Protein AF-0000000066093807 (afdb_homodimer)

Solvent-accessible surface area (backbone atoms only — not comparable to full-atom values): 24856 Å² total; per-residue (Å²): 106,50,37,38,38,31,33,44,73,50,49,36,29,41,42,66,64,45,50,40,53,49,35,38,52,52,17,52,76,58,70,24,72,70,32,33,64,38,34,49,53,38,26,47,57,56,38,68,69,40,93,56,32,69,62,28,60,51,15,48,42,50,39,72,52,54,50,54,52,68,48,75,48,61,82,28,58,68,56,38,64,48,34,56,64,50,31,27,50,24,37,21,52,25,24,50,74,54,70,32,64,43,89,46,12,57,60,52,33,53,45,46,41,63,66,50,79,58,43,54,58,41,90,49,38,64,62,33,53,51,50,41,48,75,70,65,38,44,42,31,36,50,36,56,17,51,51,53,50,53,36,40,46,31,45,66,48,68,46,62,84,68,42,69,30,42,46,41,4,50,59,34,64,48,16,62,35,46,30,38,55,56,40,20,54,32,42,52,67,72,47,56,40,83,32,27,34,30,42,17,39,42,29,71,30,39,24,32,12,18,53,73,46,53,22,41,14,33,32,38,54,75,80,81,64,70,83,32,92,89,29,79,53,78,39,78,35,78,47,68,67,48,58,76,69,40,84,85,90,106,48,36,40,37,31,35,44,73,51,49,36,30,42,42,66,66,47,49,39,52,48,34,39,51,52,18,52,76,57,70,25,72,70,32,33,64,38,34,51,52,38,26,47,57,56,38,68,69,40,92,57,31,69,61,30,59,51,15,48,42,48,40,73,51,54,49,53,53,68,48,74,49,62,82,28,59,68,55,38,66,49,33,57,64,50,32,26,51,25,36,22,52,25,24,50,73,53,72,31,63,42,87,47,11,55,59,51,32,53,46,47,39,60,67,50,79,58,44,52,58,42,90,50,38,64,60,34,54,51,48,41,48,74,70,64,37,45,42,33,38,50,34,56,17,51,52,54,51,52,36,38,46,31,46,66,48,70,46,62,84,70,42,68,30,41,46,41,6,50,57,35,63,46,17,62,34,46,29,38,54,56,41,19,53,30,43,52,68,73,47,56,39,84,32,28,34,29,43,17,38,41,30,72,30,38,23,31,13,19,52,72,46,52,23,41,13,34,33,36,55,76,80,81,64,70,83,33,93,90,29,80,54,76,39,80,35,78,48,69,66,49,60,76,68,40,85,86,88

Radius of gyration: 24.42 Å; Cα contacts (8 Å, |Δi|>4): 975; chains: 2; bounding box: 56×70×56 Å

Organism: Thermus thermophilus (strain ATCC BAA-163 / DSM 7039 / HB27) (NCBI:txid262724)

Foldseek 3Di:
DAAEEEEADPFFWDQLVLLQVQQQVLCVVQVFHPLSVQLQVLLQVVLCVDPCNVLCVQLVAGSSNLLADCLPPPPCVVSNVVSLVSQLVSQLVSQVVRVTDSVCSNVSSVSCNPSSLAIETDPCNVVLLVVCVVVVHAYEYAYGHADVSVVSNCVRHVNVPSHPYYDRCNVVVGHFLALVSVVVVCVVVVHDQLRYEYEEAEQRGGQNSSVVNSHQYEHQHCVPDDHDPVGDHPYYDVHSVCVVVDPSD/DAAEEEEADPFWWDQLVLLVVLQQVLCVVQVFHPLSVQLQVLLQVVLCVDPCNVLCVQQVAGSSNLLADCLPPPPSVVSNVVSLVSQLVSQLVSQVVRVTDSVCSNVSSVSCNPSSLAIETDPCNVVLLVVCVVVVHAYEYAYGHADVSVVSNCVRHVNVPSHPYYDRCNVVVGHFLALVSVVVVCVVVVHDQLRYEYEDAEQRGGQNSSVVNSHQYEHQHCVPDDHDPVGDHPYYDVHSVCVVVDPSD

GO terms:
  GO:0036424 L-phosphoserine phosphatase activity (F, IDA)
  GO:0016311 dephosphorylation (P, IDA)
  GO:0006564 L-serine biosynthetic process (P, IMP)

InterPro domains:
  IPR006439 HAD hydrolase, subfamily IA [TIGR01509] (114-220)
  IPR006439 HAD hydrolase, subfamily IA [TIGR01549] (132-214)
  IPR023214 HAD superfamily [G3DSA:3.40.50.1000] (4-242)
  IPR036412 HAD-like superfamily [SSF56784] (1-243)
  IPR044266 Phosphoserine phosphatase YsaA [MF_02240] (1-247)
  IPR051400 HAD-like hydrolase superfamily enzymes [PTHR46470] (2-244)

pLDDT: mean 96.5, std 4.84, range [56.06, 98.94]

Nearest PDB structures (foldseek):
  3qnm-assembly1_A  TM=7.018E-01  e=6.198E-14  Bacteroides thetaiotaomicron
  2no4-assembly1_B  TM=7.091E-01  e=5.509E-14  Burkholderia cepacia
  7arp-assembly1_B  TM=7.028E-01  e=8.790E-13  Zobellia galactanivorans
  7qnm-assembly6_K  TM=7.206E-01  e=1.585E-12  Zobellia galactanivorans
  7asz-assembly1_B  TM=7.023E-01  e=2.128E-12  Zobellia galactanivorans

Structure (mmCIF, N/CA/C/O backbone):
data_AF-0000000066093807-model_v1
#
loop_
_entity.id
_entity.type
_entity.pdbx_description
1 polymer 'Phosphoserine phosphatase'
#
loop_
_atom_site.group_PDB
_atom_site.id
_atom_site.type_symbol
_atom_site.label_atom_id
_atom_site.label_alt_id
_atom_site.label_comp_id
_atom_site.label_asym_id
_atom_site.label_entity_id
_atom_site.label_seq_id
_atom_site.pdbx_PDB_ins_code
_atom_site.Cartn_x
_atom_site.Cartn_y
_atom_site.Cartn_z
_atom_site.occupancy
_atom_site.B_iso_or_equiv
_atom_site.auth_seq_id
_atom_site.auth_comp_id
_atom_site.auth_asym_id
_atom_site.auth_atom_id
_atom_site.pdbx_PDB_model_num
ATOM 1 N N . MET A 1 1 ? -25.594 -7.113 -9.773 1 89.19 1 MET A N 1
ATOM 2 C CA . MET A 1 1 ? -24.172 -7.016 -9.398 1 89.19 1 MET A CA 1
ATOM 3 C C . MET A 1 1 ? -23.703 -5.57 -9.461 1 89.19 1 MET A C 1
ATOM 5 O O . MET A 1 1 ? -24.016 -4.848 -10.414 1 89.19 1 MET A O 1
ATOM 9 N N . LYS A 1 2 ? -22.969 -5.113 -8.461 1 94.5 2 LYS A N 1
ATOM 10 C CA . LYS A 1 2 ? -22.547 -3.715 -8.375 1 94.5 2 LYS A CA 1
ATOM 11 C C . LYS A 1 2 ? -21.031 -3.596 -8.305 1 94.5 2 LYS A C 1
ATOM 13 O O . LYS A 1 2 ? -20.469 -2.578 -8.711 1 94.5 2 LYS A O 1
ATOM 18 N N . LEU A 1 3 ? -20.359 -4.637 -7.859 1 97.44 3 LEU A N 1
ATOM 19 C CA . LEU A 1 3 ? -18.922 -4.574 -7.582 1 97.44 3 LEU A CA 1
ATOM 20 C C . LEU A 1 3 ? -18.234 -5.863 -8.008 1 97.44 3 LEU A C 1
ATOM 22 O O . LEU A 1 3 ? -18.688 -6.961 -7.684 1 97.44 3 LEU A O 1
ATOM 26 N N . LEU A 1 4 ? -17.172 -5.73 -8.797 1 97.88 4 LEU A N 1
ATOM 27 C CA . LEU A 1 4 ? -16.297 -6.848 -9.102 1 97.88 4 LEU A CA 1
ATOM 28 C C . LEU A 1 4 ? -14.977 -6.727 -8.344 1 97.88 4 LEU A C 1
ATOM 30 O O . LEU A 1 4 ? -14.297 -5.703 -8.438 1 97.88 4 LEU A O 1
ATOM 34 N N . LEU A 1 5 ? -14.727 -7.668 -7.512 1 98.62 5 LEU A N 1
ATOM 35 C CA . LEU A 1 5 ? -13.398 -7.859 -6.926 1 98.62 5 LEU A CA 1
ATOM 36 C C . LEU A 1 5 ? -12.523 -8.719 -7.832 1 98.62 5 LEU A C 1
ATOM 38 O O . LEU A 1 5 ? -12.93 -9.805 -8.242 1 98.62 5 LEU A O 1
ATOM 42 N N . LEU A 1 6 ? -11.352 -8.258 -8.18 1 98.88 6 LEU A N 1
ATOM 43 C CA . LEU A 1 6 ? -10.531 -8.938 -9.172 1 98.88 6 LEU A CA 1
ATOM 44 C C . LEU A 1 6 ? -9.164 -9.305 -8.594 1 98.88 6 LEU A C 1
ATOM 46 O O . LEU A 1 6 ? -8.516 -8.477 -7.949 1 98.88 6 LEU A O 1
ATOM 50 N N . ASP A 1 7 ? -8.781 -10.539 -8.789 1 98.81 7 ASP A N 1
ATOM 51 C CA . ASP A 1 7 ? -7.402 -10.977 -8.586 1 98.81 7 ASP A CA 1
ATOM 52 C C . ASP A 1 7 ? -6.504 -10.516 -9.727 1 98.81 7 ASP A C 1
ATOM 54 O O . ASP A 1 7 ? -6.992 -10.156 -10.805 1 98.81 7 ASP A O 1
ATOM 58 N N . LEU A 1 8 ? -5.199 -10.492 -9.484 1 98.75 8 LEU A N 1
ATOM 59 C CA . LEU A 1 8 ? -4.273 -9.977 -10.492 1 98.75 8 LEU A CA 1
ATOM 60 C C . LEU A 1 8 ? -3.57 -11.117 -11.219 1 98.75 8 LEU A C 1
ATOM 62 O O . LEU A 1 8 ? -3.879 -11.406 -12.375 1 98.75 8 LEU A O 1
ATOM 66 N N . ASP A 1 9 ? -2.785 -11.891 -10.5 1 98.56 9 ASP A N 1
ATOM 67 C CA . ASP A 1 9 ? -1.886 -12.883 -11.078 1 98.56 9 ASP A CA 1
ATOM 68 C C . ASP A 1 9 ? -2.656 -14.125 -11.531 1 98.56 9 ASP A C 1
ATOM 70 O O . ASP A 1 9 ? -3.385 -14.734 -10.75 1 98.56 9 ASP A O 1
ATOM 74 N N . ASP A 1 10 ? -2.486 -14.406 -12.828 1 98.56 10 ASP A N 1
ATOM 75 C CA . ASP A 1 10 ? -3.053 -15.578 -13.492 1 98.56 10 ASP A CA 1
ATOM 76 C C . ASP A 1 10 ? -4.574 -15.477 -13.586 1 98.56 10 ASP A C 1
ATOM 78 O O . ASP A 1 10 ? -5.25 -16.453 -13.891 1 98.56 10 ASP A O 1
ATOM 82 N N . THR A 1 11 ? -5.051 -14.25 -13.242 1 98.69 11 THR A N 1
ATOM 83 C CA . THR A 1 11 ? -6.43 -13.875 -13.531 1 98.69 11 THR A CA 1
ATOM 84 C C . THR A 1 11 ? -6.48 -12.844 -14.664 1 98.69 11 THR A C 1
ATOM 86 O O . THR A 1 11 ? -6.949 -13.148 -15.758 1 98.69 11 THR A O 1
ATOM 89 N N . LEU A 1 12 ? -5.891 -11.656 -14.414 1 98.62 12 LEU A N 1
ATOM 90 C CA . LEU A 1 12 ? -5.809 -10.633 -15.453 1 98.62 12 LEU A CA 1
ATOM 91 C C . LEU A 1 12 ? -4.492 -10.742 -16.219 1 98.62 12 LEU A C 1
ATOM 93 O O . LEU A 1 12 ? -4.469 -10.633 -17.438 1 98.62 12 LEU A O 1
ATOM 97 N N . LEU A 1 13 ? -3.383 -10.938 -15.469 1 97.69 13 LEU A N 1
ATOM 98 C CA . LEU A 1 13 ? -2.057 -11 -16.078 1 97.69 13 LEU A CA 1
ATOM 99 C C . LEU A 1 13 ? -1.502 -12.422 -16.031 1 97.69 13 LEU A C 1
ATOM 101 O O . LEU A 1 13 ? -1.857 -13.203 -15.141 1 97.69 13 LEU A O 1
ATOM 105 N N . GLN A 1 14 ? -0.679 -12.805 -17 1 98.25 14 GLN A N 1
ATOM 106 C CA . GLN A 1 14 ? 0.01 -14.086 -17.016 1 98.25 14 GLN A CA 1
ATOM 107 C C . GLN A 1 14 ? 1.255 -14.062 -16.141 1 98.25 14 GLN A C 1
ATOM 109 O O . GLN A 1 14 ? 2.275 -13.484 -16.516 1 98.25 14 GLN A O 1
ATOM 114 N N . ASP A 1 15 ? 1.101 -14.711 -15 1 98 15 ASP A N 1
ATOM 115 C CA . ASP A 1 15 ? 2.232 -14.727 -14.078 1 98 15 ASP A CA 1
ATOM 116 C C . ASP A 1 15 ? 3.016 -16.031 -14.195 1 98 15 ASP A C 1
ATOM 118 O O . ASP A 1 15 ? 4.168 -16.031 -14.633 1 98 15 ASP A O 1
ATOM 122 N N . LEU A 1 16 ? 2.424 -17.156 -13.953 1 98.06 16 LEU A N 1
ATOM 123 C CA . LEU A 1 16 ? 3.078 -18.469 -13.977 1 98.06 16 LEU A CA 1
ATOM 124 C C . LEU A 1 16 ? 3.578 -18.797 -15.375 1 98.06 16 LEU A C 1
ATOM 126 O O . LEU A 1 16 ? 4.703 -19.266 -15.547 1 98.06 16 LEU A O 1
ATOM 130 N N . PRO A 1 17 ? 2.789 -18.516 -16.406 1 98.19 17 PRO A N 1
ATOM 131 C CA . PRO A 1 17 ? 3.277 -18.812 -17.75 1 98.19 17 PRO A CA 1
ATOM 132 C C . PRO A 1 17 ? 4.559 -18.047 -18.094 1 98.19 17 PRO A C 1
ATOM 134 O O . PRO A 1 17 ? 5.457 -18.609 -18.734 1 98.19 17 PRO A O 1
ATOM 137 N N . VAL A 1 18 ? 4.676 -16.812 -17.688 1 98.69 18 VAL A N 1
ATOM 138 C CA . VAL A 1 18 ? 5.871 -16.031 -17.984 1 98.69 18 VAL A CA 1
ATOM 139 C C . VAL A 1 18 ? 7.066 -16.609 -17.219 1 98.69 18 VAL A C 1
ATOM 141 O O . VAL A 1 18 ? 8.148 -16.766 -17.797 1 98.69 18 VAL A O 1
ATOM 144 N N . SER A 1 19 ? 6.855 -16.938 -15.945 1 98.75 19 SER A N 1
ATOM 145 C CA . SER A 1 19 ? 7.934 -17.547 -15.164 1 98.75 19 SER A CA 1
ATOM 146 C C . SER A 1 19 ? 8.414 -18.844 -15.797 1 98.75 19 SER A C 1
ATOM 148 O O . SER A 1 19 ? 9.617 -19.078 -15.922 1 98.75 19 SER A O 1
ATOM 150 N N . ARG A 1 20 ? 7.492 -19.641 -16.203 1 98.56 20 ARG A N 1
ATOM 151 C CA . ARG A 1 20 ? 7.824 -20.906 -16.828 1 98.56 20 ARG A CA 1
ATOM 152 C C . ARG A 1 20 ? 8.617 -20.688 -18.109 1 98.56 20 ARG A C 1
ATOM 154 O O . ARG A 1 20 ? 9.664 -21.312 -18.312 1 98.56 20 ARG A O 1
ATOM 161 N N . ALA A 1 21 ? 8.141 -19.828 -18.953 1 98.62 21 ALA A N 1
ATOM 162 C CA . ALA A 1 21 ? 8.789 -19.562 -20.25 1 98.62 21 ALA A CA 1
ATOM 163 C C . ALA A 1 21 ? 10.219 -19.078 -20.047 1 98.62 21 ALA A C 1
ATOM 165 O O . ALA A 1 21 ? 11.141 -19.547 -20.703 1 98.62 21 ALA A O 1
ATOM 166 N N . VAL A 1 22 ? 10.391 -18.125 -19.125 1 98.81 22 VAL A N 1
ATOM 167 C CA . VAL A 1 22 ? 11.703 -17.516 -18.906 1 98.81 22 VAL A CA 1
ATOM 168 C C . VAL A 1 22 ? 12.656 -18.562 -18.328 1 98.81 22 VAL A C 1
ATOM 170 O O . VAL A 1 22 ? 13.805 -18.688 -18.781 1 98.81 22 VAL A O 1
ATOM 173 N N . LEU A 1 23 ? 12.18 -19.344 -17.391 1 98.81 23 LEU A N 1
ATOM 174 C CA . LEU A 1 23 ? 13.055 -20.312 -16.734 1 98.81 23 LEU A CA 1
ATOM 175 C C . LEU A 1 23 ? 13.406 -21.453 -17.688 1 98.81 23 LEU A C 1
ATOM 177 O O . LEU A 1 23 ? 14.523 -21.969 -17.656 1 98.81 23 LEU A O 1
ATOM 181 N N . GLU A 1 24 ? 12.453 -21.844 -18.547 1 98.69 24 GLU A N 1
ATOM 182 C CA . GLU A 1 24 ? 12.758 -22.875 -19.547 1 98.69 24 GLU A CA 1
ATOM 183 C C . GLU A 1 24 ? 13.781 -22.359 -20.562 1 98.69 24 GLU A C 1
ATOM 185 O O . GLU A 1 24 ? 14.688 -23.109 -20.953 1 98.69 24 GLU A O 1
ATOM 190 N N . ASP A 1 25 ? 13.656 -21.141 -20.953 1 98.56 25 ASP A N 1
ATOM 191 C CA . ASP A 1 25 ? 14.617 -20.547 -21.875 1 98.56 25 ASP A CA 1
ATOM 192 C C . ASP A 1 25 ? 16.016 -20.484 -21.25 1 98.56 25 ASP A C 1
ATOM 194 O O . ASP A 1 25 ? 17 -20.828 -21.891 1 98.56 25 ASP A O 1
ATOM 198 N N . LEU A 1 26 ? 16.078 -20.062 -20.031 1 98.5 26 LEU A N 1
ATOM 199 C CA . LEU A 1 26 ? 17.359 -19.984 -19.312 1 98.5 26 LEU A CA 1
ATOM 200 C C . LEU A 1 26 ? 17.953 -21.375 -19.156 1 98.5 26 LEU A C 1
ATOM 202 O O . LEU A 1 26 ? 19.172 -21.547 -19.297 1 98.5 26 LEU A O 1
ATOM 206 N N . GLY A 1 27 ? 17.125 -22.359 -18.812 1 98 27 GLY A N 1
ATOM 207 C CA . GLY A 1 27 ? 17.594 -23.734 -18.734 1 98 27 GLY A CA 1
ATOM 208 C C . GLY A 1 27 ? 18.203 -24.234 -20.031 1 98 27 GLY A C 1
ATOM 209 O O . GLY A 1 27 ? 19.281 -24.828 -20.031 1 98 27 GLY A O 1
ATOM 210 N N . ARG A 1 28 ? 17.531 -23.938 -21.141 1 97.69 28 ARG A N 1
ATOM 211 C CA . ARG A 1 28 ? 18.031 -24.344 -22.438 1 97.69 28 ARG A CA 1
ATOM 212 C C . ARG A 1 28 ? 19.406 -23.734 -22.719 1 97.69 28 ARG A C 1
ATOM 214 O O . ARG A 1 28 ? 20.312 -24.422 -23.188 1 97.69 28 ARG A O 1
ATOM 221 N N . LYS A 1 29 ? 19.516 -22.5 -22.375 1 96.81 29 LYS A N 1
ATOM 222 C CA . LYS A 1 29 ? 20.781 -21.812 -22.562 1 96.81 29 LYS A CA 1
ATOM 223 C C . LYS A 1 29 ? 21.875 -22.406 -21.688 1 96.81 29 LYS A C 1
ATOM 225 O O . LYS A 1 29 ? 23.062 -22.375 -22.047 1 96.81 29 LYS A O 1
ATOM 230 N N . ALA A 1 30 ? 21.453 -23 -20.578 1 96.75 30 ALA A N 1
ATOM 231 C CA . ALA A 1 30 ? 22.406 -23.578 -19.641 1 96.75 30 ALA A CA 1
ATOM 232 C C . ALA A 1 30 ? 22.594 -25.062 -19.891 1 96.75 30 ALA A C 1
ATOM 234 O O . ALA A 1 30 ? 23.344 -25.734 -19.172 1 96.75 30 ALA A O 1
ATOM 235 N N . GLY A 1 31 ? 21.859 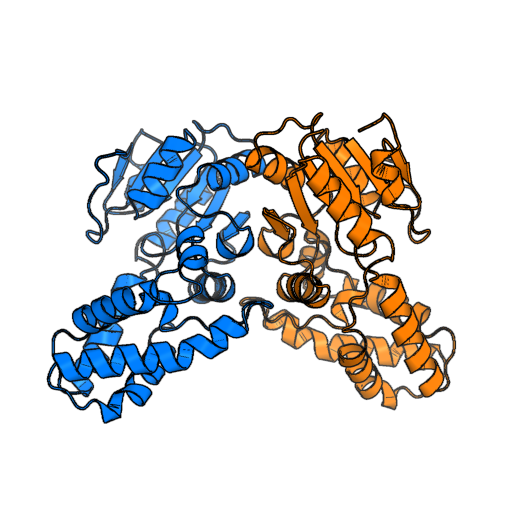-25.562 -20.844 1 96.31 31 GLY A N 1
ATOM 236 C CA . GLY A 1 31 ? 22.016 -26.969 -21.219 1 96.31 31 GLY A CA 1
ATOM 237 C C . GLY A 1 31 ? 21.219 -27.906 -20.344 1 96.31 31 GLY A C 1
ATOM 238 O O . GLY A 1 31 ? 21.609 -29.078 -20.172 1 96.31 31 GLY A O 1
ATOM 239 N N . VAL A 1 32 ?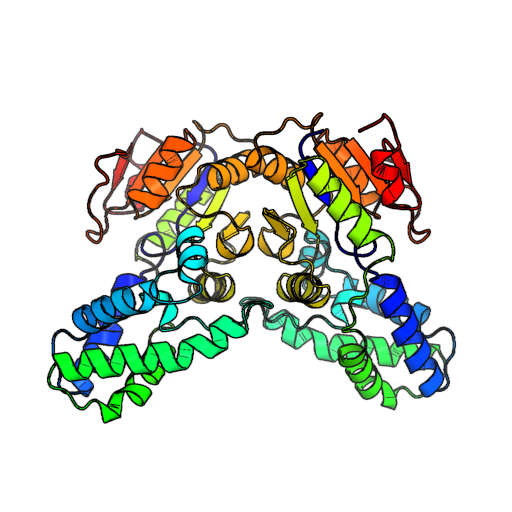 20.172 -27.406 -19.703 1 96.56 32 VAL A N 1
ATOM 240 C CA . VAL A 1 32 ? 19.375 -28.25 -18.828 1 96.56 32 VAL A CA 1
ATOM 241 C C . VAL A 1 32 ? 17.906 -28.234 -19.281 1 96.56 32 VAL A C 1
ATOM 243 O O . VAL A 1 32 ? 17.422 -27.234 -19.797 1 96.56 32 VAL A O 1
ATOM 246 N N . GLU A 1 33 ? 17.234 -29.359 -19.078 1 95.19 33 GLU A N 1
ATOM 247 C CA . GLU A 1 33 ? 15.82 -29.484 -19.391 1 95.19 33 GLU A CA 1
ATOM 248 C C . GLU A 1 33 ? 14.969 -29.469 -18.125 1 95.19 33 GLU A C 1
ATOM 250 O O . GLU A 1 33 ? 15.453 -29.828 -17.047 1 95.19 33 GLU A O 1
ATOM 255 N N . GLY A 1 34 ? 13.719 -29.047 -18.219 1 96.88 34 GLY A N 1
ATOM 256 C CA . GLY A 1 34 ? 12.805 -29.047 -17.094 1 96.88 34 GLY A CA 1
ATOM 257 C C . GLY A 1 34 ? 13.219 -28.094 -15.984 1 96.88 34 GLY A C 1
ATOM 258 O O . GLY A 1 34 ? 13.07 -28.391 -14.797 1 96.88 34 GLY A O 1
ATOM 259 N N . PHE A 1 35 ? 13.852 -27.047 -16.391 1 98.19 35 PHE A N 1
ATOM 260 C CA . PHE A 1 35 ? 14.477 -26.141 -15.43 1 98.19 35 PHE A CA 1
ATOM 261 C C . PHE A 1 35 ? 13.422 -25.453 -14.578 1 98.19 35 PHE A C 1
ATOM 263 O O . PHE A 1 35 ? 13.633 -25.203 -13.391 1 98.19 35 PHE A O 1
ATOM 270 N N . PHE A 1 36 ? 12.281 -25.109 -15.109 1 98.62 36 PHE A N 1
ATOM 271 C CA . PHE A 1 36 ? 11.211 -24.453 -14.375 1 98.62 36 PHE A CA 1
ATOM 272 C C . PHE A 1 36 ? 10.789 -25.281 -13.172 1 98.62 36 PHE A C 1
ATOM 274 O O . PHE A 1 36 ? 10.742 -24.781 -12.047 1 98.62 36 PHE A O 1
ATOM 281 N N . ALA A 1 37 ? 10.453 -26.516 -13.398 1 98.44 37 ALA A N 1
ATOM 282 C CA . ALA A 1 37 ? 9.969 -27.391 -12.336 1 98.44 37 ALA A CA 1
ATOM 283 C C . ALA A 1 37 ? 11.008 -27.531 -11.219 1 98.44 37 ALA A C 1
ATOM 285 O O . ALA A 1 37 ? 10.656 -27.547 -10.039 1 98.44 37 ALA A O 1
ATOM 286 N N . ARG A 1 38 ? 12.266 -27.641 -11.586 1 98.38 38 ARG A N 1
ATOM 287 C CA . ARG A 1 38 ? 13.344 -27.812 -10.609 1 98.38 38 ARG A CA 1
ATOM 288 C C . ARG A 1 38 ? 13.547 -26.547 -9.797 1 98.38 38 ARG A C 1
ATOM 290 O O . ARG A 1 38 ? 13.672 -26.594 -8.57 1 98.38 38 ARG A O 1
ATOM 297 N N . VAL A 1 39 ? 13.578 -25.422 -10.484 1 98.88 39 VAL A N 1
ATOM 298 C CA . VAL A 1 39 ? 13.742 -24.141 -9.797 1 98.88 39 VAL A CA 1
ATOM 299 C C . VAL A 1 39 ? 12.562 -23.906 -8.859 1 98.88 39 VAL A C 1
ATOM 301 O O . VAL A 1 39 ? 12.75 -23.516 -7.703 1 98.88 39 VAL A O 1
ATOM 304 N N . LYS A 1 40 ? 11.367 -24.062 -9.344 1 98.75 40 LYS A N 1
ATOM 305 C CA . LYS A 1 40 ? 10.172 -23.859 -8.531 1 98.75 40 LYS A CA 1
ATOM 306 C C . LYS A 1 40 ? 10.203 -24.734 -7.285 1 98.75 40 LYS A C 1
ATOM 308 O O . LYS A 1 40 ? 9.93 -24.266 -6.18 1 98.75 40 LYS A O 1
ATOM 313 N N . ALA A 1 41 ? 10.539 -26 -7.469 1 98.56 41 ALA A N 1
ATOM 314 C CA . ALA A 1 41 ? 10.578 -26.938 -6.344 1 98.56 41 ALA A CA 1
ATOM 315 C C . ALA A 1 41 ? 11.625 -26.516 -5.316 1 98.56 41 ALA A C 1
ATOM 317 O O . ALA A 1 41 ? 11.359 -26.547 -4.109 1 98.56 41 ALA A O 1
ATOM 318 N N . ARG A 1 42 ? 12.812 -26.141 -5.762 1 98.62 42 ARG A N 1
ATOM 319 C CA . ARG A 1 42 ? 13.875 -25.734 -4.852 1 98.62 42 ARG A CA 1
ATOM 320 C C . ARG A 1 42 ? 13.531 -24.422 -4.16 1 98.62 42 ARG A C 1
ATOM 322 O O . ARG A 1 42 ? 13.789 -24.266 -2.967 1 98.62 42 ARG A O 1
ATOM 329 N N . ALA A 1 43 ? 12.961 -23.516 -4.961 1 98.88 43 ALA A N 1
ATOM 330 C CA . ALA A 1 43 ? 12.539 -22.25 -4.375 1 98.88 43 ALA A CA 1
ATOM 331 C C . ALA A 1 43 ? 11.531 -22.469 -3.252 1 98.88 43 ALA A C 1
ATOM 333 O O . ALA A 1 43 ? 11.656 -21.906 -2.17 1 98.88 43 ALA A O 1
ATOM 334 N N . GLU A 1 44 ? 10.547 -23.266 -3.492 1 98.56 44 GLU A N 1
ATOM 335 C CA . GLU A 1 44 ? 9.508 -23.547 -2.504 1 98.56 44 GLU A CA 1
ATOM 336 C C . GLU A 1 44 ? 10.086 -24.219 -1.262 1 98.56 44 GLU A C 1
ATOM 338 O O . GLU A 1 44 ? 9.734 -23.859 -0.135 1 98.56 44 GLU A O 1
ATOM 343 N N . ALA A 1 45 ? 11.016 -25.125 -1.413 1 98.5 45 ALA A N 1
ATOM 344 C CA . ALA A 1 45 ? 11.641 -25.828 -0.294 1 98.5 45 ALA A CA 1
ATOM 345 C C . ALA A 1 45 ? 12.477 -24.875 0.556 1 98.5 45 ALA A C 1
ATOM 347 O O . ALA A 1 45 ? 12.352 -24.859 1.782 1 98.5 45 ALA A O 1
ATOM 348 N N . LEU A 1 46 ? 13.297 -24.125 -0.078 1 98.5 46 LEU A N 1
ATOM 349 C CA . LEU A 1 46 ? 14.203 -23.234 0.636 1 98.5 46 LEU A CA 1
ATOM 350 C C . LEU A 1 46 ? 13.438 -22.062 1.257 1 98.5 46 LEU A C 1
ATOM 352 O O . LEU A 1 46 ? 13.805 -21.578 2.33 1 98.5 46 LEU A O 1
ATOM 356 N N . PHE A 1 47 ? 12.383 -21.656 0.577 1 98.31 47 PHE A N 1
ATOM 357 C CA . PHE A 1 47 ? 11.586 -20.531 1.06 1 98.31 47 PHE A CA 1
ATOM 358 C C . PHE A 1 47 ? 10.93 -20.859 2.395 1 98.31 47 PHE A C 1
ATOM 360 O O . PHE A 1 47 ? 10.82 -20 3.27 1 98.31 47 PHE A O 1
ATOM 367 N N . ARG A 1 48 ? 10.523 -22.031 2.629 1 97.44 48 ARG A N 1
ATOM 368 C CA . ARG A 1 48 ? 9.867 -22.469 3.854 1 97.44 48 ARG A CA 1
ATOM 369 C C . ARG A 1 48 ? 10.812 -22.375 5.047 1 97.44 48 ARG A C 1
ATOM 371 O O . ARG A 1 48 ? 10.359 -22.297 6.191 1 97.44 48 ARG A O 1
ATOM 378 N N . GLU A 1 49 ? 12.102 -22.328 4.766 1 96.44 49 GLU A N 1
ATOM 379 C CA . GLU A 1 49 ? 13.109 -22.25 5.82 1 96.44 49 GLU A CA 1
ATOM 380 C C . GLU A 1 49 ? 13.453 -20.812 6.145 1 96.44 49 GLU A C 1
ATOM 382 O O . GLU A 1 49 ? 14.172 -20.531 7.113 1 96.44 49 GLU A O 1
ATOM 387 N N . ALA A 1 50 ? 12.938 -19.922 5.371 1 95.88 50 ALA A N 1
ATOM 388 C CA . ALA A 1 50 ? 13.266 -18.516 5.562 1 95.88 50 ALA A CA 1
ATOM 389 C C . ALA A 1 50 ? 12.68 -17.984 6.863 1 95.88 50 ALA A C 1
ATOM 391 O O . ALA A 1 50 ? 11.562 -18.344 7.238 1 95.88 50 ALA A O 1
ATOM 392 N N . PRO A 1 51 ? 13.43 -17.094 7.543 1 93.19 51 PRO A N 1
ATOM 393 C CA . PRO A 1 51 ? 12.938 -16.531 8.805 1 93.19 51 PRO A CA 1
ATOM 394 C C . PRO A 1 51 ? 11.656 -15.734 8.641 1 93.19 51 PRO A C 1
ATOM 396 O O . PRO A 1 51 ? 10.875 -15.594 9.586 1 93.19 51 PRO A O 1
ATOM 399 N N . PHE A 1 52 ? 11.336 -15.25 7.48 1 94.88 52 PHE A N 1
ATOM 400 C CA . PHE A 1 52 ? 10.18 -14.398 7.234 1 94.88 52 PHE A CA 1
ATOM 401 C C . PHE A 1 52 ? 9.031 -15.203 6.645 1 94.88 52 PHE A C 1
ATOM 403 O O . PHE A 1 52 ? 8.016 -14.633 6.23 1 94.88 52 PHE A O 1
ATOM 410 N N . TYR A 1 53 ? 9.109 -16.5 6.57 1 96.56 53 TYR A N 1
ATOM 411 C CA . TYR A 1 53 ? 8.148 -17.344 5.875 1 96.56 53 TYR A CA 1
ATOM 412 C C . TYR A 1 53 ? 6.75 -17.172 6.457 1 96.56 53 TYR A C 1
ATOM 414 O O . TYR A 1 53 ? 5.77 -17.062 5.715 1 96.56 53 TYR A O 1
ATOM 422 N N . PRO A 1 54 ? 6.602 -17.047 7.793 1 95 54 PRO A N 1
ATOM 423 C CA . PRO A 1 54 ? 5.25 -16.844 8.32 1 95 54 PRO A CA 1
ATOM 424 C C . PRO A 1 54 ? 4.598 -15.57 7.801 1 95 54 PRO A C 1
ATOM 426 O O . PRO A 1 54 ? 3.406 -15.562 7.484 1 95 54 PRO A O 1
ATOM 429 N N . TRP A 1 55 ? 5.367 -14.523 7.746 1 93.62 55 TRP A N 1
ATOM 430 C CA . TRP A 1 55 ? 4.867 -13.266 7.195 1 93.62 55 TRP A CA 1
ATOM 431 C C . TRP A 1 55 ? 4.508 -13.43 5.723 1 93.62 55 TRP A C 1
ATOM 433 O O . TRP A 1 55 ? 3.447 -12.969 5.285 1 93.62 55 TRP A O 1
ATOM 443 N N . ALA A 1 56 ? 5.383 -14.086 4.949 1 96.38 56 ALA A N 1
ATOM 444 C CA . ALA A 1 56 ? 5.164 -14.32 3.525 1 96.38 56 ALA A CA 1
ATOM 445 C C . ALA A 1 56 ? 3.893 -15.133 3.291 1 96.38 56 ALA A C 1
ATOM 447 O O . ALA A 1 56 ? 3.125 -14.844 2.369 1 96.38 56 ALA A O 1
ATOM 448 N N . GLU A 1 57 ? 3.68 -16.094 4.113 1 95.25 57 GLU A N 1
ATOM 449 C CA . GLU A 1 57 ? 2.48 -16.922 4.008 1 95.25 57 GLU A CA 1
ATOM 450 C C . GLU A 1 57 ? 1.222 -16.109 4.285 1 95.25 57 GLU A C 1
ATOM 452 O O . GLU A 1 57 ? 0.217 -16.25 3.586 1 95.25 57 GLU A O 1
ATOM 457 N N . ALA A 1 58 ? 1.308 -15.25 5.215 1 93.12 58 ALA A N 1
ATOM 458 C CA . ALA A 1 58 ? 0.162 -14.445 5.621 1 93.12 58 ALA A CA 1
ATOM 459 C C . ALA A 1 58 ? -0.268 -13.492 4.508 1 93.12 58 ALA A C 1
ATOM 461 O O . ALA A 1 58 ? -1.461 -13.242 4.32 1 93.12 58 ALA A O 1
ATOM 462 N N . ILE A 1 59 ? 0.674 -13.039 3.768 1 96.06 59 ILE A N 1
ATOM 463 C CA . ILE A 1 59 ? 0.321 -12.055 2.748 1 96.06 59 ILE A CA 1
ATOM 464 C C . ILE A 1 59 ? 0.302 -12.719 1.374 1 96.06 59 ILE A C 1
ATOM 466 O O . ILE A 1 59 ? 0.113 -12.047 0.356 1 96.06 59 ILE A O 1
ATOM 470 N N . GLY A 1 60 ? 0.579 -13.984 1.271 1 96.81 60 GLY A N 1
ATOM 471 C CA . GLY A 1 60 ? 0.501 -14.727 0.026 1 96.81 60 GLY A CA 1
ATOM 472 C C . GLY A 1 60 ? 1.659 -14.445 -0.913 1 96.81 60 GLY A C 1
ATOM 473 O O . GLY A 1 60 ? 1.489 -14.438 -2.133 1 96.81 60 GLY A O 1
ATOM 474 N N . HIS A 1 61 ? 2.814 -14.078 -0.375 1 97.38 61 HIS A N 1
ATOM 475 C CA . HIS A 1 61 ? 4.047 -13.906 -1.139 1 97.38 61 HIS A CA 1
ATOM 476 C C . HIS A 1 61 ? 4.688 -15.258 -1.454 1 97.38 61 HIS A C 1
ATOM 478 O O . HIS A 1 61 ? 5.066 -16 -0.543 1 97.38 61 HIS A O 1
ATOM 484 N N . SER A 1 62 ? 4.863 -15.586 -2.723 1 97.06 62 SER A N 1
ATOM 485 C CA . SER A 1 62 ? 5.273 -16.938 -3.104 1 97.06 62 SER A CA 1
ATOM 486 C C . SER A 1 62 ? 6.785 -17.031 -3.258 1 97.06 62 SER A C 1
ATOM 488 O O . SER A 1 62 ? 7.465 -16 -3.398 1 97.06 62 SER A O 1
ATOM 490 N N . ALA A 1 63 ? 7.254 -18.266 -3.279 1 98.19 63 ALA A N 1
ATOM 491 C CA . ALA A 1 63 ? 8.672 -18.547 -3.484 1 98.19 63 ALA A CA 1
ATOM 492 C C . ALA A 1 63 ? 9.133 -18.078 -4.859 1 98.19 63 ALA A C 1
ATOM 494 O O . ALA A 1 63 ? 10.242 -17.547 -5.004 1 98.19 63 ALA A O 1
ATOM 495 N N . LEU A 1 64 ? 8.328 -18.266 -5.855 1 98.31 64 LEU A N 1
ATOM 496 C CA . LEU A 1 64 ? 8.688 -17.844 -7.203 1 98.31 64 LEU A CA 1
ATOM 497 C C . LEU A 1 64 ? 8.812 -16.328 -7.285 1 98.31 64 LEU A C 1
ATOM 499 O O . LEU A 1 64 ? 9.703 -15.812 -7.961 1 98.31 64 LEU A O 1
ATOM 503 N N . GLU A 1 65 ? 7.914 -15.625 -6.594 1 98.25 65 GLU A N 1
ATOM 504 C CA . GLU A 1 65 ? 7.992 -14.172 -6.543 1 98.25 65 GLU A CA 1
ATOM 505 C C . GLU A 1 65 ? 9.266 -13.711 -5.84 1 98.25 65 GLU A C 1
ATOM 507 O O . GLU A 1 65 ? 9.859 -12.695 -6.211 1 98.25 65 GLU A O 1
ATOM 512 N N . ALA A 1 66 ? 9.68 -14.477 -4.855 1 98.56 66 ALA A N 1
ATOM 513 C CA . ALA A 1 66 ? 10.875 -14.141 -4.09 1 98.56 66 ALA A CA 1
ATOM 514 C C . ALA A 1 66 ? 12.125 -14.195 -4.969 1 98.56 66 ALA A C 1
ATOM 516 O O . ALA A 1 66 ? 13.164 -13.648 -4.613 1 98.56 66 ALA A O 1
ATOM 517 N N . LEU A 1 67 ? 12.023 -14.844 -6.094 1 98.75 67 LEU A N 1
ATOM 518 C CA . LEU A 1 67 ? 13.164 -14.969 -6.992 1 98.75 67 LEU A CA 1
ATOM 519 C C . LEU A 1 67 ? 13.383 -13.68 -7.77 1 98.75 67 LEU A C 1
ATOM 521 O O . LEU A 1 67 ? 14.422 -13.508 -8.414 1 98.75 67 LEU A O 1
ATOM 525 N N . TRP A 1 68 ? 12.359 -12.742 -7.676 1 98.62 68 TRP A N 1
ATOM 526 C CA . TRP A 1 68 ? 12.578 -11.562 -8.508 1 98.62 68 TRP A CA 1
ATOM 527 C C . TRP A 1 68 ? 11.969 -10.32 -7.859 1 98.62 68 TRP A C 1
ATOM 529 O O . TRP A 1 68 ? 11.961 -9.25 -8.461 1 98.62 68 TRP A O 1
ATOM 539 N N . ALA A 1 69 ? 11.445 -10.383 -6.652 1 98.19 69 ALA A N 1
ATOM 540 C CA . ALA A 1 69 ? 10.969 -9.203 -5.934 1 98.19 69 ALA A CA 1
ATOM 541 C C . ALA A 1 69 ? 12.133 -8.297 -5.531 1 98.19 69 ALA A C 1
ATOM 543 O O . ALA A 1 69 ? 13.188 -8.781 -5.121 1 98.19 69 ALA A O 1
ATOM 544 N N . ARG A 1 70 ? 11.906 -7.016 -5.527 1 96.88 70 ARG A N 1
ATOM 545 C CA . ARG A 1 70 ? 12.961 -6.078 -5.152 1 96.88 70 ARG A CA 1
ATOM 546 C C . ARG A 1 70 ? 12.961 -5.824 -3.65 1 96.88 70 ARG A C 1
ATOM 548 O O . ARG A 1 70 ? 14 -5.504 -3.07 1 96.88 70 ARG A O 1
ATOM 555 N N . TYR A 1 71 ? 11.789 -5.922 -3.027 1 96.62 71 TYR A N 1
ATOM 556 C CA . TYR A 1 71 ? 11.609 -5.613 -1.611 1 96.62 71 TYR A CA 1
ATOM 557 C C . TYR A 1 71 ? 12.07 -4.191 -1.302 1 96.62 71 TYR A C 1
ATOM 559 O O . TYR A 1 71 ? 12.797 -3.967 -0.334 1 96.62 71 TYR A O 1
ATOM 567 N N . SER A 1 72 ? 11.625 -3.244 -2.119 1 94.69 72 SER A N 1
ATOM 568 C CA . SER A 1 72 ? 12.078 -1.864 -2.002 1 94.69 72 SER A CA 1
ATOM 569 C C . SER A 1 72 ? 11.219 -1.075 -1.025 1 94.69 72 SER A C 1
ATOM 571 O O . SER A 1 72 ? 11.516 0.081 -0.717 1 94.69 72 SER A O 1
ATOM 573 N N . THR A 1 73 ? 10.148 -1.636 -0.549 1 94 73 THR A N 1
ATOM 574 C CA . THR A 1 73 ? 9.297 -0.975 0.433 1 94 73 THR A CA 1
ATOM 575 C C . THR A 1 73 ? 10.039 -0.789 1.754 1 94 73 THR A C 1
ATOM 577 O O . THR A 1 73 ? 10.672 -1.72 2.25 1 94 73 THR A O 1
ATOM 580 N N . PRO A 1 74 ? 9.969 0.469 2.318 1 92.88 74 PRO A N 1
ATOM 581 C CA . PRO A 1 74 ? 10.625 0.657 3.615 1 92.88 74 PRO A CA 1
ATOM 582 C C . PRO A 1 74 ? 10.172 -0.367 4.656 1 92.88 74 PRO A C 1
ATOM 584 O O . PRO A 1 74 ? 8.977 -0.651 4.773 1 92.88 74 PRO A O 1
ATOM 587 N N . GLY A 1 75 ? 11.141 -0.964 5.305 1 91.56 75 GLY A N 1
ATOM 588 C CA . GLY A 1 75 ? 10.852 -1.977 6.309 1 91.56 75 GLY A CA 1
ATOM 589 C C . GLY A 1 75 ? 11.203 -3.381 5.855 1 91.56 75 GLY A C 1
ATOM 590 O O . GLY A 1 75 ? 11.211 -4.312 6.664 1 91.56 75 GLY A O 1
ATOM 591 N N . LEU A 1 76 ? 11.523 -3.451 4.551 1 94.81 76 LEU A N 1
ATOM 592 C CA . LEU A 1 76 ? 11.805 -4.781 4.02 1 94.81 76 LEU A CA 1
ATOM 593 C C . LEU A 1 76 ? 13.281 -4.93 3.674 1 94.81 76 LEU A C 1
ATOM 595 O O . LEU A 1 76 ? 13.648 -5.754 2.838 1 94.81 76 LEU A O 1
ATOM 599 N N . GLU A 1 77 ? 14.141 -4.176 4.324 1 94.75 77 GLU A N 1
ATOM 600 C CA . GLU A 1 77 ? 15.562 -4.156 4.012 1 94.75 77 GLU A CA 1
ATOM 601 C C . GLU A 1 77 ? 16.219 -5.504 4.309 1 94.75 77 GLU A C 1
ATOM 603 O O . GLU A 1 77 ? 17.062 -5.965 3.553 1 94.75 77 GLU A O 1
ATOM 608 N N . ALA A 1 78 ? 15.82 -6.129 5.41 1 95.25 78 ALA A N 1
ATOM 609 C CA . ALA A 1 78 ? 16.375 -7.434 5.758 1 95.25 78 ALA A CA 1
ATOM 610 C C . ALA A 1 78 ? 16.016 -8.484 4.711 1 95.25 78 ALA A C 1
ATOM 612 O O . ALA A 1 78 ? 16.844 -9.344 4.371 1 95.25 78 ALA A O 1
ATOM 613 N N . LEU A 1 79 ? 14.805 -8.367 4.219 1 96.38 79 LEU A N 1
ATOM 614 C CA . LEU A 1 79 ? 14.359 -9.281 3.174 1 96.38 79 LEU A CA 1
ATOM 615 C C . LEU A 1 79 ? 15.125 -9.039 1.878 1 96.38 79 LEU A C 1
ATOM 617 O O . LEU A 1 79 ? 15.492 -9.992 1.183 1 96.38 79 LEU A O 1
ATOM 621 N N . ALA A 1 80 ? 15.328 -7.832 1.606 1 97.06 80 ALA A N 1
ATOM 622 C CA . ALA A 1 80 ? 16.109 -7.473 0.424 1 97.06 80 ALA A CA 1
ATOM 623 C C . ALA A 1 80 ? 17.516 -8.062 0.493 1 97.06 80 ALA A C 1
ATOM 625 O O . ALA A 1 80 ? 18.016 -8.594 -0.499 1 97.06 80 ALA A O 1
ATOM 626 N N . ALA A 1 81 ? 18.078 -8 1.644 1 97.19 81 ALA A N 1
ATOM 627 C CA . ALA A 1 81 ? 19.438 -8.516 1.838 1 97.19 81 ALA A CA 1
ATOM 628 C C . ALA A 1 81 ? 19.453 -10.039 1.763 1 97.19 81 ALA A C 1
ATOM 630 O O . ALA A 1 81 ? 20.438 -10.633 1.292 1 97.19 81 ALA A O 1
ATOM 631 N N . TRP A 1 82 ? 18.406 -10.633 2.209 1 97.62 82 TRP A N 1
ATOM 632 C CA . TRP A 1 82 ? 18.266 -12.086 2.236 1 97.62 82 TRP A CA 1
ATOM 633 C C . TRP A 1 82 ? 18.062 -12.641 0.831 1 97.62 82 TRP A C 1
ATOM 635 O O . TRP A 1 82 ? 18.484 -13.758 0.533 1 97.62 82 TRP A O 1
ATOM 645 N N . ALA A 1 83 ? 17.516 -11.906 -0.079 1 98.06 83 ALA A N 1
ATOM 646 C CA . ALA A 1 83 ? 16.984 -12.383 -1.353 1 98.06 83 ALA A CA 1
ATOM 647 C C . ALA A 1 83 ? 18.109 -12.852 -2.275 1 98.06 83 ALA A C 1
ATOM 649 O O . ALA A 1 83 ? 17.984 -13.891 -2.93 1 98.06 83 ALA A O 1
ATOM 650 N N . GLY A 1 84 ? 19.172 -12.117 -2.289 1 97.81 84 GLY A N 1
ATOM 651 C CA . GLY A 1 84 ? 20.281 -12.453 -3.182 1 97.81 84 GLY A CA 1
ATOM 652 C C . GLY A 1 84 ? 20.828 -13.844 -2.953 1 97.81 84 GLY A C 1
ATOM 653 O O . GLY A 1 84 ? 20.781 -14.695 -3.85 1 97.81 84 GLY A O 1
ATOM 654 N N . PRO A 1 85 ? 21.344 -14.062 -1.75 1 98.19 85 PRO A N 1
ATOM 655 C CA . PRO A 1 85 ? 21.859 -15.391 -1.423 1 98.19 85 PRO A CA 1
ATOM 656 C C . PRO A 1 85 ? 20.812 -16.484 -1.626 1 98.19 85 PRO A C 1
ATOM 658 O O . PRO A 1 85 ? 21.156 -17.578 -2.086 1 98.19 85 PRO A O 1
ATOM 661 N N . PHE A 1 86 ? 19.594 -16.281 -1.322 1 98.75 86 PHE A N 1
ATOM 662 C CA . PHE A 1 86 ? 18.5 -17.219 -1.519 1 98.75 86 PHE A CA 1
ATOM 663 C C . PHE A 1 86 ? 18.375 -17.594 -2.99 1 98.75 86 PHE A C 1
ATOM 665 O O . PHE A 1 86 ? 18.328 -18.781 -3.33 1 98.75 86 PHE A O 1
ATOM 672 N N . ARG A 1 87 ? 18.328 -16.594 -3.863 1 98.88 87 ARG A N 1
ATOM 673 C CA . ARG A 1 87 ? 18.156 -16.812 -5.297 1 98.88 87 ARG A CA 1
ATOM 674 C C . ARG A 1 87 ? 19.312 -17.641 -5.863 1 98.88 87 ARG A C 1
ATOM 676 O O . ARG A 1 87 ? 19.094 -18.609 -6.59 1 98.88 87 ARG A O 1
ATOM 683 N N . GLU A 1 88 ? 20.484 -17.219 -5.438 1 98.81 88 GLU A N 1
ATOM 684 C CA . GLU A 1 88 ? 21.656 -17.938 -5.926 1 98.81 88 GLU A CA 1
ATOM 685 C C . GLU A 1 88 ? 21.609 -19.406 -5.492 1 98.81 88 GLU A C 1
ATOM 687 O O . GLU A 1 88 ? 21.922 -20.297 -6.281 1 98.81 88 GLU A O 1
ATOM 692 N N . ARG A 1 89 ? 21.266 -19.625 -4.246 1 98.81 89 ARG A N 1
ATOM 693 C CA . ARG A 1 89 ? 21.203 -20.984 -3.73 1 98.81 89 ARG A CA 1
ATOM 694 C C . ARG A 1 89 ? 20.156 -21.797 -4.477 1 98.81 89 ARG A C 1
ATOM 696 O O . ARG A 1 89 ? 20.406 -22.969 -4.82 1 98.81 89 ARG A O 1
ATOM 703 N N . VAL A 1 90 ? 19 -21.266 -4.754 1 98.94 90 VAL A N 1
ATOM 704 C CA . VAL A 1 90 ? 17.922 -21.938 -5.469 1 98.94 90 VAL A CA 1
ATOM 705 C C . VAL A 1 90 ? 18.422 -22.391 -6.84 1 98.94 90 VAL A C 1
ATOM 707 O O . VAL A 1 90 ? 18.281 -23.562 -7.203 1 98.94 90 VAL A O 1
ATOM 710 N N . PHE A 1 91 ? 19.031 -21.453 -7.531 1 98.94 91 PHE A N 1
ATOM 711 C CA . PHE A 1 91 ? 19.469 -21.766 -8.891 1 98.94 91 PHE A CA 1
ATOM 712 C C . PHE A 1 91 ? 20.625 -22.734 -8.875 1 98.94 91 PHE A C 1
ATOM 714 O O . PHE A 1 91 ? 20.734 -23.609 -9.742 1 98.94 91 PHE A O 1
ATOM 721 N N . ARG A 1 92 ? 21.531 -22.609 -7.914 1 98.81 92 ARG A N 1
ATOM 722 C CA . ARG A 1 92 ? 22.656 -23.531 -7.781 1 98.81 92 ARG A CA 1
ATOM 723 C C . ARG A 1 92 ? 22.172 -24.969 -7.57 1 98.81 92 ARG A C 1
ATOM 725 O O . ARG A 1 92 ? 22.578 -25.875 -8.289 1 98.81 92 ARG A O 1
ATOM 732 N N . GLU A 1 93 ? 21.266 -25.141 -6.668 1 98.69 93 GLU A N 1
ATOM 733 C CA . GLU A 1 93 ? 20.781 -26.469 -6.348 1 98.69 93 GLU A CA 1
ATOM 734 C C . GLU A 1 93 ? 19.922 -27.047 -7.484 1 98.69 93 GLU A C 1
ATOM 736 O O . GLU A 1 93 ? 19.969 -28.234 -7.762 1 98.69 93 GLU A O 1
ATOM 741 N N . ALA A 1 94 ? 19.156 -26.203 -8.133 1 98.69 94 ALA A N 1
ATOM 742 C CA . ALA A 1 94 ? 18.375 -26.656 -9.281 1 98.69 94 ALA A CA 1
ATOM 743 C C . ALA A 1 94 ? 19.281 -27.109 -10.414 1 98.69 94 ALA A C 1
ATOM 745 O O . ALA A 1 94 ? 19.016 -28.141 -11.055 1 98.69 94 ALA A O 1
ATOM 746 N N . LEU A 1 95 ? 20.375 -26.375 -10.664 1 98.5 95 LEU A N 1
ATOM 747 C CA . LEU A 1 95 ? 21.328 -26.75 -11.688 1 98.5 95 LEU A CA 1
ATOM 748 C C . LEU A 1 95 ? 22 -28.078 -11.352 1 98.5 95 LEU A C 1
ATOM 750 O O . LEU A 1 95 ? 22.125 -28.953 -12.211 1 98.5 95 LEU A O 1
ATOM 754 N N . GLU A 1 96 ? 22.422 -28.203 -10.141 1 98.12 96 GLU A N 1
ATOM 755 C CA . GLU A 1 96 ? 23.047 -29.453 -9.703 1 98.12 96 GLU A CA 1
ATOM 756 C C . GLU A 1 96 ? 22.141 -30.641 -9.93 1 98.12 96 GLU A C 1
ATOM 758 O O . GLU A 1 96 ? 22.562 -31.672 -10.461 1 98.12 96 GLU A O 1
ATOM 763 N N . GLU A 1 97 ? 20.891 -30.438 -9.57 1 97.5 97 GLU A N 1
ATOM 764 C CA . GLU A 1 97 ? 19.906 -31.5 -9.727 1 97.5 97 GLU A CA 1
ATOM 765 C C . GLU A 1 97 ? 19.688 -31.828 -11.203 1 97.5 97 GLU A C 1
ATOM 767 O O . GLU A 1 97 ? 19.422 -32.969 -11.555 1 97.5 97 GLU A O 1
ATOM 772 N N . ALA A 1 98 ? 19.812 -30.828 -12.023 1 96.25 98 ALA A N 1
ATOM 773 C CA . ALA A 1 98 ? 19.516 -30.984 -13.445 1 96.25 98 ALA A CA 1
ATOM 774 C C . ALA A 1 98 ? 20.766 -31.438 -14.211 1 96.25 98 ALA A C 1
ATOM 776 O O . ALA A 1 98 ? 20.688 -31.719 -15.414 1 96.25 98 ALA A O 1
ATOM 777 N N . GLY A 1 99 ? 21.922 -31.562 -13.562 1 95.88 99 GLY A N 1
ATOM 778 C CA . GLY A 1 99 ? 23.172 -31.953 -14.203 1 95.88 99 GLY A CA 1
ATOM 779 C C . GLY A 1 99 ? 23.859 -30.812 -14.914 1 95.88 99 GLY A C 1
ATOM 780 O O . GLY A 1 99 ? 24.641 -31.031 -15.836 1 95.88 99 GLY A O 1
ATOM 781 N N . GLY A 1 100 ? 23.453 -29.641 -14.492 1 96.44 100 GLY A N 1
ATOM 782 C CA . GLY A 1 100 ? 24.062 -28.453 -15.078 1 96.44 100 GLY A CA 1
ATOM 783 C C . GLY A 1 100 ? 25.266 -27.969 -14.297 1 96.44 100 GLY A C 1
ATOM 784 O O . GLY A 1 100 ? 25.734 -28.641 -13.383 1 96.44 100 GLY A O 1
ATOM 785 N N . ALA A 1 101 ? 25.797 -26.812 -14.719 1 97.75 101 ALA A N 1
ATOM 786 C CA . ALA A 1 101 ? 26.969 -26.188 -14.117 1 97.75 101 ALA A CA 1
ATOM 787 C C . ALA A 1 101 ? 26.562 -25.25 -12.977 1 97.75 101 ALA A C 1
ATOM 789 O O . ALA A 1 101 ? 26.125 -24.125 -13.219 1 97.75 101 ALA A O 1
ATOM 790 N N . PRO A 1 102 ? 26.781 -25.672 -11.75 1 97.44 102 PRO A N 1
ATOM 791 C CA . PRO A 1 102 ? 26.328 -24.875 -10.617 1 97.44 102 PRO A CA 1
ATOM 792 C C . PRO A 1 102 ? 27.016 -23.5 -10.555 1 97.44 102 PRO A C 1
ATOM 794 O O . PRO A 1 102 ? 26.469 -22.562 -9.953 1 97.44 102 PRO A O 1
ATOM 797 N N . GLU A 1 103 ? 28.172 -23.312 -11.156 1 97.81 103 GLU A N 1
ATOM 798 C CA . GLU A 1 103 ? 28.906 -22.047 -11.148 1 97.81 103 GLU A CA 1
ATOM 799 C C . GLU A 1 103 ? 28.156 -20.953 -11.898 1 97.81 103 GLU A C 1
ATOM 801 O O . GLU A 1 103 ? 28.469 -19.781 -11.766 1 97.81 103 GLU A O 1
ATOM 806 N N . ARG A 1 104 ? 27.109 -21.359 -12.656 1 98.19 104 ARG A N 1
ATOM 807 C CA . ARG A 1 104 ? 26.344 -20.406 -13.43 1 98.19 104 ARG A CA 1
ATOM 808 C C . ARG A 1 104 ? 25.141 -19.906 -12.633 1 98.19 104 ARG A C 1
ATOM 810 O O . ARG A 1 104 ? 24.344 -19.109 -13.133 1 98.19 104 ARG A O 1
ATOM 817 N N . ALA A 1 105 ? 25 -20.266 -11.438 1 98.62 105 ALA A N 1
ATOM 818 C CA . ALA A 1 105 ? 23.812 -20.016 -10.625 1 98.62 105 ALA A CA 1
ATOM 819 C C . ALA A 1 105 ? 23.562 -18.516 -10.484 1 98.62 105 ALA A C 1
ATOM 821 O O . ALA A 1 105 ? 22.438 -18.047 -10.695 1 98.62 105 ALA A O 1
ATOM 822 N N . ARG A 1 106 ? 24.578 -17.766 -10.094 1 98.5 106 ARG A N 1
ATOM 823 C CA . ARG A 1 106 ? 24.438 -16.328 -9.906 1 98.5 106 ARG A CA 1
ATOM 824 C C . ARG A 1 106 ? 24 -15.648 -11.203 1 98.5 106 ARG A C 1
ATOM 826 O O . ARG A 1 106 ? 23.125 -14.789 -11.195 1 98.5 106 ARG A O 1
ATOM 833 N N . GLU A 1 107 ? 24.609 -16.078 -12.242 1 98.5 107 GLU A N 1
ATOM 834 C CA . GLU A 1 107 ? 24.297 -15.531 -13.555 1 98.5 107 GLU A CA 1
ATOM 835 C C . GLU A 1 107 ? 22.828 -15.789 -13.922 1 98.5 107 GLU A C 1
ATOM 837 O O . GLU A 1 107 ? 22.141 -14.891 -14.398 1 98.5 107 GLU A O 1
ATOM 842 N N . LEU A 1 108 ? 22.375 -16.984 -13.734 1 98.75 108 LEU A N 1
ATOM 843 C CA . LEU A 1 108 ? 21.016 -17.359 -14.094 1 98.75 108 LEU A CA 1
ATOM 844 C C . LEU A 1 108 ? 20 -16.688 -13.18 1 98.75 108 LEU A C 1
ATOM 846 O O . LEU A 1 108 ? 18.922 -16.281 -13.625 1 98.75 108 LEU A O 1
ATOM 850 N N . ALA A 1 109 ? 20.344 -16.562 -11.898 1 98.88 109 ALA A N 1
ATOM 851 C CA . ALA A 1 109 ? 19.484 -15.859 -10.961 1 98.88 109 ALA A CA 1
ATOM 852 C C . ALA A 1 109 ? 19.281 -14.398 -11.383 1 98.88 109 ALA A C 1
ATOM 854 O O . ALA A 1 109 ? 18.156 -13.891 -11.383 1 98.88 109 ALA A O 1
ATOM 855 N N . GLU A 1 110 ? 20.375 -13.781 -11.758 1 98.75 110 GLU A N 1
ATOM 856 C CA . GLU A 1 110 ? 20.328 -12.391 -12.195 1 98.75 110 GLU A CA 1
ATOM 857 C C . GLU A 1 110 ? 19.562 -12.258 -13.508 1 98.75 110 GLU A C 1
ATOM 859 O O . GLU A 1 110 ? 18.828 -11.289 -13.711 1 98.75 110 GLU A O 1
ATOM 864 N N . ALA A 1 111 ? 19.75 -13.219 -14.391 1 98.81 111 ALA A N 1
ATOM 865 C CA . ALA A 1 111 ? 19.016 -13.211 -15.664 1 98.81 111 ALA A CA 1
ATOM 866 C C . ALA A 1 111 ? 17.516 -13.336 -15.438 1 98.81 111 ALA A C 1
ATOM 868 O O . ALA A 1 111 ? 16.734 -12.625 -16.062 1 98.81 111 ALA A O 1
ATOM 869 N N . PHE A 1 112 ? 17.156 -14.227 -14.555 1 98.88 112 PHE A N 1
ATOM 870 C CA . PHE A 1 112 ? 15.734 -14.391 -14.266 1 98.88 112 PHE A CA 1
ATOM 871 C C . PHE A 1 112 ? 15.156 -13.109 -13.672 1 98.88 112 PHE A C 1
ATOM 873 O O . PHE A 1 112 ? 14.062 -12.68 -14.055 1 98.88 112 PHE A O 1
ATOM 880 N N . PHE A 1 113 ? 15.859 -12.539 -12.734 1 98.75 113 PHE A N 1
ATOM 881 C CA . PHE A 1 113 ? 15.469 -11.281 -12.102 1 98.75 113 PHE A CA 1
ATOM 882 C C . PHE A 1 113 ? 15.188 -10.211 -13.141 1 98.75 113 PHE A C 1
ATOM 884 O O . PHE A 1 113 ? 14.219 -9.453 -13.023 1 98.75 113 PHE A O 1
ATOM 891 N N . ARG A 1 114 ? 15.922 -10.18 -14.195 1 98.19 114 ARG A N 1
ATOM 892 C CA . ARG A 1 114 ? 15.805 -9.148 -15.227 1 98.19 114 ARG A CA 1
ATOM 893 C C . ARG A 1 114 ? 14.758 -9.539 -16.266 1 98.19 114 ARG A C 1
ATOM 895 O O . ARG A 1 114 ? 13.906 -8.719 -16.641 1 98.19 114 ARG A O 1
ATOM 902 N N . GLU A 1 115 ? 14.75 -10.797 -16.688 1 98.56 115 GLU A N 1
ATOM 903 C CA . GLU A 1 115 ? 13.984 -11.227 -17.859 1 98.56 115 GLU A CA 1
ATOM 904 C C . GLU A 1 115 ? 12.547 -11.578 -17.469 1 98.56 115 GLU A C 1
ATOM 906 O O . GLU A 1 115 ? 11.672 -11.648 -18.344 1 98.56 115 GLU A O 1
ATOM 911 N N . ARG A 1 116 ? 12.336 -11.766 -16.219 1 98.5 116 ARG A N 1
ATOM 912 C CA . ARG A 1 116 ? 11 -12.141 -15.773 1 98.5 116 ARG A CA 1
ATOM 913 C C . ARG A 1 116 ? 10.062 -10.938 -15.75 1 98.5 116 ARG A C 1
ATOM 915 O O . ARG A 1 116 ? 8.844 -11.094 -15.703 1 98.5 116 ARG A O 1
ATOM 922 N N . ARG A 1 117 ? 10.555 -9.742 -15.875 1 98 117 ARG A N 1
ATOM 923 C CA . ARG A 1 117 ? 9.789 -8.508 -15.719 1 98 117 ARG A CA 1
ATOM 924 C C . ARG A 1 117 ? 8.984 -8.195 -16.984 1 98 117 ARG A C 1
ATOM 926 O O . ARG A 1 117 ? 9.203 -7.168 -17.625 1 98 117 ARG A O 1
ATOM 933 N N . ARG A 1 118 ? 8.086 -9.07 -17.344 1 97.75 118 ARG A N 1
ATOM 934 C CA . ARG A 1 118 ? 7.098 -9.016 -18.406 1 97.75 118 ARG A CA 1
ATOM 935 C C . ARG A 1 118 ? 5.688 -9.234 -17.859 1 97.75 118 ARG A C 1
ATOM 937 O O . ARG A 1 118 ? 5.469 -10.125 -17.047 1 97.75 118 ARG A O 1
ATOM 944 N N . TYR A 1 119 ? 4.82 -8.398 -18.328 1 98.12 119 TYR A N 1
ATOM 945 C CA . TYR A 1 119 ? 3.5 -8.406 -17.719 1 98.12 119 TYR A CA 1
ATOM 946 C C . TYR A 1 119 ? 2.4 -8.484 -18.766 1 98.12 119 TYR A C 1
ATOM 948 O O . TYR A 1 119 ? 1.482 -7.664 -18.781 1 98.12 119 TYR A O 1
ATOM 956 N N . PRO A 1 120 ? 2.441 -9.508 -19.609 1 98.56 120 PRO A N 1
ATOM 957 C CA . PRO A 1 120 ? 1.355 -9.641 -20.594 1 98.56 120 PRO A CA 1
ATOM 958 C C . PRO A 1 120 ? 0.016 -9.977 -19.938 1 98.56 120 PRO A C 1
ATOM 960 O O . PRO A 1 120 ? -0.041 -10.805 -19.016 1 98.56 120 PRO A O 1
ATOM 963 N N . LEU A 1 121 ? -1.028 -9.352 -20.406 1 98.5 121 LEU A N 1
ATOM 964 C CA . LEU A 1 121 ? -2.391 -9.695 -20.016 1 98.5 121 LEU A CA 1
ATOM 965 C C . LEU A 1 121 ? -2.877 -10.938 -20.75 1 98.5 121 LEU A C 1
ATOM 967 O O . LEU A 1 121 ? -2.363 -11.266 -21.828 1 98.5 121 LEU A O 1
ATOM 971 N N . TYR A 1 122 ? -3.805 -11.641 -20.078 1 98.5 122 TYR A N 1
ATOM 972 C CA . TYR A 1 122 ? -4.555 -12.602 -20.891 1 98.5 122 TYR A CA 1
ATOM 973 C C . TYR A 1 122 ? -5.301 -11.891 -22.016 1 98.5 122 TYR A C 1
ATOM 975 O O . TYR A 1 122 ? -5.801 -10.781 -21.828 1 98.5 122 TYR A O 1
ATOM 983 N N . PRO A 1 123 ? -5.426 -12.516 -23.172 1 97.75 123 PRO A N 1
ATOM 984 C CA . PRO A 1 123 ? -5.953 -11.844 -24.359 1 97.75 123 PRO A CA 1
ATOM 985 C C . PRO A 1 123 ? -7.344 -11.258 -24.141 1 97.75 123 PRO A C 1
ATOM 987 O O . PRO A 1 123 ? -7.691 -10.234 -24.734 1 97.75 123 PRO A O 1
ATOM 990 N N . GLU A 1 124 ? -8.102 -11.789 -23.281 1 97.75 124 GLU A N 1
ATOM 991 C CA . GLU A 1 124 ? -9.492 -11.383 -23.078 1 97.75 124 GLU A CA 1
ATOM 992 C C . GLU A 1 124 ? -9.609 -10.359 -21.953 1 97.75 124 GLU A C 1
ATOM 994 O O . GLU A 1 124 ? -10.695 -9.828 -21.703 1 97.75 124 GLU A O 1
ATOM 999 N N . ALA A 1 125 ? -8.57 -10.031 -21.25 1 97.94 125 ALA A N 1
ATOM 1000 C CA . ALA A 1 125 ? -8.617 -9.234 -20.016 1 97.94 125 ALA A CA 1
ATOM 1001 C C . ALA A 1 125 ? -9.125 -7.82 -20.312 1 97.94 125 ALA A C 1
ATOM 1003 O O . ALA A 1 125 ? -10.008 -7.32 -19.609 1 97.94 125 ALA A O 1
ATOM 1004 N N . GLU A 1 126 ? -8.609 -7.207 -21.375 1 97.06 126 GLU A N 1
ATOM 1005 C CA . GLU A 1 126 ? -9.008 -5.836 -21.688 1 97.06 126 GLU A CA 1
ATOM 1006 C C . GLU A 1 126 ? -10.484 -5.758 -22.062 1 97.06 126 GLU A C 1
ATOM 1008 O O . GLU A 1 126 ? -11.188 -4.844 -21.625 1 97.06 126 GLU A O 1
ATOM 1013 N N . ALA A 1 127 ? -10.898 -6.664 -22.891 1 96.69 127 ALA A N 1
ATOM 1014 C CA . ALA A 1 127 ? -12.305 -6.707 -23.297 1 96.69 127 ALA A CA 1
ATOM 1015 C C . ALA A 1 127 ? -13.211 -6.93 -22.094 1 96.69 127 ALA A C 1
ATOM 1017 O O . ALA A 1 127 ? -14.289 -6.336 -22 1 96.69 127 ALA A O 1
ATOM 1018 N N . PHE A 1 128 ? -12.797 -7.777 -21.219 1 97.56 128 PHE A N 1
ATOM 1019 C CA . PHE A 1 128 ? -13.523 -8.07 -19.984 1 97.56 128 PHE A CA 1
ATOM 1020 C C . PHE A 1 128 ? -13.664 -6.812 -19.125 1 97.56 128 PHE A C 1
ATOM 1022 O O . PHE A 1 128 ? -14.766 -6.488 -18.672 1 97.56 128 PHE A O 1
ATOM 1029 N N . LEU A 1 129 ? -12.586 -6.082 -18.922 1 97.69 129 LEU A N 1
ATOM 1030 C CA . LEU A 1 129 ? -12.602 -4.863 -18.125 1 97.69 129 LEU A CA 1
ATOM 1031 C C . LEU A 1 129 ? -13.469 -3.793 -18.781 1 97.69 129 LEU A C 1
ATOM 1033 O O . LEU A 1 129 ? -14.211 -3.084 -18.094 1 97.69 129 LEU A O 1
ATOM 1037 N N . ALA A 1 130 ? -13.383 -3.672 -20.078 1 96.62 130 ALA A N 1
ATOM 1038 C CA . ALA A 1 130 ? -14.203 -2.713 -20.812 1 96.62 130 ALA A CA 1
ATOM 1039 C C . ALA A 1 130 ? -15.688 -3.025 -20.656 1 96.62 130 ALA A C 1
ATOM 1041 O O . ALA A 1 130 ? -16.5 -2.117 -20.484 1 96.62 130 ALA A O 1
ATOM 1042 N N . GLU A 1 131 ? -15.992 -4.27 -20.75 1 95.88 131 GLU A N 1
ATOM 1043 C CA . GLU A 1 131 ? -17.375 -4.684 -20.594 1 95.88 131 GLU A CA 1
ATOM 1044 C C . GLU A 1 131 ? -17.891 -4.391 -19.188 1 95.88 131 GLU A C 1
ATOM 1046 O O . GLU A 1 131 ? -19.031 -3.951 -19.016 1 95.88 131 GLU A O 1
ATOM 1051 N N . ALA A 1 132 ? -17.094 -4.699 -18.172 1 96.19 132 ALA A N 1
ATOM 1052 C CA . ALA A 1 132 ? -17.469 -4.387 -16.797 1 96.19 132 ALA A CA 1
ATOM 1053 C C . ALA A 1 132 ? -17.781 -2.904 -16.625 1 96.19 132 ALA A C 1
ATOM 1055 O O . ALA A 1 132 ? -18.781 -2.539 -16 1 96.19 132 ALA A O 1
ATOM 1056 N N . ARG A 1 133 ? -16.984 -2.086 -17.203 1 95.25 133 ARG A N 1
ATOM 1057 C CA . ARG A 1 133 ? -17.203 -0.642 -17.141 1 95.25 133 ARG A CA 1
ATOM 1058 C C . ARG A 1 133 ? -18.484 -0.243 -17.875 1 95.25 133 ARG A C 1
ATOM 1060 O O . ARG A 1 133 ? -19.234 0.609 -17.391 1 95.25 133 ARG A O 1
ATOM 1067 N N . ARG A 1 134 ? -18.656 -0.794 -19.047 1 95.44 134 ARG A N 1
ATOM 1068 C CA . ARG A 1 134 ? -19.859 -0.514 -19.828 1 95.44 134 ARG A CA 1
ATOM 1069 C C . ARG A 1 134 ? -21.125 -0.837 -19.031 1 95.44 134 ARG A C 1
ATOM 1071 O O . ARG A 1 134 ? -22.141 -0.141 -19.141 1 95.44 134 ARG A O 1
ATOM 1078 N N . ARG A 1 135 ? -21 -1.79 -18.219 1 94.5 135 ARG A N 1
ATOM 1079 C CA . ARG A 1 135 ? -22.141 -2.221 -17.406 1 94.5 135 ARG A CA 1
ATOM 1080 C C . ARG A 1 135 ? -22.281 -1.369 -16.156 1 94.5 135 ARG A C 1
ATOM 1082 O O . ARG A 1 135 ? -23.203 -1.557 -15.359 1 94.5 135 ARG A O 1
ATOM 1089 N N . GLY A 1 136 ? -21.328 -0.534 -15.938 1 95.31 136 GLY A N 1
ATOM 1090 C CA . GLY A 1 136 ? -21.391 0.378 -14.805 1 95.31 136 GLY A CA 1
ATOM 1091 C C . GLY A 1 136 ? -20.922 -0.248 -13.508 1 95.31 136 GLY A C 1
ATOM 1092 O O . GLY A 1 136 ? -21.25 0.234 -12.422 1 95.31 136 GLY A O 1
ATOM 1093 N N . LEU A 1 137 ? -20.141 -1.352 -13.562 1 96.06 137 LEU A N 1
ATOM 1094 C CA . LEU A 1 137 ? -19.656 -2.033 -12.367 1 96.06 137 LEU A CA 1
ATOM 1095 C C . LEU A 1 137 ? -18.453 -1.312 -11.781 1 96.06 137 LEU A C 1
ATOM 1097 O O . LEU A 1 137 ? -17.578 -0.84 -12.523 1 96.06 137 LEU A O 1
ATOM 1101 N N . ALA A 1 138 ? -18.422 -1.197 -10.461 1 97.06 138 ALA A N 1
ATOM 1102 C CA . ALA A 1 138 ? -17.188 -0.79 -9.789 1 97.06 138 ALA A CA 1
ATOM 1103 C C . ALA A 1 138 ? -16.156 -1.917 -9.805 1 97.06 138 ALA A C 1
ATOM 1105 O O . ALA A 1 138 ? -16.516 -3.096 -9.773 1 97.06 138 ALA A O 1
ATOM 1106 N N . LEU A 1 139 ? -14.938 -1.507 -9.93 1 97.94 139 LEU A N 1
ATOM 1107 C CA . LEU A 1 139 ? -13.852 -2.479 -9.953 1 97.94 139 LEU A CA 1
ATOM 1108 C C . LEU A 1 139 ? -12.875 -2.24 -8.805 1 97.94 139 LEU A C 1
ATOM 1110 O O . LEU A 1 139 ? -12.422 -1.113 -8.594 1 97.94 139 LEU A O 1
ATOM 1114 N N . ALA A 1 140 ? -12.594 -3.262 -8.016 1 98.31 140 ALA A N 1
ATOM 1115 C CA . ALA A 1 140 ? -11.57 -3.252 -6.98 1 98.31 140 ALA A CA 1
ATOM 1116 C C . ALA A 1 140 ? -10.578 -4.395 -7.184 1 98.31 140 ALA A C 1
ATOM 1118 O O . ALA A 1 140 ? -10.953 -5.484 -7.617 1 98.31 140 ALA A O 1
ATOM 1119 N N . LEU A 1 141 ? -9.367 -4.086 -6.906 1 98.69 141 LEU A N 1
ATOM 1120 C CA . LEU A 1 141 ? -8.336 -5.109 -7 1 98.69 141 LEU A CA 1
ATOM 1121 C C . LEU A 1 141 ? -7.996 -5.668 -5.621 1 98.69 141 LEU A C 1
ATOM 1123 O O . LEU A 1 141 ? -7.734 -4.906 -4.688 1 98.69 141 LEU A O 1
ATOM 1127 N N . LEU A 1 142 ? -8.062 -6.945 -5.422 1 98.69 142 LEU A N 1
ATOM 1128 C CA . LEU A 1 142 ? -7.547 -7.68 -4.27 1 98.69 142 LEU A CA 1
ATOM 1129 C C . LEU A 1 142 ? -6.418 -8.617 -4.684 1 98.69 142 LEU A C 1
ATOM 1131 O O . LEU A 1 142 ? -6.648 -9.617 -5.367 1 98.69 142 LEU A O 1
ATOM 1135 N N . THR A 1 143 ? -5.25 -8.281 -4.281 1 98.75 143 THR A N 1
ATOM 1136 C CA . THR A 1 143 ? -4.129 -9.117 -4.703 1 98.75 143 THR A CA 1
ATOM 1137 C C . THR A 1 143 ? -3.178 -9.375 -3.537 1 98.75 143 THR A C 1
ATOM 1139 O O . THR A 1 143 ? -2.924 -8.484 -2.727 1 98.75 143 THR A O 1
ATOM 1142 N N . ASN A 1 144 ? -2.783 -10.641 -3.383 1 98.5 144 ASN A N 1
ATOM 1143 C CA . ASN A 1 144 ? -1.76 -11.023 -2.416 1 98.5 144 ASN A CA 1
ATOM 1144 C C . ASN A 1 144 ? -0.357 -10.719 -2.934 1 98.5 144 ASN A C 1
ATOM 1146 O O . ASN A 1 144 ? -0.116 -10.75 -4.141 1 98.5 144 ASN A O 1
ATOM 1150 N N . GLY A 1 145 ? 0.566 -10.344 -2.01 1 98 145 GLY A N 1
ATOM 1151 C CA . GLY A 1 145 ? 1.957 -10.164 -2.396 1 98 145 GLY A CA 1
ATOM 1152 C C . GLY A 1 145 ? 2.609 -8.961 -1.744 1 98 145 GLY A C 1
ATOM 1153 O O . GLY A 1 145 ? 1.964 -8.234 -0.983 1 98 145 GLY A O 1
ATOM 1154 N N . VAL A 1 146 ? 3.883 -8.789 -2.035 1 97.12 146 VAL A N 1
ATOM 1155 C CA . VAL A 1 146 ? 4.617 -7.664 -1.47 1 97.12 146 VAL A CA 1
ATOM 1156 C C . VAL A 1 146 ? 4.297 -6.395 -2.252 1 97.12 146 VAL A C 1
ATOM 1158 O O . VAL A 1 146 ? 4.012 -6.449 -3.449 1 97.12 146 VAL A O 1
ATOM 1161 N N . PRO A 1 147 ? 4.328 -5.293 -1.62 1 96.62 147 PRO A N 1
ATOM 1162 C CA . PRO A 1 147 ? 3.82 -4.043 -2.189 1 96.62 147 PRO A CA 1
ATOM 1163 C C . PRO A 1 147 ? 4.5 -3.674 -3.506 1 96.62 147 PRO A C 1
ATOM 1165 O O . PRO A 1 147 ? 3.826 -3.506 -4.527 1 96.62 147 PRO A O 1
ATOM 1168 N N . ASP A 1 148 ? 5.824 -3.6 -3.531 1 95.25 148 ASP A N 1
ATOM 1169 C CA . ASP A 1 148 ? 6.527 -3.07 -4.695 1 95.25 148 ASP A CA 1
ATOM 1170 C C . ASP A 1 148 ? 6.332 -3.973 -5.914 1 95.25 148 ASP A C 1
ATOM 1172 O O . ASP A 1 148 ? 6.176 -3.486 -7.035 1 95.25 148 ASP A O 1
ATOM 1176 N N . LEU A 1 149 ? 6.281 -5.281 -5.691 1 97.75 149 LEU A N 1
ATOM 1177 C CA . LEU A 1 149 ? 6.141 -6.219 -6.797 1 97.75 149 LEU A CA 1
ATOM 1178 C C . LEU A 1 149 ? 4.75 -6.125 -7.418 1 97.75 149 LEU A C 1
ATOM 1180 O O . LEU A 1 149 ? 4.613 -6.07 -8.641 1 97.75 149 LEU A O 1
ATOM 1184 N N . GLN A 1 150 ? 3.752 -6.09 -6.59 1 98.06 150 GLN A N 1
ATOM 1185 C CA . GLN A 1 150 ? 2.387 -6.012 -7.102 1 98.06 150 GLN A CA 1
ATOM 1186 C C . GLN A 1 150 ? 2.143 -4.68 -7.809 1 98.06 150 GLN A C 1
ATOM 1188 O O . GLN A 1 150 ? 1.46 -4.633 -8.836 1 98.06 150 GLN A O 1
ATOM 1193 N N . ARG A 1 151 ? 2.688 -3.643 -7.285 1 97.5 151 ARG A N 1
ATOM 1194 C CA . ARG A 1 151 ? 2.564 -2.344 -7.934 1 97.5 151 ARG A CA 1
ATOM 1195 C C . ARG A 1 151 ? 3.295 -2.328 -9.273 1 97.5 151 ARG A C 1
ATOM 1197 O O . ARG A 1 151 ? 2.803 -1.758 -10.25 1 97.5 151 ARG A O 1
ATOM 1204 N N . GLU A 1 152 ? 4.449 -2.914 -9.305 1 97.5 152 GLU A N 1
ATOM 1205 C CA . GLU A 1 152 ? 5.191 -3.035 -10.555 1 97.5 152 GLU A CA 1
ATOM 1206 C C . GLU A 1 152 ? 4.379 -3.779 -11.617 1 97.5 152 GLU A C 1
ATOM 1208 O O . GLU A 1 152 ? 4.32 -3.357 -12.773 1 97.5 152 GLU A O 1
ATOM 1213 N N . LYS A 1 153 ? 3.758 -4.84 -11.203 1 98.38 153 LYS A N 1
ATOM 1214 C CA . LYS A 1 153 ? 2.924 -5.609 -12.117 1 98.38 153 LYS A CA 1
ATOM 1215 C C . LYS A 1 153 ? 1.752 -4.777 -12.633 1 98.38 153 LYS A C 1
ATOM 1217 O O . LYS A 1 153 ? 1.45 -4.789 -13.828 1 98.38 153 LYS A O 1
ATOM 1222 N N . LEU A 1 154 ? 1.137 -4.062 -11.758 1 97.56 154 LEU A N 1
ATOM 1223 C CA . LEU A 1 154 ? -0.027 -3.252 -12.102 1 97.56 154 LEU A CA 1
ATOM 1224 C C . LEU A 1 154 ? 0.336 -2.188 -13.133 1 97.56 154 LEU A C 1
ATOM 1226 O O . LEU A 1 154 ? -0.369 -2.016 -14.125 1 97.56 154 LEU A O 1
ATOM 1230 N N . VAL A 1 155 ? 1.427 -1.548 -12.883 1 96.75 155 VAL A N 1
ATOM 1231 C CA . VAL A 1 155 ? 1.873 -0.471 -13.758 1 96.75 155 VAL A CA 1
ATOM 1232 C C . VAL A 1 155 ? 2.375 -1.053 -15.078 1 96.75 155 VAL A C 1
ATOM 1234 O O . VAL A 1 155 ? 2.01 -0.575 -16.156 1 96.75 155 VAL A O 1
ATOM 1237 N N . GLY A 1 156 ? 3.164 -2.07 -14.969 1 97.19 156 GLY A N 1
ATOM 1238 C CA . GLY A 1 156 ? 3.727 -2.693 -16.156 1 97.19 156 GLY A CA 1
ATOM 1239 C C . GLY A 1 156 ? 2.674 -3.25 -17.094 1 97.19 156 GLY A C 1
ATOM 1240 O O . GLY A 1 156 ? 2.871 -3.277 -18.312 1 97.19 156 GLY A O 1
ATOM 1241 N N . ALA A 1 157 ? 1.58 -3.676 -16.516 1 97.81 157 ALA A N 1
ATOM 1242 C CA . ALA A 1 157 ? 0.512 -4.281 -17.312 1 97.81 157 ALA A CA 1
ATOM 1243 C C . ALA A 1 157 ? -0.46 -3.225 -17.828 1 97.81 157 ALA A C 1
ATOM 1245 O O . ALA A 1 157 ? -1.39 -3.537 -18.562 1 97.81 157 ALA A O 1
ATOM 1246 N N . GLY A 1 158 ? -0.247 -1.985 -17.406 1 96.06 158 GLY A N 1
ATOM 1247 C CA . GLY A 1 158 ? -1.147 -0.917 -17.812 1 96.06 158 GLY A CA 1
ATOM 1248 C C . GLY A 1 158 ? -2.498 -0.983 -17.125 1 96.06 158 GLY A C 1
ATOM 1249 O O . GLY A 1 158 ? -3.512 -0.572 -17.688 1 96.06 158 GLY A O 1
ATOM 1250 N N . LEU A 1 159 ? -2.531 -1.506 -15.867 1 96.56 159 LEU A N 1
ATOM 1251 C CA . LEU A 1 159 ? -3.801 -1.763 -15.195 1 96.56 159 LEU A CA 1
ATOM 1252 C C . LEU A 1 159 ? -4.047 -0.743 -14.086 1 96.56 159 LEU A C 1
ATOM 1254 O O . LEU A 1 159 ? -5.133 -0.71 -13.5 1 96.56 159 LEU A O 1
ATOM 1258 N N . ALA A 1 160 ? -3.178 0.115 -13.812 1 90.12 160 ALA A N 1
ATOM 1259 C CA . ALA A 1 160 ? -3.191 0.969 -12.633 1 90.12 160 ALA A CA 1
ATOM 1260 C C . ALA A 1 160 ? -4.43 1.861 -12.609 1 90.12 160 ALA A C 1
ATOM 1262 O O . ALA A 1 160 ? -4.953 2.186 -11.547 1 90.12 160 ALA A O 1
ATOM 1263 N N . HIS A 1 161 ? -5.027 2.205 -13.719 1 89.88 161 HIS A N 1
ATOM 1264 C CA . HIS A 1 161 ? -6.086 3.203 -13.789 1 89.88 161 HIS A CA 1
ATOM 1265 C C . HIS A 1 161 ? -7.461 2.545 -13.836 1 89.88 161 HIS A C 1
ATOM 1267 O O . HIS A 1 161 ? -8.484 3.234 -13.906 1 89.88 161 HIS A O 1
ATOM 1273 N N . HIS A 1 162 ? -7.461 1.256 -13.766 1 93.88 162 HIS A N 1
ATOM 1274 C CA . HIS A 1 162 ? -8.734 0.555 -13.922 1 93.88 162 HIS A CA 1
ATOM 1275 C C . HIS A 1 162 ? -9.453 0.417 -12.594 1 93.88 162 HIS A C 1
ATOM 1277 O O . HIS A 1 162 ? -10.648 0.114 -12.555 1 93.88 162 HIS A O 1
ATOM 1283 N N . PHE A 1 163 ? -8.75 0.682 -11.5 1 95.94 163 PHE A N 1
ATOM 1284 C CA . PHE A 1 163 ? -9.305 0.334 -10.195 1 95.94 163 PHE A CA 1
ATOM 1285 C C . PHE A 1 163 ? -9.453 1.572 -9.32 1 95.94 163 PHE A C 1
ATOM 1287 O O . PHE A 1 163 ? -8.531 2.383 -9.227 1 95.94 163 PHE A O 1
ATOM 1294 N N . SER A 1 164 ? -10.578 1.685 -8.695 1 92.75 164 SER A N 1
ATOM 1295 C CA . SER A 1 164 ? -10.805 2.793 -7.777 1 92.75 164 SER A CA 1
ATOM 1296 C C . SER A 1 164 ? -10.359 2.436 -6.359 1 92.75 164 SER A C 1
ATOM 1298 O O . SER A 1 164 ? -10.25 3.309 -5.5 1 92.75 164 SER A O 1
ATOM 1300 N N . LEU A 1 165 ? -10.188 1.151 -6.16 1 97.12 165 LEU A N 1
ATOM 1301 C CA . LEU A 1 165 ? -9.656 0.614 -4.91 1 97.12 165 LEU A CA 1
ATOM 1302 C C . LEU A 1 165 ? -8.664 -0.509 -5.18 1 97.12 165 LEU A C 1
ATOM 1304 O O . LEU A 1 165 ? -8.945 -1.424 -5.957 1 97.12 165 LEU A O 1
ATOM 1308 N N . VAL A 1 166 ? -7.539 -0.386 -4.594 1 97.88 166 VAL A N 1
ATOM 1309 C CA . VAL A 1 166 ? -6.512 -1.417 -4.691 1 97.88 166 VAL A CA 1
ATOM 1310 C C . VAL A 1 166 ? -6.113 -1.883 -3.295 1 97.88 166 VAL A C 1
ATOM 1312 O O . VAL A 1 166 ? -5.641 -1.086 -2.48 1 97.88 166 VAL A O 1
ATOM 1315 N N . LEU A 1 167 ? -6.324 -3.135 -3.029 1 98.44 167 LEU A N 1
ATOM 1316 C CA . LEU A 1 167 ? -5.895 -3.742 -1.774 1 98.44 167 LEU A CA 1
ATOM 1317 C C . LEU A 1 167 ? -4.82 -4.793 -2.02 1 98.44 167 LEU A C 1
ATOM 1319 O O . LEU A 1 167 ? -5.105 -5.871 -2.549 1 98.44 167 LEU A O 1
ATOM 1323 N N . ILE A 1 168 ? -3.654 -4.438 -1.685 1 98.56 168 ILE A N 1
ATOM 1324 C CA . ILE A 1 168 ? -2.521 -5.355 -1.708 1 98.56 168 ILE A CA 1
ATOM 1325 C C . ILE A 1 168 ? -2.254 -5.883 -0.3 1 98.56 168 ILE A C 1
ATOM 1327 O O . ILE A 1 168 ? -2.066 -5.105 0.636 1 98.56 168 ILE A O 1
ATOM 1331 N N . SER A 1 169 ? -2.188 -7.172 -0.177 1 98.31 169 SER A N 1
ATOM 1332 C CA . SER A 1 169 ? -2.088 -7.809 1.133 1 98.31 169 SER A CA 1
ATOM 1333 C C . SER A 1 169 ? -0.862 -7.316 1.894 1 98.31 169 SER A C 1
ATOM 1335 O O . SER A 1 169 ? -0.939 -7.035 3.092 1 98.31 169 SER A O 1
ATOM 1337 N N . GLY A 1 170 ? 0.279 -7.156 1.222 1 96.88 170 GLY A N 1
ATOM 1338 C CA . GLY A 1 170 ? 1.505 -6.711 1.866 1 96.88 170 GLY A CA 1
ATOM 1339 C C . GLY A 1 170 ? 1.457 -5.262 2.305 1 96.88 170 GLY A C 1
ATOM 1340 O O . GLY A 1 170 ? 2.289 -4.82 3.1 1 96.88 170 GLY A O 1
ATOM 1341 N N . GLU A 1 171 ? 0.493 -4.551 1.764 1 96.75 171 GLU A N 1
ATOM 1342 C CA . GLU A 1 171 ? 0.319 -3.154 2.152 1 96.75 171 GLU A CA 1
ATOM 1343 C C . GLU A 1 171 ? -0.607 -3.027 3.357 1 96.75 171 GLU A C 1
ATOM 1345 O O . GLU A 1 171 ? -0.305 -2.299 4.305 1 96.75 171 GLU A O 1
ATOM 1350 N N . VAL A 1 172 ? -1.686 -3.795 3.35 1 96.12 172 VAL A N 1
ATOM 1351 C CA . VAL A 1 172 ? -2.705 -3.57 4.367 1 96.12 172 VAL A CA 1
ATOM 1352 C C . VAL A 1 172 ? -2.488 -4.527 5.539 1 96.12 172 VAL A C 1
ATOM 1354 O O . VAL A 1 172 ? -3.029 -4.316 6.629 1 96.12 172 VAL A O 1
ATOM 1357 N N . GLY A 1 173 ? -1.755 -5.684 5.324 1 93.88 173 GLY A N 1
ATOM 1358 C CA . GLY A 1 173 ? -1.455 -6.641 6.379 1 93.88 173 GLY A CA 1
ATOM 1359 C C . GLY A 1 173 ? -2.434 -7.801 6.43 1 93.88 173 GLY A C 1
ATOM 1360 O O . GLY A 1 173 ? -2.375 -8.633 7.34 1 93.88 173 GLY A O 1
ATOM 1361 N N . ILE A 1 174 ? -3.336 -7.82 5.469 1 94.38 174 ILE A N 1
ATOM 1362 C CA . ILE A 1 174 ? -4.355 -8.859 5.363 1 94.38 174 ILE A CA 1
ATOM 1363 C C . ILE A 1 174 ? -4.367 -9.43 3.947 1 94.38 174 ILE A C 1
ATOM 1365 O O . ILE A 1 174 ? -4.418 -8.68 2.971 1 94.38 174 ILE A O 1
ATOM 1369 N N . GLY A 1 175 ? -4.285 -10.742 3.857 1 97 175 GLY A N 1
ATOM 1370 C CA . GLY A 1 175 ? -4.297 -11.359 2.541 1 97 175 GLY A CA 1
ATOM 1371 C C . GLY A 1 175 ? -5.398 -12.383 2.371 1 97 175 GLY A C 1
ATOM 1372 O O . GLY A 1 175 ? -5.93 -12.898 3.357 1 97 175 GLY A O 1
ATOM 1373 N N . LYS A 1 176 ? -5.766 -12.617 1.071 1 98.44 176 LYS A N 1
ATOM 1374 C CA . LYS A 1 176 ? -6.656 -13.734 0.759 1 98.44 176 LYS A CA 1
ATOM 1375 C C . LYS A 1 176 ? -6.078 -15.055 1.257 1 98.44 176 LYS A C 1
ATOM 1377 O O . LYS A 1 176 ? -4.863 -15.258 1.223 1 98.44 176 LYS A O 1
ATOM 1382 N N . PRO A 1 177 ? -6.965 -15.953 1.878 1 98.19 177 PRO A N 1
ATOM 1383 C CA . PRO A 1 177 ? -8.43 -16 1.812 1 98.19 177 PRO A CA 1
ATOM 1384 C C . PRO A 1 177 ? -9.094 -15.336 3.01 1 98.19 177 PRO A C 1
ATOM 1386 O O . PRO A 1 177 ? -10.289 -15.531 3.246 1 98.19 177 PRO A O 1
ATOM 1389 N N . ASP A 1 178 ? -8.398 -14.609 3.828 1 97.75 178 ASP A N 1
ATOM 1390 C CA . ASP A 1 178 ? -9.016 -13.922 4.957 1 97.75 178 ASP A CA 1
ATOM 1391 C C . ASP A 1 178 ? -10.211 -13.086 4.504 1 97.75 178 ASP A C 1
ATOM 1393 O O . ASP A 1 178 ? -10.062 -12.18 3.676 1 97.75 178 ASP A O 1
ATOM 1397 N N . PRO A 1 179 ? -11.398 -13.375 5.043 1 98 179 PRO A N 1
ATOM 1398 C CA . PRO A 1 179 ? -12.594 -12.68 4.559 1 98 179 PRO A CA 1
ATOM 1399 C C . PRO A 1 179 ? -12.578 -11.188 4.875 1 98 179 PRO A C 1
ATOM 1401 O O . PRO A 1 179 ? -13.328 -10.414 4.273 1 98 179 PRO A O 1
ATOM 1404 N N . ARG A 1 180 ? -11.75 -10.75 5.801 1 97.44 180 ARG A N 1
ATOM 1405 C CA . ARG A 1 180 ? -11.664 -9.344 6.176 1 97.44 180 ARG A CA 1
ATOM 1406 C C . ARG A 1 180 ? -11.289 -8.477 4.973 1 97.44 180 ARG A C 1
ATOM 1408 O O . ARG A 1 180 ? -11.789 -7.363 4.824 1 97.44 180 ARG A O 1
ATOM 1415 N N . LEU A 1 181 ? -10.383 -8.969 4.105 1 98.31 181 LEU A N 1
ATOM 1416 C CA . LEU A 1 181 ? -9.961 -8.227 2.924 1 98.31 181 LEU A CA 1
ATOM 1417 C C . LEU A 1 181 ? -11.148 -7.969 1.996 1 98.31 181 LEU A C 1
ATOM 1419 O O . LEU A 1 181 ? -11.305 -6.859 1.485 1 98.31 181 LEU A O 1
ATOM 1423 N N . PHE A 1 182 ? -12 -8.961 1.81 1 98.56 182 PHE A N 1
ATOM 1424 C CA . PHE A 1 182 ? -13.195 -8.859 0.978 1 98.56 182 PHE A CA 1
ATOM 1425 C C . PHE A 1 182 ? -14.203 -7.895 1.594 1 98.56 182 PHE A C 1
ATOM 1427 O O . PHE A 1 182 ? -14.742 -7.031 0.902 1 98.56 182 PHE A O 1
ATOM 1434 N N . ARG A 1 183 ? -14.383 -8 2.867 1 97.81 183 ARG A N 1
ATOM 1435 C CA . ARG A 1 183 ? -15.344 -7.16 3.572 1 97.81 183 ARG A CA 1
ATOM 1436 C C . ARG A 1 183 ? -14.922 -5.691 3.527 1 97.81 183 ARG A C 1
ATOM 1438 O O . ARG A 1 183 ? -15.773 -4.805 3.42 1 97.81 183 ARG A O 1
ATOM 1445 N N . MET A 1 184 ? -13.641 -5.469 3.635 1 97.88 184 MET A N 1
ATOM 1446 C CA . MET A 1 184 ? -13.125 -4.105 3.514 1 97.88 184 MET A CA 1
ATOM 1447 C C . MET A 1 184 ? -13.523 -3.496 2.174 1 97.88 184 MET A C 1
ATOM 1449 O O . MET A 1 184 ? -13.961 -2.348 2.115 1 97.88 184 MET A O 1
ATOM 1453 N N . ALA A 1 185 ? -13.398 -4.27 1.127 1 97.81 185 ALA A N 1
ATOM 1454 C CA . ALA A 1 185 ? -13.758 -3.787 -0.202 1 97.81 185 ALA A CA 1
ATOM 1455 C C . ALA A 1 185 ? -15.258 -3.527 -0.302 1 97.81 185 ALA A C 1
ATOM 1457 O O . ALA A 1 185 ? -15.688 -2.504 -0.843 1 97.81 185 ALA A O 1
ATOM 1458 N N . LEU A 1 186 ? -16.062 -4.438 0.238 1 97.62 186 LEU A N 1
ATOM 1459 C CA . LEU A 1 186 ? -17.516 -4.258 0.23 1 97.62 186 LEU A CA 1
ATOM 1460 C C . LEU A 1 186 ? -17.906 -2.955 0.916 1 97.62 186 LEU A C 1
ATOM 1462 O O . LEU A 1 186 ? -18.719 -2.191 0.39 1 97.62 186 LEU A O 1
ATOM 1466 N N . CYS A 1 187 ? -17.297 -2.686 1.973 1 95.88 187 CYS A N 1
ATOM 1467 C CA . CYS A 1 187 ? -17.625 -1.516 2.775 1 95.88 187 CYS A CA 1
ATOM 1468 C C . CYS A 1 187 ? -17.203 -0.232 2.07 1 95.88 187 CYS A C 1
ATOM 1470 O O . CYS A 1 187 ? -17.891 0.785 2.158 1 95.88 187 CYS A O 1
ATOM 1472 N N . ALA A 1 188 ? -16.078 -0.327 1.404 1 95.75 188 ALA A N 1
ATOM 1473 C CA . ALA A 1 188 ? -15.617 0.838 0.659 1 95.75 188 ALA A CA 1
ATOM 1474 C C . ALA A 1 188 ? -16.641 1.271 -0.384 1 95.75 188 ALA A C 1
ATOM 1476 O O . ALA A 1 188 ? -16.766 2.461 -0.69 1 95.75 188 ALA A O 1
ATOM 1477 N N . PHE A 1 189 ? -17.406 0.318 -0.868 1 96.06 189 PHE A N 1
ATOM 1478 C CA . PHE A 1 189 ? -18.328 0.632 -1.952 1 96.06 189 PHE A CA 1
ATOM 1479 C C . PHE A 1 189 ? -19.766 0.634 -1.453 1 96.06 189 PHE A C 1
ATOM 1481 O O . PHE A 1 189 ? -20.688 0.948 -2.207 1 96.06 189 PHE A O 1
ATOM 1488 N N . GLY A 1 190 ? -19.953 0.284 -0.194 1 94.75 190 GLY A N 1
ATOM 1489 C CA . GLY A 1 190 ? -21.297 0.238 0.359 1 94.75 190 GLY A CA 1
ATOM 1490 C C . GLY A 1 190 ? -22.188 -0.788 -0.319 1 94.75 190 GLY A C 1
ATOM 1491 O O . GLY A 1 190 ? -23.359 -0.512 -0.608 1 94.75 190 GLY A O 1
ATOM 1492 N N . VAL A 1 191 ? -21.641 -1.913 -0.618 1 96.25 191 VAL A N 1
ATOM 1493 C CA . VAL A 1 191 ? -22.359 -2.955 -1.348 1 96.25 191 VAL A CA 1
ATOM 1494 C C . VAL A 1 191 ? -22.516 -4.188 -0.459 1 96.25 191 VAL A C 1
ATOM 1496 O O . VAL A 1 191 ? -21.625 -4.531 0.312 1 96.25 191 VAL A O 1
ATOM 1499 N N . ALA A 1 192 ? -23.656 -4.816 -0.56 1 96.56 192 ALA A N 1
ATOM 1500 C CA . ALA A 1 192 ? -23.875 -6.082 0.132 1 96.56 192 ALA A CA 1
ATOM 1501 C C . ALA A 1 192 ? -23.109 -7.215 -0.549 1 96.56 192 ALA A C 1
ATOM 1503 O O . ALA A 1 192 ? -22.812 -7.148 -1.746 1 96.56 192 ALA A O 1
ATOM 1504 N N . PRO A 1 193 ? -22.781 -8.211 0.242 1 97.25 193 PRO A N 1
ATOM 1505 C CA . PRO A 1 193 ? -22.016 -9.312 -0.342 1 97.25 193 PRO A CA 1
ATOM 1506 C C . PRO A 1 193 ? -22.688 -9.914 -1.572 1 97.25 193 PRO A C 1
ATOM 1508 O O . PRO A 1 193 ? -22.016 -10.258 -2.547 1 97.25 193 PRO A O 1
ATOM 1511 N N . GLU A 1 194 ? -24 -9.992 -1.59 1 95.56 194 GLU A N 1
ATOM 1512 C CA . GLU A 1 194 ? -24.75 -10.625 -2.674 1 95.56 194 GLU A CA 1
ATOM 1513 C C . GLU A 1 194 ? -24.688 -9.781 -3.947 1 95.56 194 GLU A C 1
ATOM 1515 O O . GLU A 1 194 ? -25.047 -10.258 -5.027 1 95.56 194 GLU A O 1
ATOM 1520 N N . GLU A 1 195 ? -24.234 -8.516 -3.803 1 96.56 195 GLU A N 1
ATOM 1521 C CA . GLU A 1 195 ? -24.156 -7.594 -4.934 1 96.56 195 GLU A CA 1
ATOM 1522 C C . GLU A 1 195 ? -22.734 -7.527 -5.496 1 96.56 195 GLU A C 1
ATOM 1524 O O . GLU A 1 195 ? -22.438 -6.688 -6.352 1 96.56 195 GLU A O 1
ATOM 1529 N N . ALA A 1 196 ? -21.844 -8.422 -5.004 1 97.5 196 ALA A N 1
ATOM 1530 C CA . ALA A 1 196 ? -20.453 -8.43 -5.445 1 97.5 196 ALA A CA 1
ATOM 1531 C C . ALA A 1 196 ? -20.016 -9.82 -5.895 1 97.5 196 ALA A C 1
ATOM 1533 O O . ALA A 1 196 ? -20.625 -10.82 -5.488 1 97.5 196 ALA A O 1
ATOM 1534 N N . ALA A 1 197 ? -19.016 -9.867 -6.738 1 97.81 197 ALA A N 1
ATOM 1535 C CA . ALA A 1 197 ? -18.391 -11.117 -7.152 1 97.81 197 ALA A CA 1
ATOM 1536 C C . ALA A 1 197 ? -16.875 -11 -7.129 1 97.81 197 ALA A C 1
ATOM 1538 O O . ALA A 1 197 ? -16.312 -9.969 -7.504 1 97.81 197 ALA A O 1
ATOM 1539 N N . MET A 1 198 ? -16.266 -12.016 -6.617 1 98.62 198 MET A N 1
ATOM 1540 C CA . MET A 1 198 ? -14.82 -12.188 -6.738 1 98.62 198 MET A CA 1
ATOM 1541 C C . MET A 1 198 ? -14.469 -13.023 -7.961 1 98.62 198 MET A C 1
ATOM 1543 O O . MET A 1 198 ? -14.984 -14.125 -8.133 1 98.62 198 MET A O 1
ATOM 1547 N N . VAL A 1 199 ? -13.648 -12.469 -8.828 1 98.56 199 VAL A N 1
ATOM 1548 C CA . VAL A 1 199 ? -13.133 -13.18 -9.992 1 98.56 199 VAL A CA 1
ATOM 1549 C C . VAL A 1 199 ? -11.641 -13.461 -9.805 1 98.56 199 VAL A C 1
ATOM 1551 O O . VAL A 1 199 ? -10.828 -12.539 -9.734 1 98.56 199 VAL A O 1
ATOM 1554 N N . GLY A 1 200 ? -11.281 -14.719 -9.68 1 98.69 200 GLY A N 1
ATOM 1555 C CA . GLY A 1 200 ? -9.883 -15.07 -9.445 1 98.69 200 GLY A CA 1
ATOM 1556 C C . GLY A 1 200 ? -9.547 -16.484 -9.875 1 98.69 200 GLY A C 1
ATOM 1557 O O . GLY A 1 200 ? -10.438 -17.297 -10.125 1 98.69 200 GLY A O 1
ATOM 1558 N N . ASP A 1 201 ? -8.305 -16.797 -9.961 1 98.62 201 ASP A N 1
ATOM 1559 C CA . ASP A 1 201 ? -7.848 -18.078 -10.5 1 98.62 201 ASP A CA 1
ATOM 1560 C C . ASP A 1 201 ? -7.52 -19.062 -9.383 1 98.62 201 ASP A C 1
ATOM 1562 O O . ASP A 1 201 ? -7.324 -20.25 -9.641 1 98.62 201 ASP A O 1
ATOM 1566 N N . ASN A 1 202 ? -7.465 -18.625 -8.172 1 98.44 202 ASN A N 1
ATOM 1567 C CA . ASN A 1 202 ? -6.992 -19.469 -7.082 1 98.44 202 ASN A CA 1
ATOM 1568 C C . ASN A 1 202 ? -8.148 -19.969 -6.215 1 98.44 202 ASN A C 1
ATOM 1570 O O . ASN A 1 202 ? -8.75 -19.188 -5.473 1 98.44 202 ASN A O 1
ATOM 1574 N N . PRO A 1 203 ? -8.477 -21.203 -6.195 1 98.38 203 PRO A N 1
ATOM 1575 C CA . PRO A 1 203 ? -9.602 -21.734 -5.41 1 98.38 203 PRO A CA 1
ATOM 1576 C C . PRO A 1 203 ? -9.406 -21.547 -3.906 1 98.38 203 PRO A C 1
ATOM 1578 O O . PRO A 1 203 ? -10.352 -21.234 -3.189 1 98.38 203 PRO A O 1
ATOM 1581 N N . GLN A 1 204 ? -8.18 -21.672 -3.498 1 97.62 204 GLN A N 1
ATOM 1582 C CA . GLN A 1 204 ? -7.918 -21.656 -2.062 1 97.62 204 GLN A CA 1
ATOM 1583 C C . GLN A 1 204 ? -7.852 -20.219 -1.529 1 97.62 204 GLN A C 1
ATOM 158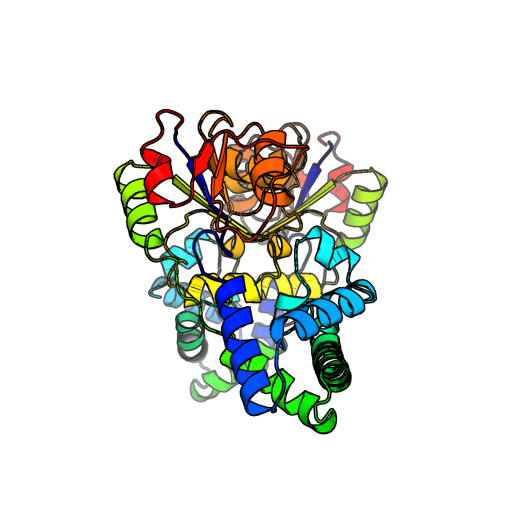5 O O . GLN A 1 204 ? -7.977 -20 -0.323 1 97.62 204 GLN A O 1
ATOM 1590 N N . LYS A 1 205 ? -7.582 -19.297 -2.414 1 98.06 205 LYS A N 1
ATOM 1591 C CA . LYS A 1 205 ? -7.438 -17.906 -1.982 1 98.06 205 LYS A CA 1
ATOM 1592 C C . LYS A 1 205 ? -8.633 -17.062 -2.422 1 98.06 205 LYS A C 1
ATOM 1594 O O . LYS A 1 205 ? -9.297 -16.438 -1.594 1 98.06 205 LYS A O 1
ATOM 1599 N N . ASP A 1 206 ? -8.953 -17.062 -3.682 1 98.62 206 ASP A N 1
ATOM 1600 C CA . ASP A 1 206 ? -10.016 -16.234 -4.242 1 98.62 206 ASP A CA 1
ATOM 1601 C C . ASP A 1 206 ? -11.391 -16.812 -3.947 1 98.62 206 ASP A C 1
ATOM 1603 O O . ASP A 1 206 ? -12.266 -16.125 -3.42 1 98.62 206 ASP A O 1
ATOM 1607 N N . VAL A 1 207 ? -11.586 -18.094 -4.254 1 98.56 207 VAL A N 1
ATOM 1608 C CA . VAL A 1 207 ? -12.891 -18.734 -4.113 1 98.56 207 VAL A CA 1
ATOM 1609 C C . VAL A 1 207 ? -13.227 -18.891 -2.635 1 98.56 207 VAL A C 1
ATOM 1611 O O . VAL A 1 207 ? -14.273 -18.438 -2.178 1 98.56 207 VAL A O 1
ATOM 1614 N N . ARG A 1 208 ? -12.336 -19.5 -1.927 1 98.44 208 ARG A N 1
ATOM 1615 C CA . ARG A 1 208 ? -12.57 -19.719 -0.505 1 98.44 208 ARG A CA 1
ATOM 1616 C C . ARG A 1 208 ? -12.82 -18.406 0.228 1 98.44 208 ARG A C 1
ATOM 1618 O O . ARG A 1 208 ? -13.75 -18.297 1.03 1 98.44 208 ARG A O 1
ATOM 1625 N N . GLY A 1 209 ? -11.961 -17.375 -0.045 1 98.44 209 GLY A N 1
ATOM 1626 C CA . GLY A 1 209 ? -12.141 -16.078 0.588 1 98.44 209 GLY A CA 1
ATOM 1627 C C . GLY A 1 209 ? -13.484 -15.445 0.276 1 98.44 209 GLY A C 1
ATOM 1628 O O . GLY A 1 209 ? -14.141 -14.891 1.165 1 98.44 209 GLY A O 1
ATOM 1629 N N . ALA A 1 210 ? -13.891 -15.523 -0.943 1 98.5 210 ALA A N 1
ATOM 1630 C CA . ALA A 1 210 ? -15.18 -14.984 -1.36 1 98.5 210 ALA A CA 1
ATOM 1631 C C . ALA A 1 210 ? -16.328 -15.68 -0.635 1 98.5 210 ALA A C 1
ATOM 1633 O O . ALA A 1 210 ? -17.234 -15.023 -0.12 1 98.5 210 ALA A O 1
ATOM 1634 N N . ARG A 1 211 ? -16.219 -16.953 -0.543 1 97.88 211 ARG A N 1
ATOM 1635 C CA . ARG A 1 211 ? -17.266 -17.734 0.117 1 97.88 211 ARG A CA 1
ATOM 1636 C C . ARG A 1 211 ? -17.359 -17.375 1.597 1 97.88 211 ARG A C 1
ATOM 1638 O O . ARG A 1 211 ? -18.469 -17.203 2.127 1 97.88 211 ARG A O 1
ATOM 1645 N N . LEU A 1 212 ? -16.25 -17.281 2.211 1 97.44 212 LEU A N 1
ATOM 1646 C CA . LEU A 1 212 ? -16.219 -16.938 3.627 1 97.44 212 LEU A CA 1
ATOM 1647 C C . LEU A 1 212 ? -16.797 -15.547 3.861 1 97.44 212 LEU A C 1
ATOM 1649 O O . LEU A 1 212 ? -17.359 -15.273 4.922 1 97.44 212 LEU A O 1
ATOM 1653 N N . ALA A 1 213 ? -16.719 -14.664 2.865 1 97.75 213 ALA A N 1
ATOM 1654 C CA . ALA A 1 213 ? -17.188 -13.289 2.982 1 97.75 213 ALA A CA 1
ATOM 1655 C C . ALA A 1 213 ? -18.641 -13.156 2.498 1 97.75 213 ALA A C 1
ATOM 1657 O O . ALA A 1 213 ? -19.219 -12.078 2.572 1 97.75 213 ALA A O 1
ATOM 1658 N N . GLY A 1 214 ? -19.172 -14.234 1.954 1 97.38 214 GLY A N 1
ATOM 1659 C CA . GLY A 1 214 ? -20.531 -14.203 1.429 1 97.38 214 GLY A CA 1
ATOM 1660 C C . GLY A 1 214 ? -20.625 -13.602 0.038 1 97.38 214 GLY A C 1
ATOM 1661 O O . GLY A 1 214 ? -21.719 -13.273 -0.435 1 97.38 214 GLY A O 1
ATOM 1662 N N . VAL A 1 215 ? -19.516 -13.422 -0.6 1 97.81 215 VAL A N 1
ATOM 1663 C CA . VAL A 1 215 ? -19.422 -12.844 -1.938 1 97.81 215 VAL A CA 1
ATOM 1664 C C . VAL A 1 215 ? -19.516 -13.953 -2.982 1 97.81 215 VAL A C 1
ATOM 1666 O O . VAL A 1 215 ? -19.031 -15.07 -2.766 1 97.81 215 VAL A O 1
ATOM 1669 N N . ARG A 1 216 ? -20.141 -13.719 -4.086 1 97.12 216 ARG A N 1
ATOM 1670 C CA . ARG A 1 216 ? -20.172 -14.695 -5.168 1 97.12 216 ARG A CA 1
ATOM 1671 C C . ARG A 1 216 ? -18.766 -14.992 -5.668 1 97.12 216 ARG A C 1
ATOM 1673 O O . ARG A 1 216 ? -17.969 -14.07 -5.871 1 97.12 216 ARG A O 1
ATOM 1680 N N . ALA A 1 217 ? -18.5 -16.266 -5.836 1 97.75 217 ALA A N 1
ATOM 1681 C CA . ALA A 1 217 ? -17.156 -16.688 -6.215 1 97.75 217 ALA A CA 1
ATOM 1682 C C . ALA A 1 217 ? -17.109 -17.172 -7.66 1 97.75 217 ALA A C 1
ATOM 1684 O O . ALA A 1 217 ? -17.766 -18.156 -8.008 1 97.75 217 ALA A O 1
ATOM 1685 N N . VAL A 1 218 ? -16.359 -16.469 -8.492 1 97.94 218 VAL A N 1
ATOM 1686 C CA . VAL A 1 218 ? -16.109 -16.875 -9.875 1 97.94 218 VAL A CA 1
ATOM 1687 C C . VAL A 1 218 ? -14.68 -17.391 -10.008 1 97.94 218 VAL A C 1
ATOM 1689 O O . VAL A 1 218 ? -13.727 -16.625 -9.859 1 97.94 218 VAL A O 1
ATOM 1692 N N . TRP A 1 219 ? -14.57 -18.688 -10.289 1 98.38 219 TRP A N 1
ATOM 1693 C CA . TRP A 1 219 ? -13.258 -19.297 -10.484 1 98.38 219 TRP A CA 1
ATOM 1694 C C . TRP A 1 219 ? -12.859 -19.25 -11.961 1 98.38 219 TRP A C 1
ATOM 1696 O O . TRP A 1 219 ? -13.531 -19.844 -12.805 1 98.38 219 TRP A O 1
ATOM 1706 N N . VAL A 1 220 ? -11.789 -18.531 -12.266 1 98.38 220 VAL A N 1
ATOM 1707 C CA . VAL A 1 220 ? -11.195 -18.578 -13.594 1 98.38 220 VAL A CA 1
ATOM 1708 C C . VAL A 1 220 ? -10.188 -19.719 -13.672 1 98.38 220 VAL A C 1
ATOM 1710 O O . VAL A 1 220 ? -9.039 -19.578 -13.25 1 98.38 220 VAL A O 1
ATOM 1713 N N . ASP A 1 221 ? -10.578 -20.797 -14.273 1 98 221 ASP A N 1
ATOM 1714 C CA . ASP A 1 221 ? -9.758 -22 -14.32 1 98 221 ASP A CA 1
ATOM 1715 C C . ASP A 1 221 ? -8.789 -21.953 -15.5 1 98 221 ASP A C 1
ATOM 1717 O O . ASP A 1 221 ? -9.148 -22.328 -16.625 1 98 221 ASP A O 1
ATOM 1721 N N . ARG A 1 222 ? -7.566 -21.625 -15.227 1 97.31 222 ARG A N 1
ATOM 1722 C CA . ARG A 1 222 ? -6.512 -21.531 -16.234 1 97.31 222 ARG A CA 1
ATOM 1723 C C . ARG A 1 222 ? -5.805 -22.875 -16.391 1 97.31 222 ARG A C 1
ATOM 1725 O O . ARG A 1 222 ? -4.809 -22.984 -17.109 1 97.31 222 ARG A O 1
ATOM 1732 N N . GLY A 1 223 ? -6.27 -23.875 -15.664 1 96.38 223 GLY A N 1
ATOM 1733 C CA . GLY A 1 223 ? -5.633 -25.172 -15.68 1 96.38 223 GLY A CA 1
ATOM 1734 C C . GLY A 1 223 ? -4.363 -25.234 -14.852 1 96.38 223 GLY A C 1
ATOM 1735 O O . GLY A 1 223 ? -3.523 -26.109 -15.055 1 96.38 223 GLY A O 1
ATOM 1736 N N . LEU A 1 224 ? -4.219 -24.297 -13.93 1 94.69 224 LEU A N 1
ATOM 1737 C CA . LEU A 1 224 ? -2.965 -24.188 -13.195 1 94.69 224 LEU A CA 1
ATOM 1738 C C . LEU A 1 224 ? -3.127 -24.672 -11.758 1 94.69 224 LEU A C 1
ATOM 1740 O O . LEU A 1 224 ? -2.137 -24.922 -11.07 1 94.69 224 LEU A O 1
ATOM 1744 N N . ARG A 1 225 ? -4.379 -24.734 -11.266 1 94.62 225 ARG A N 1
ATOM 1745 C CA . ARG A 1 225 ? -4.652 -25.109 -9.883 1 94.62 225 ARG A CA 1
ATOM 1746 C C . ARG A 1 225 ? -5.836 -26.062 -9.797 1 94.62 225 ARG A C 1
ATOM 1748 O O . ARG A 1 225 ? -6.789 -25.953 -10.57 1 94.62 225 ARG A O 1
ATOM 1755 N N . PRO A 1 226 ? -5.73 -26.922 -8.891 1 94.38 226 PRO A N 1
ATOM 1756 C CA . PRO A 1 226 ? -6.883 -27.812 -8.68 1 94.38 226 PRO A CA 1
ATOM 1757 C C . PRO A 1 226 ? -8.031 -27.125 -7.949 1 94.38 226 PRO A C 1
ATOM 1759 O O . PRO A 1 226 ? -7.832 -26.078 -7.324 1 94.38 226 PRO A O 1
ATOM 1762 N N . GLU A 1 227 ? -9.133 -27.703 -8.055 1 93.31 227 GLU A N 1
ATOM 1763 C CA . GLU A 1 227 ? -10.273 -27.219 -7.281 1 93.31 227 GLU A CA 1
ATOM 1764 C C . GLU A 1 227 ? -10.023 -27.344 -5.781 1 93.31 227 GLU A C 1
ATOM 1766 O O . GLU A 1 227 ? -9.234 -28.188 -5.348 1 93.31 227 GLU A O 1
ATOM 1771 N N . ASP A 1 228 ? -10.617 -26.469 -5.047 1 94.5 228 ASP A N 1
ATOM 1772 C CA . ASP A 1 228 ? -10.617 -26.562 -3.59 1 94.5 228 ASP A CA 1
ATOM 1773 C C . ASP A 1 228 ? -11.789 -27.391 -3.09 1 94.5 228 ASP A C 1
ATOM 1775 O O . ASP A 1 228 ? -12.945 -27 -3.234 1 94.5 228 ASP A O 1
ATOM 1779 N N . PRO A 1 229 ? -11.539 -28.516 -2.523 1 93.62 229 PRO A N 1
ATOM 1780 C CA . PRO A 1 229 ? -12.633 -29.359 -2.051 1 93.62 229 PRO A CA 1
ATOM 1781 C C . PRO A 1 229 ? -13.461 -28.703 -0.952 1 93.62 229 PRO A C 1
ATOM 1783 O O . PRO A 1 229 ? -14.617 -29.062 -0.737 1 93.62 229 PRO A O 1
ATOM 1786 N N . GLU A 1 230 ? -12.914 -27.719 -0.283 1 93.88 230 GLU A N 1
ATOM 1787 C CA . GLU A 1 230 ? -13.57 -27.094 0.861 1 93.88 230 GLU A CA 1
ATOM 1788 C C . GLU A 1 230 ? -14.398 -25.875 0.432 1 93.88 230 GLU A C 1
ATOM 1790 O O . GLU A 1 230 ? -15.141 -25.312 1.234 1 93.88 230 GLU A O 1
ATOM 1795 N N . ALA A 1 231 ? -14.234 -25.5 -0.793 1 93.81 231 ALA A N 1
ATOM 1796 C CA . ALA A 1 231 ? -14.945 -24.312 -1.261 1 93.81 231 ALA A CA 1
ATOM 1797 C C . ALA A 1 231 ? -15.242 -24.391 -2.756 1 93.81 231 ALA A C 1
ATOM 1799 O O . ALA A 1 231 ? -14.344 -24.203 -3.582 1 93.81 231 ALA A O 1
ATOM 1800 N N . SER A 1 232 ? -16.469 -24.578 -3.059 1 95.88 232 SER A N 1
ATOM 1801 C CA . SER A 1 232 ? -16.875 -24.641 -4.457 1 95.88 232 SER A CA 1
ATOM 1802 C C . SER A 1 232 ? -17.203 -23.25 -4.996 1 95.88 232 SER A C 1
ATOM 1804 O O . SER A 1 232 ? -17.844 -22.453 -4.312 1 95.88 232 SER A O 1
ATOM 1806 N N . PRO A 1 233 ? -16.766 -22.969 -6.199 1 97.19 233 PRO A N 1
ATOM 1807 C CA . PRO A 1 233 ? -17.172 -21.703 -6.793 1 97.19 233 PRO A CA 1
ATOM 1808 C C . PRO A 1 233 ? -18.641 -21.672 -7.203 1 97.19 233 PRO A C 1
ATOM 1810 O O . PRO A 1 233 ? -19.266 -22.719 -7.344 1 97.19 233 PRO A O 1
ATOM 1813 N N . ASP A 1 234 ? -19.172 -20.469 -7.312 1 95.62 234 ASP A N 1
ATOM 1814 C CA . ASP A 1 234 ? -20.531 -20.297 -7.844 1 95.62 234 ASP A CA 1
ATOM 1815 C C . ASP A 1 234 ? -20.547 -20.438 -9.367 1 95.62 234 ASP A C 1
ATOM 1817 O O . ASP A 1 234 ? -21.547 -20.859 -9.945 1 95.62 234 ASP A O 1
ATOM 1821 N N . LEU A 1 235 ? -19.484 -20.062 -9.969 1 96.12 235 LEU A N 1
ATOM 1822 C CA . LEU A 1 235 ? -19.297 -20.141 -11.414 1 96.12 235 LEU A CA 1
ATOM 1823 C C . LEU A 1 235 ? -17.859 -20.469 -11.773 1 96.12 235 LEU A C 1
ATOM 1825 O O . LEU A 1 235 ? -16.922 -19.938 -11.172 1 96.12 235 LEU A O 1
ATOM 1829 N N . ARG A 1 236 ? -17.688 -21.406 -12.586 1 96.62 236 ARG A N 1
ATOM 1830 C CA . ARG A 1 236 ? -16.391 -21.75 -13.156 1 96.62 236 ARG A CA 1
ATOM 1831 C C . ARG A 1 236 ? -16.312 -21.344 -14.625 1 96.62 236 ARG A C 1
ATOM 1833 O O . ARG A 1 236 ? -17.203 -21.688 -15.414 1 96.62 236 ARG A O 1
ATOM 1840 N N . VAL A 1 237 ? -15.281 -20.594 -14.984 1 96.81 237 VAL A N 1
ATOM 1841 C CA . VAL A 1 237 ? -15.125 -20.172 -16.375 1 96.81 237 VAL A CA 1
ATOM 1842 C C . VAL A 1 237 ? -13.695 -20.438 -16.844 1 96.81 237 VAL A C 1
ATOM 1844 O O . VAL A 1 237 ? -12.773 -20.484 -16.016 1 96.81 237 VAL A O 1
ATOM 1847 N N . GLY A 1 238 ? -13.461 -20.594 -18.109 1 95.88 238 GLY A N 1
ATOM 1848 C CA . GLY A 1 238 ? -12.133 -20.734 -18.688 1 95.88 238 GLY A CA 1
ATOM 1849 C C . GLY A 1 238 ? -11.633 -19.453 -19.328 1 95.88 238 GLY A C 1
ATOM 1850 O O . GLY A 1 238 ? -10.445 -19.344 -19.625 1 95.88 238 GLY A O 1
ATOM 1851 N N . ASP A 1 239 ? -12.586 -18.562 -19.5 1 95.62 239 ASP A N 1
ATOM 1852 C CA . ASP A 1 239 ? -12.375 -17.266 -20.156 1 95.62 239 ASP A CA 1
ATOM 1853 C C . ASP A 1 239 ? -13.133 -16.156 -19.438 1 95.62 239 ASP A C 1
ATOM 1855 O O . ASP A 1 239 ? -14.312 -16.328 -19.109 1 95.62 239 ASP A O 1
ATOM 1859 N N . LEU A 1 240 ? -12.453 -15.023 -19.172 1 97.31 240 LEU A N 1
ATOM 1860 C CA . LEU A 1 240 ? -13.039 -13.938 -18.391 1 97.31 240 LEU A CA 1
ATOM 1861 C C . LEU A 1 240 ? -14.305 -13.414 -19.062 1 97.31 240 LEU A C 1
ATOM 1863 O O . LEU A 1 240 ? -15.211 -12.914 -18.391 1 97.31 240 LEU A O 1
ATOM 1867 N N . ARG A 1 241 ? -14.5 -13.492 -20.422 1 94.06 241 ARG A N 1
ATOM 1868 C CA . ARG A 1 241 ? -15.656 -12.977 -21.156 1 94.06 241 ARG A CA 1
ATOM 1869 C C . ARG A 1 241 ? -16.922 -13.75 -20.797 1 94.06 241 ARG A C 1
ATOM 1871 O O . ARG A 1 241 ? -18.031 -13.266 -21.016 1 94.06 241 ARG A O 1
ATOM 1878 N N . GLU A 1 242 ? -16.688 -14.898 -20.141 1 94.69 242 GLU A N 1
ATOM 1879 C CA . GLU A 1 242 ? -17.812 -15.758 -19.781 1 94.69 242 GLU A CA 1
ATOM 1880 C C . GLU A 1 242 ? -18.453 -15.305 -18.469 1 94.69 242 GLU A C 1
ATOM 1882 O O . GLU A 1 242 ? -19.562 -15.742 -18.125 1 94.69 242 GLU A O 1
ATOM 1887 N N . VAL A 1 243 ? -17.781 -14.469 -17.766 1 94.38 243 VAL A N 1
ATOM 1888 C CA . VAL A 1 243 ? -18.25 -14.031 -16.453 1 94.38 243 VAL A CA 1
ATOM 1889 C C . VAL A 1 243 ? -19.609 -13.359 -16.578 1 94.38 243 VAL A C 1
ATOM 1891 O O . VAL A 1 243 ? -20.484 -13.555 -15.727 1 94.38 243 VAL A O 1
ATOM 1894 N N . PHE A 1 244 ? -19.828 -12.641 -17.656 1 90.81 244 PHE A N 1
ATOM 1895 C CA . PHE A 1 244 ? -21.047 -11.852 -17.797 1 90.81 244 PHE A CA 1
ATOM 1896 C C . PHE A 1 244 ? -22.125 -12.648 -18.516 1 90.81 244 PHE A C 1
ATOM 1898 O O . PHE A 1 244 ? -23.281 -12.211 -18.625 1 90.81 244 PHE A O 1
ATOM 1905 N N . LEU A 1 245 ? -21.75 -13.719 -19.141 1 82.06 245 LEU A N 1
ATOM 1906 C CA . LEU A 1 245 ? -22.719 -14.523 -19.875 1 82.06 245 LEU A CA 1
ATOM 1907 C C . LEU A 1 245 ? -23.594 -15.328 -18.922 1 82.06 245 LEU A C 1
ATOM 1909 O O . LEU A 1 245 ? -24.734 -15.664 -19.234 1 82.06 245 LEU A O 1
ATOM 1913 N N . ALA A 1 246 ? -23 -15.633 -17.797 1 66.44 246 ALA A N 1
ATOM 1914 C CA . ALA A 1 246 ? -23.703 -16.469 -16.828 1 66.44 246 ALA A CA 1
ATOM 1915 C C . ALA A 1 246 ? -24.734 -15.664 -16.047 1 66.44 246 ALA A C 1
ATOM 1917 O O . ALA A 1 246 ? -24.5 -14.492 -15.734 1 66.44 246 ALA A O 1
ATOM 1918 N N . GLU A 1 247 ? -25.969 -15.953 -16.125 1 61.84 247 GLU A N 1
ATOM 1919 C CA . GLU A 1 247 ? -27.047 -15.336 -15.375 1 61.84 247 GLU A CA 1
ATOM 1920 C C . GLU A 1 247 ? -26.719 -15.258 -13.883 1 61.84 247 GLU A C 1
ATOM 1922 O O . GLU A 1 247 ? -27.469 -14.68 -13.102 1 61.84 247 GLU A O 1
ATOM 1927 N N . ALA A 1 248 ? -25.656 -15.758 -13.578 1 56.06 248 ALA A N 1
ATOM 1928 C CA . ALA A 1 248 ? -25.312 -15.859 -12.164 1 56.06 248 ALA A CA 1
ATOM 1929 C C . ALA A 1 248 ? -24.797 -14.531 -11.617 1 56.06 248 ALA A C 1
ATOM 1931 O O . ALA A 1 248 ? -24.719 -14.344 -10.406 1 56.06 248 ALA A O 1
ATOM 1932 N N . LEU A 1 249 ? -24.469 -13.656 -12.5 1 63.25 249 LEU A N 1
ATOM 1933 C CA . LEU A 1 249 ? -24.109 -12.328 -12.023 1 63.25 249 LEU A CA 1
ATOM 1934 C C . LEU A 1 249 ? -25.156 -11.297 -12.398 1 63.25 249 LEU A C 1
ATOM 1936 O O . LEU A 1 249 ? -25.797 -11.414 -13.453 1 63.25 249 LEU A O 1
ATOM 1940 N N . MET B 1 1 ? -15.086 0.267 24.125 1 89.25 1 MET B N 1
ATOM 1941 C CA . MET B 1 1 ? -14.227 0.547 22.969 1 89.25 1 MET B CA 1
ATOM 1942 C C . MET B 1 1 ? -13.414 -0.684 22.578 1 89.25 1 MET B C 1
ATOM 1944 O O . MET B 1 1 ? -12.859 -1.364 23.453 1 89.25 1 MET B O 1
ATOM 1948 N N . LYS B 1 2 ? -13.352 -0.998 21.297 1 94.5 2 LYS B N 1
ATOM 1949 C CA . LYS B 1 2 ? -12.688 -2.213 20.844 1 94.5 2 LYS B CA 1
ATOM 1950 C C . LYS B 1 2 ? -11.562 -1.888 19.859 1 94.5 2 LYS B C 1
ATOM 1952 O O . LYS B 1 2 ? -10.602 -2.652 19.734 1 94.5 2 LYS B O 1
ATOM 1957 N N . LEU B 1 3 ? -11.625 -0.751 19.203 1 97.5 3 LEU B N 1
ATOM 1958 C CA . LEU B 1 3 ? -10.711 -0.42 18.109 1 97.5 3 LEU B CA 1
ATOM 1959 C C . LEU B 1 3 ? -10.32 1.053 18.156 1 97.5 3 LEU B C 1
ATOM 1961 O O . LEU B 1 3 ? -11.18 1.925 18.297 1 97.5 3 LEU B O 1
ATOM 1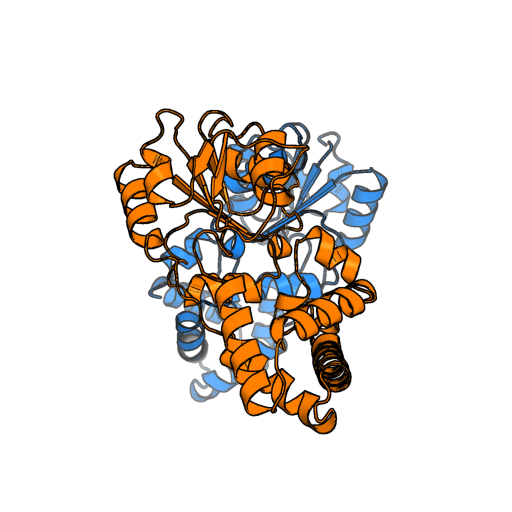965 N N . LEU B 1 4 ? -9.023 1.316 18.125 1 97.94 4 LEU B N 1
ATOM 1966 C CA . LEU B 1 4 ? -8.508 2.67 17.953 1 97.94 4 LEU B CA 1
ATOM 1967 C C . LEU B 1 4 ? -7.957 2.863 16.547 1 97.94 4 LEU B C 1
ATOM 1969 O O . LEU B 1 4 ? -7.105 2.094 16.094 1 97.94 4 LEU B O 1
ATOM 1973 N N . LEU B 1 5 ? -8.547 3.74 15.828 1 98.69 5 LEU B N 1
ATOM 1974 C CA . LEU B 1 5 ? -7.98 4.25 14.586 1 98.69 5 LEU B CA 1
ATOM 1975 C C . LEU B 1 5 ? -7.035 5.418 14.859 1 98.69 5 LEU B C 1
ATOM 1977 O O . LEU B 1 5 ? -7.41 6.375 15.539 1 98.69 5 LEU B O 1
ATOM 1981 N N . LEU B 1 6 ? -5.82 5.363 14.375 1 98.88 6 LEU B N 1
ATOM 1982 C CA . LEU B 1 6 ? -4.812 6.355 14.734 1 98.88 6 LEU B CA 1
ATOM 1983 C C . LEU B 1 6 ? -4.262 7.047 13.492 1 98.88 6 LEU B C 1
ATOM 1985 O O . LEU B 1 6 ? -3.928 6.383 12.5 1 98.88 6 LEU B O 1
ATOM 1989 N N . ASP B 1 7 ? -4.211 8.344 13.539 1 98.81 7 ASP B N 1
ATOM 1990 C CA . ASP B 1 7 ? -3.439 9.141 12.594 1 98.81 7 ASP B CA 1
ATOM 1991 C C . ASP B 1 7 ? -1.946 9.078 12.906 1 98.81 7 ASP B C 1
ATOM 1993 O O . ASP B 1 7 ? -1.556 8.695 14.016 1 98.81 7 ASP B O 1
ATOM 1997 N N . LEU B 1 8 ? -1.121 9.422 11.93 1 98.69 8 LEU B N 1
ATOM 1998 C CA . LEU B 1 8 ? 0.322 9.305 12.109 1 98.69 8 LEU B CA 1
ATOM 1999 C C . LEU B 1 8 ? 0.951 10.664 12.383 1 98.69 8 LEU B C 1
ATOM 2001 O O . LEU B 1 8 ? 1.331 10.969 13.516 1 98.69 8 LEU B O 1
ATOM 2005 N N . ASP B 1 9 ? 0.877 11.562 11.422 1 98.56 9 ASP B N 1
ATOM 2006 C CA . ASP B 1 9 ? 1.606 12.828 11.438 1 98.56 9 ASP B CA 1
ATOM 2007 C C . ASP B 1 9 ? 0.948 13.828 12.391 1 98.56 9 ASP B C 1
ATOM 2009 O O . ASP B 1 9 ? -0.245 14.109 12.266 1 98.56 9 ASP B O 1
ATOM 2013 N N . ASP B 1 10 ? 1.777 14.281 13.336 1 98.56 10 ASP B N 1
ATOM 2014 C CA . ASP B 1 10 ? 1.417 15.289 14.328 1 98.56 10 ASP B CA 1
ATOM 2015 C C . ASP B 1 10 ? 0.377 14.758 15.305 1 98.56 10 ASP B C 1
ATOM 2017 O O . ASP B 1 10 ? -0.224 15.523 16.062 1 98.56 10 ASP B O 1
ATOM 2021 N N . THR B 1 11 ? 0.17 13.414 15.195 1 98.69 11 THR B N 1
ATOM 2022 C CA . THR B 1 11 ? -0.567 12.68 16.219 1 98.69 11 THR B CA 1
ATOM 2023 C C . THR B 1 11 ? 0.375 11.805 17.047 1 98.69 11 THR B C 1
ATOM 2025 O O . THR B 1 11 ? 0.6 12.062 18.234 1 98.69 11 THR B O 1
ATOM 2028 N N . LEU B 1 12 ? 1.015 10.828 16.375 1 98.62 12 LEU B N 1
ATOM 2029 C CA . LEU B 1 12 ? 2 9.984 17.031 1 98.62 12 LEU B CA 1
ATOM 2030 C C . LEU B 1 12 ? 3.406 10.547 16.859 1 98.62 12 LEU B C 1
ATOM 2032 O O . LEU B 1 12 ? 4.195 10.57 17.812 1 98.62 12 LEU B O 1
ATOM 2036 N N . LEU B 1 13 ? 3.729 10.977 15.633 1 97.75 13 LEU B N 1
ATOM 2037 C CA . LEU B 1 13 ? 5.062 11.484 15.336 1 97.75 13 LEU B CA 1
ATOM 2038 C C . LEU B 1 13 ? 5.023 12.984 15.086 1 97.75 13 LEU B C 1
ATOM 2040 O O . LEU B 1 13 ? 4 13.523 14.656 1 97.75 13 LEU B O 1
ATOM 2044 N N . GLN B 1 14 ? 6.102 13.703 15.391 1 98.25 14 GLN B N 1
ATOM 2045 C CA . GLN B 1 14 ? 6.25 15.125 15.117 1 98.25 14 GLN B CA 1
ATOM 2046 C C . GLN B 1 14 ? 6.648 15.375 13.664 1 98.25 14 GLN B C 1
ATOM 2048 O O . GLN B 1 14 ? 7.805 15.156 13.289 1 98.25 14 GLN B O 1
ATOM 2053 N N . ASP B 1 15 ? 5.652 15.828 12.922 1 98 15 ASP B N 1
ATOM 2054 C CA . ASP B 1 15 ? 5.934 16.078 11.516 1 98 15 ASP B CA 1
ATOM 2055 C C . ASP B 1 15 ? 6.203 17.562 11.266 1 98 15 ASP B C 1
ATOM 2057 O O . ASP B 1 15 ? 7.324 17.953 10.914 1 98 15 ASP B O 1
ATOM 2061 N N . LEU B 1 16 ? 5.281 18.438 11.539 1 98.12 16 LEU B N 1
ATOM 2062 C CA . LEU B 1 16 ? 5.398 19.875 11.289 1 98.12 16 LEU B CA 1
ATOM 2063 C C . LEU B 1 16 ? 6.52 20.469 12.133 1 98.12 16 LEU B C 1
ATOM 2065 O O . LEU B 1 16 ? 7.316 21.266 11.633 1 98.12 16 LEU B O 1
ATOM 2069 N N . PRO B 1 17 ? 6.648 20.078 13.398 1 98.19 17 PRO B N 1
ATOM 2070 C CA . PRO B 1 17 ? 7.738 20.641 14.195 1 98.19 17 PRO B CA 1
ATOM 2071 C C . PRO B 1 17 ? 9.117 20.328 13.617 1 98.19 17 PRO B C 1
ATOM 2073 O O . PRO B 1 17 ? 10.008 21.188 13.641 1 98.19 17 PRO B O 1
ATOM 2076 N N . VAL B 1 18 ? 9.32 19.156 13.102 1 98.69 18 VAL B N 1
ATOM 2077 C CA . VAL B 1 18 ? 10.609 18.781 12.531 1 98.69 18 VAL B CA 1
ATOM 2078 C C . VAL B 1 18 ? 10.875 19.594 11.266 1 98.69 18 VAL B C 1
ATOM 2080 O O . VAL B 1 18 ? 11.969 20.125 11.078 1 98.69 18 VAL B O 1
ATOM 2083 N N . SER B 1 19 ? 9.852 19.734 10.414 1 98.75 19 SER B N 1
ATOM 2084 C CA . SER B 1 19 ? 10.008 20.547 9.203 1 98.75 19 SER B CA 1
ATOM 2085 C C . SER B 1 19 ? 10.359 21.984 9.547 1 98.75 19 SER B C 1
ATOM 2087 O O . SER B 1 19 ? 11.258 22.578 8.938 1 98.75 19 SER B O 1
ATOM 2089 N N . ARG B 1 20 ? 9.688 22.5 10.508 1 98.56 20 ARG B N 1
ATOM 2090 C CA . ARG B 1 20 ? 9.938 23.875 10.938 1 98.56 20 ARG B CA 1
ATOM 2091 C C . ARG B 1 20 ? 11.367 24.031 11.445 1 98.56 20 ARG B C 1
ATOM 2093 O O . ARG B 1 20 ? 12.086 24.953 11.039 1 98.56 20 ARG B O 1
ATOM 2100 N N . ALA B 1 21 ? 11.773 23.156 12.312 1 98.62 21 ALA B N 1
ATOM 2101 C CA . ALA B 1 21 ? 13.109 23.234 12.906 1 98.62 21 ALA B CA 1
ATOM 2102 C C . ALA B 1 21 ? 14.188 23.156 11.836 1 98.62 21 ALA B C 1
ATOM 2104 O O . ALA B 1 21 ? 15.141 23.953 11.852 1 98.62 21 ALA B O 1
ATOM 2105 N N . VAL B 1 22 ? 14.047 22.219 10.906 1 98.81 22 VAL B N 1
ATOM 2106 C CA . VAL B 1 22 ? 15.055 22 9.875 1 98.81 22 VAL B CA 1
ATOM 2107 C C . VAL B 1 22 ? 15.109 23.219 8.945 1 98.81 22 VAL B C 1
ATOM 2109 O O . VAL B 1 22 ? 16.188 23.719 8.625 1 98.81 22 VAL B O 1
ATOM 2112 N N . LEU B 1 23 ? 13.961 23.719 8.57 1 98.81 23 LEU B N 1
ATOM 2113 C CA . LEU B 1 23 ? 13.922 24.844 7.633 1 98.81 23 LEU B CA 1
ATOM 2114 C C . LEU B 1 23 ? 14.43 26.125 8.289 1 98.81 23 LEU B C 1
ATOM 2116 O O . LEU B 1 23 ? 15.094 26.938 7.641 1 98.81 23 LEU B O 1
ATOM 2120 N N . GLU B 1 24 ? 14.133 26.297 9.586 1 98.69 24 GLU B N 1
ATOM 2121 C CA . GLU B 1 24 ? 14.664 27.469 10.289 1 98.69 24 GLU B CA 1
ATOM 2122 C C . GLU B 1 24 ? 16.188 27.391 10.414 1 98.69 24 GLU B C 1
ATOM 2124 O O . GLU B 1 24 ? 16.875 28.391 10.258 1 98.69 24 GLU B O 1
ATOM 2129 N N . ASP B 1 25 ? 16.688 26.234 10.68 1 98.56 25 ASP B N 1
ATOM 2130 C CA . ASP B 1 25 ? 18.141 26.047 10.766 1 98.56 25 ASP B CA 1
ATOM 2131 C C . ASP B 1 25 ? 18.812 26.328 9.422 1 98.56 25 ASP B C 1
ATOM 2133 O O . ASP B 1 25 ? 19.828 27 9.367 1 98.56 25 ASP B O 1
ATOM 2137 N N . LEU B 1 26 ? 18.234 25.812 8.375 1 98.5 26 LEU B N 1
ATOM 2138 C CA . LEU B 1 26 ? 18.781 26.047 7.039 1 98.5 26 LEU B CA 1
ATOM 2139 C C . LEU B 1 26 ? 18.719 27.531 6.688 1 98.5 26 LEU B C 1
ATOM 2141 O O . LEU B 1 26 ? 19.641 28.062 6.082 1 98.5 26 LEU B O 1
ATOM 2145 N N . GLY B 1 27 ? 17.609 28.188 7.016 1 98 27 GLY B N 1
ATOM 2146 C CA . GLY B 1 27 ? 17.5 29.625 6.816 1 98 27 GLY B CA 1
ATOM 2147 C C . GLY B 1 27 ? 18.594 30.406 7.527 1 98 27 GLY B C 1
ATOM 2148 O O . GLY B 1 27 ? 19.219 31.281 6.934 1 98 27 GLY B O 1
ATOM 2149 N N . ARG B 1 28 ? 18.859 30.031 8.773 1 97.69 28 ARG B N 1
ATOM 2150 C CA . ARG B 1 28 ? 19.906 30.703 9.547 1 97.69 28 ARG B CA 1
ATOM 2151 C C . ARG B 1 28 ? 21.266 30.547 8.867 1 97.69 28 ARG B C 1
ATOM 2153 O O . ARG B 1 28 ? 22.016 31.516 8.766 1 97.69 28 ARG B O 1
ATOM 2160 N N . LYS B 1 29 ? 21.5 29.391 8.398 1 96.81 29 LYS B N 1
ATOM 2161 C CA . LYS B 1 29 ? 22.75 29.109 7.711 1 96.81 29 LYS B CA 1
ATOM 2162 C C . LYS B 1 29 ? 22.859 29.906 6.418 1 96.81 29 LYS B C 1
ATOM 2164 O O . LYS B 1 29 ? 23.953 30.25 5.977 1 96.81 29 LYS B O 1
ATOM 2169 N N . ALA B 1 30 ? 21.703 30.234 5.859 1 96.75 30 ALA B N 1
ATOM 2170 C CA . ALA B 1 30 ? 21.672 30.969 4.598 1 96.75 30 ALA B CA 1
ATOM 2171 C C . ALA B 1 30 ? 21.516 32.469 4.844 1 96.75 30 ALA B C 1
ATOM 2173 O O . ALA B 1 30 ? 21.438 33.25 3.895 1 96.75 30 ALA B O 1
ATOM 2174 N N . GLY B 1 31 ? 21.422 32.844 6.086 1 96.38 31 GLY B N 1
ATOM 2175 C CA . GLY B 1 31 ? 21.359 34.25 6.438 1 96.38 31 GLY B CA 1
ATOM 2176 C C . GLY B 1 31 ? 19.953 34.812 6.324 1 96.38 31 GLY B C 1
ATOM 2177 O O . GLY B 1 31 ? 19.797 36 6.074 1 96.38 31 GLY B O 1
ATOM 2178 N N . VAL B 1 32 ? 18.938 33.969 6.418 1 96.56 32 VAL B N 1
ATOM 2179 C CA . VAL B 1 32 ? 17.562 34.438 6.293 1 96.56 32 VAL B CA 1
ATOM 2180 C C . VAL B 1 32 ? 16.766 34.031 7.527 1 96.56 32 VAL B C 1
ATOM 2182 O O . VAL B 1 32 ? 17.016 33 8.133 1 96.56 32 VAL B O 1
ATOM 2185 N N . GLU B 1 33 ? 15.812 34.875 7.887 1 95.25 33 GLU B N 1
ATOM 2186 C CA . GLU B 1 33 ? 14.914 34.625 9 1 95.25 33 GLU B CA 1
ATOM 2187 C C . GLU B 1 33 ? 13.523 34.219 8.508 1 95.25 33 GLU B C 1
ATOM 2189 O O . GLU B 1 33 ? 13.125 34.625 7.406 1 95.25 33 GLU B O 1
ATOM 2194 N N . GLY B 1 34 ? 12.773 33.469 9.312 1 96.88 34 GLY B N 1
ATOM 2195 C CA . GLY B 1 34 ? 11.414 33.094 8.969 1 96.88 34 GLY B CA 1
ATOM 2196 C C . GLY B 1 34 ? 11.336 32.219 7.742 1 96.88 34 GLY B C 1
ATOM 2197 O O . GLY B 1 34 ? 10.414 32.344 6.934 1 96.88 34 GLY B O 1
ATOM 2198 N N . PHE B 1 35 ? 12.352 31.438 7.57 1 98.25 35 PHE B N 1
ATOM 2199 C CA . PHE B 1 35 ? 12.492 30.672 6.34 1 98.25 35 PHE B CA 1
ATOM 2200 C C . PHE B 1 35 ? 11.398 29.609 6.234 1 98.25 35 PHE B C 1
ATOM 2202 O O . PHE B 1 35 ? 10.906 29.328 5.137 1 98.25 35 PHE B O 1
ATOM 2209 N N . PHE B 1 36 ? 10.977 29 7.297 1 98.62 36 PHE B N 1
ATOM 2210 C CA . PHE B 1 36 ? 9.93 27.984 7.297 1 98.62 36 PHE B CA 1
ATOM 2211 C C . PHE B 1 36 ? 8.648 28.531 6.684 1 98.62 36 PHE B C 1
ATOM 2213 O O . PHE B 1 36 ? 8.078 27.922 5.773 1 98.62 36 PHE B O 1
ATOM 2220 N N . ALA B 1 37 ? 8.188 29.641 7.207 1 98.44 37 ALA B N 1
ATOM 2221 C CA . ALA B 1 37 ? 6.926 30.219 6.746 1 98.44 37 ALA B CA 1
ATOM 2222 C C . ALA B 1 37 ? 6.977 30.547 5.254 1 98.44 37 ALA B C 1
ATOM 2224 O O . ALA B 1 37 ? 5.996 30.344 4.535 1 98.44 37 ALA B O 1
ATOM 2225 N N . ARG B 1 38 ? 8.102 31.062 4.793 1 98.38 38 ARG B N 1
ATOM 2226 C CA . ARG B 1 38 ? 8.25 31.438 3.391 1 98.38 38 ARG B CA 1
ATOM 2227 C C . ARG B 1 38 ? 8.281 30.203 2.49 1 98.38 38 ARG B C 1
ATOM 2229 O O . ARG B 1 38 ? 7.617 30.172 1.453 1 98.38 38 ARG B O 1
ATOM 2236 N N . VAL B 1 39 ? 9.047 29.219 2.904 1 98.88 39 VAL B N 1
ATOM 2237 C CA . VAL B 1 39 ? 9.125 27.984 2.133 1 98.88 39 VAL B CA 1
ATOM 2238 C C . VAL B 1 39 ? 7.758 27.312 2.084 1 98.88 39 VAL B C 1
ATOM 2240 O O . VAL B 1 39 ? 7.309 26.875 1.019 1 98.88 39 VAL B O 1
ATOM 2243 N N . LYS B 1 40 ? 7.113 27.172 3.205 1 98.75 40 LYS B N 1
ATOM 2244 C CA . LYS B 1 40 ? 5.793 26.547 3.268 1 98.75 40 LYS B CA 1
ATOM 2245 C C . LYS B 1 40 ? 4.809 27.266 2.348 1 98.75 40 LYS B C 1
ATOM 2247 O O . LYS B 1 40 ? 4.074 26.625 1.595 1 98.75 40 LYS B O 1
ATOM 2252 N N . ALA B 1 41 ? 4.797 28.578 2.422 1 98.56 41 ALA B N 1
ATOM 2253 C CA . ALA B 1 41 ? 3.875 29.375 1.606 1 98.56 41 ALA B CA 1
ATOM 2254 C C . ALA B 1 41 ? 4.148 29.172 0.119 1 98.56 41 ALA B C 1
ATOM 2256 O O . ALA B 1 41 ? 3.221 29 -0.673 1 98.56 41 ALA B O 1
ATOM 2257 N N . ARG B 1 42 ? 5.41 29.203 -0.279 1 98.62 42 ARG B N 1
ATOM 2258 C CA . ARG B 1 42 ? 5.77 29.047 -1.684 1 98.62 42 ARG B CA 1
ATOM 2259 C C . ARG B 1 42 ? 5.48 27.625 -2.156 1 98.62 42 ARG B C 1
ATOM 2261 O O . ARG B 1 42 ? 5 27.422 -3.273 1 98.62 42 ARG B O 1
ATOM 2268 N N . ALA B 1 43 ? 5.805 26.672 -1.277 1 98.88 43 ALA B N 1
ATOM 2269 C CA . ALA B 1 43 ? 5.508 25.281 -1.61 1 98.88 43 ALA B CA 1
ATOM 2270 C C . ALA B 1 43 ? 4.016 25.078 -1.869 1 98.88 43 ALA B C 1
ATOM 2272 O O . ALA B 1 43 ? 3.627 24.469 -2.863 1 98.88 43 ALA B O 1
ATOM 2273 N N . GLU B 1 44 ? 3.201 25.578 -1.005 1 98.56 44 GLU B N 1
ATOM 2274 C CA . GLU B 1 44 ? 1.754 25.438 -1.131 1 98.56 44 GLU B CA 1
ATOM 2275 C C . GLU B 1 44 ? 1.239 26.125 -2.395 1 98.56 44 GLU B C 1
ATOM 2277 O O . GLU B 1 44 ? 0.4 25.562 -3.107 1 98.56 44 GLU B O 1
ATOM 2282 N N . ALA B 1 45 ? 1.759 27.266 -2.736 1 98.5 45 ALA B N 1
ATOM 2283 C CA . ALA B 1 45 ? 1.336 28.016 -3.922 1 98.5 45 ALA B CA 1
ATOM 2284 C C . ALA B 1 45 ? 1.72 27.266 -5.199 1 98.5 45 ALA B C 1
ATOM 2286 O O . ALA B 1 45 ? 0.891 27.094 -6.094 1 98.5 45 ALA B O 1
ATOM 2287 N N . LEU B 1 46 ? 2.924 26.859 -5.277 1 98.5 46 LEU B N 1
ATOM 2288 C CA . LEU B 1 46 ? 3.422 26.203 -6.48 1 98.5 46 LEU B CA 1
ATOM 2289 C C . LEU B 1 46 ? 2.82 24.812 -6.629 1 98.5 46 LEU B C 1
ATOM 2291 O O . LEU B 1 46 ? 2.582 24.344 -7.746 1 98.5 46 LEU B O 1
ATOM 2295 N N . PHE B 1 47 ? 2.57 24.172 -5.496 1 98.38 47 PHE B N 1
ATOM 2296 C CA . PHE B 1 47 ? 2.018 22.812 -5.516 1 98.38 47 PHE B CA 1
ATOM 2297 C C . PHE B 1 47 ? 0.626 22.812 -6.137 1 98.38 47 PHE B C 1
ATOM 2299 O O . PHE B 1 47 ? 0.265 21.875 -6.852 1 98.38 47 PHE B O 1
ATOM 2306 N N . ARG B 1 48 ? -0.153 23.766 -5.945 1 97.44 48 ARG B N 1
ATOM 2307 C CA . ARG B 1 48 ? -1.511 23.891 -6.469 1 97.44 48 ARG B CA 1
ATOM 2308 C C . ARG B 1 48 ? -1.508 23.953 -7.992 1 97.44 48 ARG B C 1
ATOM 2310 O O . ARG B 1 48 ? -2.506 23.609 -8.633 1 97.44 48 ARG B O 1
ATOM 2317 N N . GLU B 1 49 ? -0.371 24.328 -8.555 1 96.5 49 GLU B N 1
ATOM 2318 C CA . GLU B 1 49 ? -0.245 24.438 -10.008 1 96.5 49 GLU B CA 1
ATOM 2319 C C . GLU B 1 49 ? 0.239 23.141 -10.625 1 96.5 49 GLU B C 1
ATOM 2321 O O . GLU B 1 49 ? 0.258 23 -11.852 1 96.5 49 GLU B O 1
ATOM 2326 N N . ALA B 1 50 ? 0.575 22.219 -9.797 1 95.94 50 ALA B N 1
ATOM 2327 C CA . ALA B 1 50 ? 1.12 20.953 -10.297 1 95.94 50 ALA B CA 1
ATOM 2328 C C . ALA B 1 50 ? 0.05 20.156 -11.023 1 95.94 50 ALA B C 1
ATOM 2330 O O . ALA B 1 50 ? -1.107 20.125 -10.594 1 95.94 50 ALA B O 1
ATOM 2331 N N . PRO B 1 51 ? 0.458 19.453 -12.102 1 93.31 51 PRO B N 1
ATOM 2332 C CA . PRO B 1 51 ? -0.508 18.656 -12.859 1 93.31 51 PRO B CA 1
ATOM 2333 C C . PRO B 1 51 ? -1.119 17.516 -12.031 1 93.31 51 PRO B C 1
ATOM 2335 O O . PRO B 1 51 ? -2.227 17.062 -12.328 1 93.31 51 PRO B O 1
ATOM 2338 N N . PHE B 1 52 ? -0.515 17.094 -10.977 1 94.94 52 PHE B N 1
ATOM 2339 C CA . PHE B 1 52 ? -0.966 15.961 -10.172 1 94.94 52 PHE B CA 1
ATOM 2340 C C . PHE B 1 52 ? -1.704 16.438 -8.93 1 94.94 52 PHE B C 1
ATOM 2342 O O . PHE B 1 52 ? -2.037 15.648 -8.055 1 94.94 52 PHE B O 1
ATOM 2349 N N . TYR B 1 53 ? -1.969 17.703 -8.789 1 96.62 53 TYR B N 1
ATOM 2350 C CA . TYR B 1 53 ? -2.508 18.297 -7.57 1 96.62 53 TYR B CA 1
ATOM 2351 C C . TYR B 1 53 ? -3.846 17.672 -7.203 1 96.62 53 TYR B C 1
ATOM 2353 O O . TYR B 1 53 ? -4.094 17.359 -6.035 1 96.62 53 TYR B O 1
ATOM 2361 N N . PRO B 1 54 ? -4.727 17.375 -8.18 1 95.06 54 PRO B N 1
ATOM 2362 C CA . PRO B 1 54 ? -5.988 16.734 -7.801 1 95.06 54 PRO B CA 1
ATOM 2363 C C . PRO B 1 54 ? -5.781 15.375 -7.129 1 95.06 54 PRO B C 1
ATOM 2365 O O . PRO B 1 54 ? -6.473 15.047 -6.16 1 95.06 54 PRO B O 1
ATOM 2368 N N . TRP B 1 55 ? -4.875 14.617 -7.66 1 93.75 55 TRP B N 1
ATOM 2369 C CA . TRP B 1 55 ? -4.543 13.328 -7.055 1 93.75 55 TRP B CA 1
ATOM 2370 C C . TRP B 1 55 ? -3.967 13.523 -5.656 1 93.75 55 TRP B C 1
ATOM 2372 O O . TRP B 1 55 ? -4.355 12.82 -4.719 1 93.75 55 TRP B O 1
ATOM 2382 N N . ALA B 1 56 ? -3.051 14.484 -5.504 1 96.38 56 ALA B N 1
ATOM 2383 C CA . ALA B 1 56 ? -2.42 14.789 -4.223 1 96.38 56 ALA B CA 1
ATOM 2384 C C . ALA B 1 56 ? -3.459 15.203 -3.188 1 96.38 56 ALA B C 1
ATOM 2386 O O . ALA B 1 56 ? -3.385 14.797 -2.025 1 96.38 56 ALA B O 1
ATOM 2387 N N . GLU B 1 57 ? -4.395 15.977 -3.611 1 95.31 57 GLU B N 1
ATOM 2388 C CA . GLU B 1 57 ? -5.461 16.422 -2.719 1 95.31 57 GLU B CA 1
ATOM 2389 C C . GLU B 1 57 ? -6.324 15.25 -2.266 1 95.31 57 GLU B C 1
ATOM 2391 O O . GLU B 1 57 ? -6.691 15.156 -1.092 1 95.31 57 GLU B O 1
ATOM 2396 N N . ALA B 1 58 ? -6.566 14.367 -3.137 1 93.19 58 ALA B N 1
ATOM 2397 C CA . ALA B 1 58 ? -7.426 13.219 -2.854 1 93.19 58 ALA B CA 1
ATOM 2398 C C . ALA B 1 58 ? -6.797 12.305 -1.808 1 93.19 58 ALA B C 1
ATOM 2400 O O . ALA B 1 58 ? -7.496 11.734 -0.966 1 93.19 58 ALA B O 1
ATOM 2401 N N . ILE B 1 59 ? -5.516 12.227 -1.838 1 96.19 59 ILE B N 1
ATOM 2402 C CA . ILE B 1 59 ? -4.875 11.289 -0.92 1 96.19 59 ILE B CA 1
ATOM 2403 C C . ILE B 1 59 ? -4.254 12.055 0.246 1 96.19 59 ILE B C 1
ATOM 2405 O O . ILE B 1 59 ? -3.58 11.461 1.096 1 96.19 59 ILE B O 1
ATOM 2409 N N . GLY B 1 60 ? -4.352 13.344 0.293 1 96.81 60 GLY B N 1
ATOM 2410 C CA . GLY B 1 60 ? -3.875 14.148 1.401 1 96.81 60 GLY B CA 1
ATOM 2411 C C . GLY B 1 60 ? -2.367 14.312 1.415 1 96.81 60 GLY B C 1
ATOM 2412 O O . GLY B 1 60 ? -1.755 14.391 2.482 1 96.81 60 GLY B O 1
ATOM 2413 N N . HIS B 1 61 ? -1.729 14.258 0.25 1 97.44 61 HIS B N 1
ATOM 2414 C CA . HIS B 1 61 ? -0.305 14.531 0.093 1 97.44 61 HIS B CA 1
ATOM 2415 C C . HIS B 1 61 ? -0.031 16.031 0.09 1 97.44 61 HIS B C 1
ATOM 2417 O O . HIS B 1 61 ? -0.525 16.766 -0.778 1 97.44 61 HIS B O 1
ATOM 2423 N N . SER B 1 62 ? 0.775 16.531 1.019 1 97.12 62 SER B N 1
ATOM 2424 C CA . SER B 1 62 ? 0.915 17.969 1.21 1 97.12 62 SER B CA 1
ATOM 2425 C C . SER B 1 62 ? 2.105 18.516 0.43 1 97.12 62 SER B C 1
ATOM 2427 O O . SER B 1 62 ? 2.994 17.766 0.033 1 97.12 62 SER B O 1
ATOM 2429 N N . ALA B 1 63 ? 2.104 19.828 0.293 1 98.19 63 ALA B N 1
ATOM 2430 C CA . ALA B 1 63 ? 3.197 20.531 -0.373 1 98.19 63 ALA B CA 1
ATOM 2431 C C . ALA B 1 63 ? 4.508 20.359 0.39 1 98.19 63 ALA B C 1
ATOM 2433 O O . ALA B 1 63 ? 5.57 20.203 -0.217 1 98.19 63 ALA B O 1
ATOM 2434 N N . LEU B 1 64 ? 4.449 20.406 1.685 1 98.31 64 LEU B N 1
ATOM 2435 C CA . LEU B 1 64 ? 5.652 20.25 2.494 1 98.31 64 LEU B CA 1
ATOM 2436 C C . LEU B 1 64 ? 6.234 18.859 2.33 1 98.31 64 LEU B C 1
ATOM 2438 O O . LEU B 1 64 ? 7.457 18.688 2.281 1 98.31 64 LEU B O 1
ATOM 2442 N N . GLU B 1 65 ? 5.359 17.859 2.246 1 98.31 65 GLU B N 1
ATOM 2443 C CA . GLU B 1 65 ? 5.812 16.484 2.01 1 98.31 65 GLU B CA 1
ATOM 2444 C C . GLU B 1 65 ? 6.469 16.359 0.639 1 98.31 65 GLU B C 1
ATOM 2446 O O . GLU B 1 65 ? 7.434 15.602 0.478 1 98.31 65 GLU B O 1
ATOM 2451 N N . ALA B 1 66 ? 5.949 17.094 -0.31 1 98.56 66 ALA B N 1
ATOM 2452 C CA . ALA B 1 66 ? 6.477 17.047 -1.671 1 98.56 66 ALA B CA 1
ATOM 2453 C C . ALA B 1 66 ? 7.914 17.562 -1.722 1 98.56 66 ALA B C 1
ATOM 2455 O O . ALA B 1 66 ? 8.641 17.297 -2.689 1 98.56 66 ALA B O 1
ATOM 2456 N N . LEU B 1 67 ? 8.328 18.25 -0.707 1 98.75 67 LEU B N 1
ATOM 2457 C CA . LEU B 1 67 ? 9.688 18.797 -0.674 1 98.75 67 LEU B CA 1
ATOM 2458 C C . LEU B 1 67 ? 10.695 17.719 -0.322 1 98.75 67 LEU B C 1
ATOM 2460 O O . LEU B 1 67 ? 11.906 17.922 -0.454 1 98.75 67 LEU B O 1
ATOM 2464 N N . TRP B 1 68 ? 10.148 16.516 0.124 1 98.62 68 TRP B N 1
ATOM 2465 C CA . TRP B 1 68 ? 11.156 15.539 0.528 1 98.62 68 TRP B CA 1
ATOM 2466 C C . TRP B 1 68 ? 10.68 14.117 0.256 1 98.62 68 TRP B C 1
ATOM 2468 O O . TRP B 1 68 ? 11.352 13.148 0.625 1 98.62 68 TRP B O 1
ATOM 2478 N N . ALA B 1 69 ? 9.539 13.898 -0.374 1 98.19 69 ALA B N 1
ATOM 2479 C CA . ALA B 1 69 ? 9.102 12.57 -0.777 1 98.19 69 ALA B CA 1
ATOM 2480 C C . ALA B 1 69 ? 9.984 12.008 -1.886 1 98.19 69 ALA B C 1
ATOM 2482 O O . ALA B 1 69 ? 10.383 12.734 -2.797 1 98.19 69 ALA B O 1
ATOM 2483 N N . ARG B 1 70 ? 10.195 10.719 -1.882 1 96.81 70 ARG B N 1
ATOM 2484 C CA . ARG B 1 70 ? 11.023 10.094 -2.906 1 96.81 70 ARG B CA 1
ATOM 2485 C C . ARG B 1 70 ? 10.195 9.711 -4.125 1 96.81 70 ARG B C 1
ATOM 2487 O O . ARG B 1 70 ? 10.711 9.648 -5.242 1 96.81 70 ARG B O 1
ATOM 2494 N N . TYR B 1 71 ? 8.914 9.391 -3.908 1 96.56 71 TYR B N 1
ATOM 2495 C CA . TYR B 1 71 ? 8.023 8.906 -4.957 1 96.56 71 TYR B CA 1
ATOM 2496 C C . TYR B 1 71 ? 8.594 7.664 -5.625 1 96.56 71 TYR B C 1
ATOM 2498 O O . TYR B 1 71 ? 8.617 7.566 -6.855 1 96.56 71 TYR B O 1
ATOM 2506 N N . SER B 1 72 ? 9.031 6.719 -4.809 1 94.75 72 SER B N 1
ATOM 2507 C CA . SER B 1 72 ? 9.703 5.527 -5.32 1 94.75 72 SER B CA 1
ATOM 2508 C C . SER B 1 72 ? 8.695 4.426 -5.648 1 94.75 72 SER B C 1
ATOM 2510 O O . SER B 1 72 ? 9.07 3.379 -6.184 1 94.75 72 SER B O 1
ATOM 2512 N N . THR B 1 73 ? 7.453 4.594 -5.328 1 93.94 73 THR B N 1
ATOM 2513 C CA . THR B 1 73 ? 6.422 3.617 -5.656 1 93.94 73 THR B CA 1
ATOM 2514 C C . THR B 1 73 ? 6.23 3.523 -7.168 1 93.94 73 THR B C 1
ATOM 2516 O O . THR B 1 73 ? 6.133 4.543 -7.852 1 93.94 73 THR B O 1
ATOM 2519 N N . PRO B 1 74 ? 6.203 2.25 -7.703 1 92.94 74 PRO B N 1
ATOM 2520 C CA . PRO B 1 74 ? 5.957 2.131 -9.141 1 92.94 74 PRO B CA 1
ATOM 2521 C C . PRO B 1 74 ? 4.695 2.869 -9.586 1 92.94 74 PRO B C 1
ATOM 2523 O O . PRO B 1 74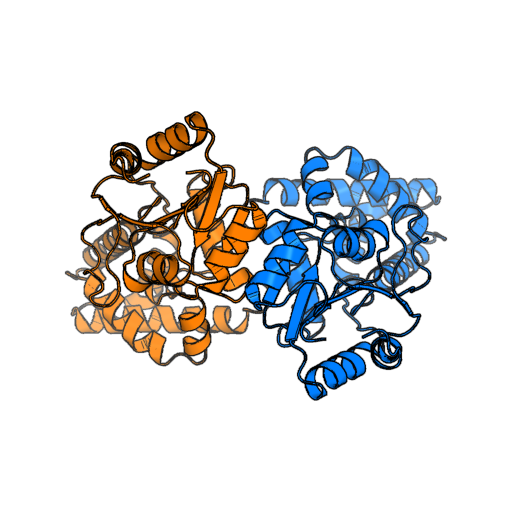 ? 3.656 2.777 -8.93 1 92.94 74 PRO B O 1
ATOM 2526 N N . GLY B 1 75 ? 4.844 3.65 -10.625 1 91.62 75 GLY B N 1
ATOM 2527 C CA . GLY B 1 75 ? 3.727 4.426 -11.141 1 91.62 75 GLY B CA 1
ATOM 2528 C C . GLY B 1 75 ? 3.848 5.91 -10.852 1 91.62 75 GLY B C 1
ATOM 2529 O O . GLY B 1 75 ? 3.096 6.719 -11.406 1 91.62 75 GLY B O 1
ATOM 2530 N N . LEU B 1 76 ? 4.855 6.211 -10 1 94.81 76 LEU B N 1
ATOM 2531 C CA . LEU B 1 76 ? 4.996 7.609 -9.617 1 94.81 76 LEU B CA 1
ATOM 2532 C C . LEU B 1 76 ? 6.258 8.219 -10.219 1 94.81 76 LEU B C 1
ATOM 2534 O O . LEU B 1 76 ? 6.793 9.195 -9.695 1 94.81 76 LEU B O 1
ATOM 2538 N N . GLU B 1 77 ? 6.715 7.691 -11.336 1 94.75 77 GLU B N 1
ATOM 2539 C CA . GLU B 1 77 ? 7.965 8.117 -11.953 1 94.75 77 GLU B CA 1
ATOM 2540 C C . GLU B 1 77 ? 7.875 9.562 -12.438 1 94.75 77 GLU B C 1
ATOM 2542 O O . GLU B 1 77 ? 8.828 10.328 -12.305 1 94.75 77 GLU B O 1
ATOM 2547 N N . ALA B 1 78 ? 6.742 9.938 -13.008 1 95.25 78 ALA B N 1
ATOM 2548 C CA . ALA B 1 78 ? 6.566 11.312 -13.484 1 95.25 78 ALA B CA 1
ATOM 2549 C C . ALA B 1 78 ? 6.621 12.305 -12.328 1 95.25 78 ALA B C 1
ATOM 2551 O O . ALA B 1 78 ? 7.176 13.398 -12.461 1 95.25 78 ALA B O 1
ATOM 2552 N N . LEU B 1 79 ? 6.039 11.891 -11.219 1 96.31 79 LEU B N 1
ATOM 2553 C CA . LEU B 1 79 ? 6.07 12.727 -10.023 1 96.31 79 LEU B CA 1
ATOM 2554 C C . LEU B 1 79 ? 7.492 12.852 -9.484 1 96.31 79 LEU B C 1
ATOM 2556 O O . LEU B 1 79 ? 7.902 13.93 -9.055 1 96.31 79 LEU B O 1
ATOM 2560 N N . ALA B 1 80 ? 8.156 11.797 -9.523 1 97 80 ALA B N 1
ATOM 2561 C CA . ALA B 1 80 ? 9.555 11.797 -9.094 1 97 80 ALA B CA 1
ATOM 2562 C C . ALA B 1 80 ? 10.383 12.766 -9.938 1 97 80 ALA B C 1
ATOM 2564 O O . ALA B 1 80 ? 11.203 13.516 -9.406 1 97 80 ALA B O 1
ATOM 2565 N N . ALA B 1 81 ? 10.133 12.758 -11.195 1 97.19 81 ALA B N 1
ATOM 2566 C CA . ALA B 1 81 ? 10.867 13.633 -12.117 1 97.19 81 ALA B CA 1
ATOM 2567 C C . ALA B 1 81 ? 10.484 15.094 -11.906 1 97.19 81 ALA B C 1
ATOM 2569 O O . ALA B 1 81 ? 11.32 15.984 -12.062 1 97.19 81 ALA B O 1
ATOM 2570 N N . TRP B 1 82 ? 9.266 15.297 -11.562 1 97.62 82 TRP B N 1
ATOM 2571 C CA . TRP B 1 82 ? 8.719 16.625 -11.352 1 97.62 82 TRP B CA 1
ATOM 2572 C C . TRP B 1 82 ? 9.258 17.25 -10.062 1 97.62 82 TRP B C 1
ATOM 2574 O O . TRP B 1 82 ? 9.422 18.453 -9.961 1 97.62 82 TRP B O 1
ATOM 2584 N N . ALA B 1 83 ? 9.617 16.484 -9.086 1 98.06 83 ALA B N 1
ATOM 2585 C CA . ALA B 1 83 ? 9.859 16.906 -7.707 1 98.06 83 ALA B CA 1
ATOM 2586 C C . ALA B 1 83 ? 11.109 17.781 -7.609 1 98.06 83 ALA B C 1
ATOM 2588 O O . ALA B 1 83 ? 11.117 18.797 -6.914 1 98.06 83 ALA B O 1
ATOM 2589 N N . GLY B 1 84 ? 12.125 17.391 -8.328 1 97.81 84 GLY B N 1
ATOM 2590 C CA . GLY B 1 84 ? 13.383 18.125 -8.25 1 97.81 84 GLY B CA 1
ATOM 2591 C C . GLY B 1 84 ? 13.242 19.594 -8.617 1 97.81 84 GLY B C 1
ATOM 2592 O O . GLY B 1 84 ? 13.508 20.469 -7.793 1 97.81 84 GLY B O 1
ATOM 2593 N N . PRO B 1 85 ? 12.836 19.828 -9.859 1 98.19 85 PRO B N 1
ATOM 2594 C CA . PRO B 1 85 ? 12.625 21.203 -10.289 1 98.19 85 PRO B CA 1
ATOM 2595 C C . PRO B 1 85 ? 11.656 21.969 -9.383 1 98.19 85 PRO B C 1
ATOM 2597 O O . PRO B 1 85 ? 11.867 23.156 -9.109 1 98.19 85 PRO B O 1
ATOM 2600 N N . PHE B 1 86 ? 10.633 21.359 -8.906 1 98.75 86 PHE B N 1
ATOM 2601 C CA . PHE B 1 86 ? 9.672 21.969 -7.992 1 98.75 86 PHE B CA 1
ATOM 2602 C C . PHE B 1 86 ? 10.352 22.438 -6.711 1 98.75 86 PHE B C 1
ATOM 2604 O O . PHE B 1 86 ? 10.188 23.578 -6.297 1 98.75 86 PHE B O 1
ATOM 2611 N N . ARG B 1 87 ? 11.141 21.562 -6.102 1 98.88 87 ARG B N 1
ATOM 2612 C CA . ARG B 1 87 ? 11.82 21.859 -4.844 1 98.88 87 ARG B CA 1
ATOM 2613 C C . ARG B 1 87 ? 12.781 23.031 -5.012 1 98.88 87 ARG B C 1
ATOM 2615 O O . ARG B 1 87 ? 12.773 23.969 -4.203 1 98.88 87 ARG B O 1
ATOM 2622 N N . GLU B 1 88 ? 13.5 22.938 -6.09 1 98.81 88 GLU B N 1
ATOM 2623 C CA . GLU B 1 88 ? 14.453 24.016 -6.336 1 98.81 88 GLU B CA 1
ATOM 2624 C C . GLU B 1 88 ? 13.734 25.359 -6.508 1 98.81 88 GLU B C 1
ATOM 2626 O O . GLU B 1 88 ? 14.18 26.375 -5.977 1 98.81 88 GLU B O 1
ATOM 2631 N N . ARG B 1 89 ? 12.664 25.328 -7.254 1 98.81 89 ARG B N 1
ATOM 2632 C CA . ARG B 1 89 ? 11.906 26.547 -7.484 1 98.81 89 ARG B CA 1
ATOM 2633 C C . ARG B 1 89 ? 11.344 27.094 -6.18 1 98.81 89 ARG B C 1
ATOM 2635 O O . ARG B 1 89 ? 11.398 28.312 -5.938 1 98.81 89 ARG B O 1
ATOM 2642 N N . VAL B 1 90 ? 10.812 26.266 -5.316 1 98.94 90 VAL B N 1
ATOM 2643 C CA . VAL B 1 90 ? 10.25 26.672 -4.031 1 98.94 90 VAL B CA 1
ATOM 2644 C C . VAL B 1 90 ? 11.32 27.391 -3.203 1 98.94 90 VAL B C 1
ATOM 2646 O O . VAL B 1 90 ? 11.094 28.5 -2.715 1 98.94 90 VAL B O 1
ATOM 2649 N N . PHE B 1 91 ? 12.469 26.75 -3.131 1 98.94 91 PHE B N 1
ATOM 2650 C CA . PHE B 1 91 ? 13.523 27.297 -2.291 1 98.94 91 PHE B CA 1
ATOM 2651 C C . PHE B 1 91 ? 14.086 28.578 -2.906 1 98.94 91 PHE B C 1
ATOM 2653 O O . PHE B 1 91 ? 14.438 29.516 -2.189 1 98.94 91 PHE B O 1
ATOM 2660 N N . ARG B 1 92 ? 14.211 28.625 -4.223 1 98.81 92 ARG B N 1
ATOM 2661 C CA . ARG B 1 92 ? 14.695 29.812 -4.91 1 98.81 92 ARG B CA 1
ATOM 2662 C C . ARG B 1 92 ? 13.789 31 -4.629 1 98.81 92 ARG B C 1
ATOM 2664 O O . ARG B 1 92 ? 14.258 32.062 -4.223 1 98.81 92 ARG B O 1
ATOM 2671 N N . GLU B 1 93 ? 12.523 30.812 -4.781 1 98.69 93 GLU B N 1
ATOM 2672 C CA . GLU B 1 93 ? 11.57 31.906 -4.598 1 98.69 93 GLU B CA 1
ATOM 2673 C C . GLU B 1 93 ? 11.469 32.312 -3.131 1 98.69 93 GLU B C 1
ATOM 2675 O O . GLU B 1 93 ? 11.312 33.5 -2.814 1 98.69 93 GLU B O 1
ATOM 2680 N N . ALA B 1 94 ? 11.539 31.359 -2.244 1 98.69 94 ALA B N 1
ATOM 2681 C CA . ALA B 1 94 ? 11.523 31.672 -0.815 1 98.69 94 ALA B CA 1
ATOM 2682 C C . ALA B 1 94 ? 12.75 32.5 -0.419 1 98.69 94 ALA B C 1
ATOM 2684 O O . ALA B 1 94 ? 12.641 33.438 0.358 1 98.69 94 ALA B O 1
ATOM 2685 N N . LEU B 1 95 ? 13.906 32.125 -0.961 1 98.5 95 LEU B N 1
ATOM 2686 C CA . LEU B 1 95 ? 15.133 32.875 -0.697 1 98.5 95 LEU B CA 1
ATOM 2687 C C . LEU B 1 95 ? 15.031 34.312 -1.228 1 98.5 95 LEU B C 1
ATOM 2689 O O . LEU B 1 95 ? 15.391 35.25 -0.532 1 98.5 95 LEU B O 1
ATOM 2693 N N . GLU B 1 96 ? 14.586 34.406 -2.426 1 98.12 96 GLU B N 1
ATOM 2694 C CA . GLU B 1 96 ? 14.422 35.719 -3.025 1 98.12 96 GLU B CA 1
ATOM 2695 C C . GLU B 1 96 ? 13.531 36.625 -2.164 1 98.12 96 GLU B C 1
ATOM 2697 O O . GLU B 1 96 ? 13.875 37.781 -1.895 1 98.12 96 GLU B O 1
ATOM 2702 N N . GLU B 1 97 ? 12.453 36.031 -1.726 1 97.56 97 GLU B N 1
ATOM 2703 C CA . GLU B 1 97 ? 11.516 36.781 -0.893 1 97.56 97 GLU B CA 1
ATOM 2704 C C . GLU B 1 97 ? 12.148 37.156 0.44 1 97.56 97 GLU B C 1
ATOM 2706 O O . GLU B 1 97 ? 11.836 38.219 0.992 1 97.56 97 GLU B O 1
ATOM 2711 N N . ALA B 1 98 ? 13.016 36.344 0.909 1 96.31 98 ALA B N 1
ATOM 2712 C CA . ALA B 1 98 ? 13.617 36.531 2.225 1 96.31 98 ALA B CA 1
ATOM 2713 C C . ALA B 1 98 ? 14.867 37.406 2.123 1 96.31 98 ALA B C 1
ATOM 2715 O O . ALA B 1 98 ? 15.461 37.781 3.141 1 96.31 98 ALA B O 1
ATOM 2716 N N . GLY B 1 99 ? 15.305 37.812 0.934 1 95.94 99 GLY B N 1
ATOM 2717 C CA . GLY B 1 99 ? 16.5 38.594 0.731 1 95.94 99 GLY B CA 1
ATOM 2718 C C . GLY B 1 99 ? 17.781 37.781 0.755 1 95.94 99 GLY B C 1
ATOM 2719 O O . GLY B 1 99 ? 18.859 38.312 1.021 1 95.94 99 GLY B O 1
ATOM 2720 N N . GLY B 1 100 ? 17.562 36.5 0.549 1 96.5 100 GLY B N 1
ATOM 2721 C CA . GLY B 1 100 ?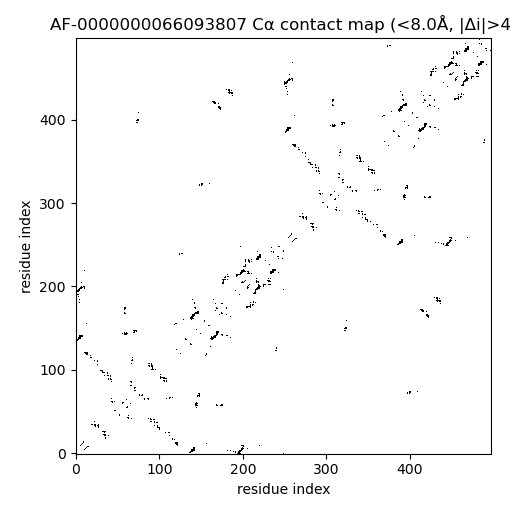 18.719 35.625 0.513 1 96.5 100 GLY B CA 1
ATOM 2722 C C . GLY B 1 100 ? 19.281 35.438 -0.884 1 96.5 100 GLY B C 1
ATOM 2723 O O . GLY B 1 100 ? 18.859 36.094 -1.825 1 96.5 100 GLY B O 1
ATOM 2724 N N . ALA B 1 101 ? 20.266 34.562 -0.985 1 97.75 101 ALA B N 1
ATOM 2725 C CA . ALA B 1 101 ? 20.953 34.25 -2.236 1 97.75 101 ALA B CA 1
ATOM 2726 C C . ALA B 1 101 ? 20.234 33.125 -2.988 1 97.75 101 ALA B C 1
ATOM 2728 O O . ALA B 1 101 ? 20.375 31.938 -2.648 1 97.75 101 ALA B O 1
ATOM 2729 N N . PRO B 1 102 ? 19.531 33.469 -4.051 1 97.44 102 PRO B N 1
ATOM 2730 C CA . PRO B 1 102 ? 18.75 32.438 -4.758 1 97.44 102 PRO B CA 1
ATOM 2731 C C . PRO B 1 102 ? 19.609 31.328 -5.352 1 97.44 102 PRO B C 1
ATOM 2733 O O . PRO B 1 102 ? 19.125 30.234 -5.594 1 97.44 102 PRO B O 1
ATOM 2736 N N . GLU B 1 103 ? 20.875 31.562 -5.586 1 97.81 103 GLU B N 1
ATOM 2737 C CA . GLU B 1 103 ? 21.797 30.578 -6.168 1 97.81 103 GLU B CA 1
ATOM 2738 C C . GLU B 1 103 ? 22 29.391 -5.23 1 97.81 103 GLU B C 1
ATOM 2740 O O . GLU B 1 103 ? 22.5 28.344 -5.648 1 97.81 103 GLU B O 1
ATOM 2745 N N . ARG B 1 104 ? 21.578 29.547 -3.971 1 98.19 104 ARG B N 1
ATOM 2746 C CA . ARG B 1 104 ? 21.75 28.484 -2.99 1 98.19 104 ARG B CA 1
ATOM 2747 C C . ARG B 1 104 ? 20.531 27.578 -2.945 1 98.19 104 ARG B C 1
ATOM 2749 O O . ARG B 1 104 ? 20.469 26.641 -2.145 1 98.19 104 ARG B O 1
ATOM 2756 N N . ALA B 1 105 ? 19.594 27.75 -3.771 1 98.69 105 ALA B N 1
ATOM 2757 C CA . ALA B 1 105 ? 18.297 27.078 -3.723 1 98.69 105 ALA B CA 1
ATOM 2758 C C . ALA B 1 105 ? 18.469 25.562 -3.834 1 98.69 105 ALA B C 1
ATOM 2760 O O . ALA B 1 105 ? 17.891 24.812 -3.039 1 98.69 105 ALA B O 1
ATOM 2761 N N . ARG B 1 106 ? 19.203 25.125 -4.828 1 98.5 106 ARG B N 1
ATOM 2762 C CA . ARG B 1 106 ? 19.391 23.688 -5.035 1 98.5 106 ARG B CA 1
ATOM 2763 C C . ARG B 1 106 ? 20.062 23.047 -3.822 1 98.5 106 ARG B C 1
ATOM 2765 O O . ARG B 1 106 ? 19.656 21.969 -3.383 1 98.5 106 ARG B O 1
ATOM 2772 N N . GLU B 1 107 ? 21.016 23.734 -3.326 1 98.5 107 GLU B N 1
ATOM 2773 C CA . GLU B 1 107 ? 21.734 23.25 -2.146 1 98.5 107 GLU B CA 1
ATOM 2774 C C . GLU B 1 107 ? 20.797 23.109 -0.951 1 98.5 107 GLU B C 1
ATOM 2776 O O . GLU B 1 107 ? 20.828 22.109 -0.244 1 98.5 107 GLU B O 1
ATOM 2781 N N . LEU B 1 108 ? 20 24.094 -0.696 1 98.75 108 LEU B N 1
ATOM 2782 C CA . LEU B 1 108 ? 19.094 24.094 0.45 1 98.75 108 LEU B CA 1
ATOM 2783 C C . LEU B 1 108 ? 17.984 23.062 0.266 1 98.75 108 LEU B C 1
ATOM 2785 O O . LEU B 1 108 ? 17.578 22.406 1.228 1 98.75 108 LEU B O 1
ATOM 2789 N N . ALA B 1 109 ? 17.516 22.906 -0.96 1 98.88 109 ALA B N 1
ATOM 2790 C CA . ALA B 1 109 ? 16.516 21.891 -1.248 1 98.88 109 ALA B CA 1
ATOM 2791 C C . ALA B 1 109 ? 17.047 20.5 -0.956 1 98.88 109 ALA B C 1
ATOM 2793 O O . ALA B 1 109 ? 16.359 19.688 -0.329 1 98.88 109 ALA B O 1
ATOM 2794 N N . GLU B 1 110 ? 18.266 20.266 -1.387 1 98.75 110 GLU B N 1
ATOM 2795 C CA . GLU B 1 110 ? 18.891 18.969 -1.148 1 98.75 110 GLU B CA 1
ATOM 2796 C C . GLU B 1 110 ? 19.156 18.75 0.339 1 98.75 110 GLU B C 1
ATOM 2798 O O . GLU B 1 110 ? 19.031 17.625 0.84 1 98.75 110 GLU B O 1
ATOM 2803 N N . ALA B 1 111 ? 19.547 19.812 1.019 1 98.81 111 ALA B N 1
ATOM 2804 C CA . ALA B 1 111 ? 19.781 19.719 2.457 1 98.81 111 ALA B CA 1
ATOM 2805 C C . ALA B 1 111 ? 18.484 19.375 3.199 1 98.81 111 ALA B C 1
ATOM 2807 O O . ALA B 1 111 ? 18.5 18.531 4.098 1 98.81 111 ALA B O 1
ATOM 2808 N N . PHE B 1 112 ? 17.422 20.031 2.82 1 98.88 112 PHE B N 1
ATOM 2809 C CA . PHE B 1 112 ? 16.156 19.734 3.465 1 98.88 112 PHE B CA 1
ATOM 2810 C C . PHE B 1 112 ? 15.734 18.281 3.215 1 98.88 112 PHE B C 1
ATOM 2812 O O . PHE B 1 112 ? 15.281 17.594 4.133 1 98.88 112 PHE B O 1
ATOM 2819 N N . PHE B 1 113 ? 15.867 17.859 1.99 1 98.75 113 PHE B N 1
ATOM 2820 C CA . PHE B 1 113 ? 15.555 16.484 1.598 1 98.75 113 PHE B CA 1
ATOM 2821 C C . PHE B 1 113 ? 16.297 15.492 2.482 1 98.75 113 PHE B C 1
ATOM 2823 O O . PHE B 1 113 ? 15.719 14.477 2.893 1 98.75 113 PHE B O 1
ATOM 2830 N N . ARG B 1 114 ? 17.484 15.766 2.861 1 98.19 114 ARG B N 1
ATOM 2831 C CA . ARG B 1 114 ? 18.312 14.867 3.643 1 98.19 114 ARG B CA 1
ATOM 2832 C C . ARG B 1 114 ? 18.047 15.031 5.137 1 98.19 114 ARG B C 1
ATOM 2834 O O . ARG B 1 114 ? 17.891 14.047 5.859 1 98.19 114 ARG B O 1
ATOM 2841 N N . GLU B 1 115 ? 17.953 16.281 5.602 1 98.56 115 GLU B N 1
ATOM 2842 C CA . GLU B 1 115 ? 17.953 16.578 7.031 1 98.56 115 GLU B CA 1
ATOM 2843 C C . GLU B 1 115 ? 16.562 16.453 7.633 1 98.56 115 GLU B C 1
ATOM 2845 O O . GLU B 1 115 ? 16.422 16.344 8.852 1 98.56 115 GLU B O 1
ATOM 2850 N N . ARG B 1 116 ? 15.586 16.438 6.797 1 98.44 116 ARG B N 1
ATOM 2851 C CA . ARG B 1 116 ? 14.219 16.359 7.289 1 98.44 116 ARG B CA 1
ATOM 2852 C C . ARG B 1 116 ? 13.867 14.93 7.711 1 98.44 116 ARG B C 1
ATOM 2854 O O . ARG B 1 116 ? 12.883 14.719 8.422 1 98.44 116 ARG B O 1
ATOM 2861 N N . ARG B 1 117 ? 14.648 13.953 7.398 1 98.06 117 ARG B N 1
ATOM 2862 C CA . ARG B 1 117 ? 14.352 12.547 7.613 1 98.06 117 ARG B CA 1
ATOM 2863 C C . ARG B 1 117 ? 14.609 12.148 9.062 1 98.06 117 ARG B C 1
ATOM 2865 O O . ARG B 1 117 ? 15.461 11.297 9.336 1 98.06 117 ARG B O 1
ATOM 2872 N N . ARG B 1 118 ? 13.891 12.75 9.969 1 97.75 118 ARG B N 1
ATOM 2873 C CA . ARG B 1 118 ? 13.82 12.516 11.406 1 97.75 118 ARG B CA 1
ATOM 2874 C C . ARG B 1 118 ? 12.383 12.258 11.844 1 97.75 118 ARG B C 1
ATOM 2876 O O . ARG B 1 118 ? 11.461 12.953 11.414 1 97.75 118 ARG B O 1
ATOM 2883 N N . TYR B 1 119 ? 12.266 11.258 12.664 1 98.12 119 TYR B N 1
ATOM 2884 C CA . TYR B 1 119 ? 10.906 10.812 12.977 1 98.12 119 TYR B CA 1
ATOM 2885 C C . TYR B 1 119 ? 10.703 10.672 14.477 1 98.12 119 TYR B C 1
ATOM 2887 O O . TYR B 1 119 ? 10.273 9.617 14.953 1 98.12 119 TYR B O 1
ATOM 2895 N N . PRO B 1 120 ? 10.953 11.742 15.227 1 98.56 120 PRO B N 1
ATOM 2896 C CA . PRO B 1 120 ? 10.695 11.648 16.656 1 98.56 120 PRO B CA 1
ATOM 2897 C C . PRO B 1 120 ? 9.211 11.508 16.984 1 98.56 120 PRO B C 1
ATOM 2899 O O . PRO B 1 120 ? 8.375 12.18 16.391 1 98.56 120 PRO B O 1
ATOM 2902 N N . LEU B 1 121 ? 8.906 10.656 17.953 1 98.5 121 LEU B N 1
ATOM 2903 C CA . LEU B 1 121 ? 7.559 10.539 18.484 1 98.5 121 LEU B CA 1
ATOM 2904 C C . LEU B 1 121 ? 7.281 11.656 19.5 1 98.5 121 LEU B C 1
ATOM 2906 O O . LEU B 1 121 ? 8.211 12.227 20.062 1 98.5 121 LEU B O 1
ATOM 2910 N N . TYR B 1 122 ? 5.977 11.992 19.594 1 98.5 122 TYR B N 1
ATOM 2911 C CA . TYR B 1 122 ? 5.629 12.758 20.781 1 98.5 122 TYR B CA 1
ATOM 2912 C C . TYR B 1 122 ? 5.961 11.984 22.047 1 98.5 122 TYR B C 1
ATOM 2914 O O . TYR B 1 122 ? 5.809 10.758 22.094 1 98.5 122 TYR B O 1
ATOM 2922 N N . PRO B 1 123 ? 6.395 12.648 23.094 1 97.75 123 PRO B N 1
ATOM 2923 C CA . PRO B 1 123 ? 6.918 11.969 24.281 1 97.75 123 PRO B CA 1
ATOM 2924 C C . PRO B 1 123 ? 5.922 10.984 24.891 1 97.75 123 PRO B C 1
ATOM 2926 O O . PRO B 1 123 ? 6.328 9.969 25.469 1 97.75 123 PRO B O 1
ATOM 2929 N N . GLU B 1 124 ? 4.68 11.18 24.719 1 97.75 124 GLU B N 1
ATOM 2930 C CA . GLU B 1 124 ? 3.654 10.359 25.359 1 97.75 124 GLU B CA 1
ATOM 2931 C C . GLU B 1 124 ? 3.182 9.242 24.438 1 97.75 124 GLU B C 1
ATOM 2933 O O . GLU B 1 124 ? 2.383 8.391 24.844 1 97.75 124 GLU B O 1
ATOM 2938 N N . ALA B 1 125 ? 3.619 9.164 23.219 1 98 125 ALA B N 1
ATOM 2939 C CA . ALA B 1 125 ? 3.076 8.273 22.203 1 98 125 ALA B CA 1
ATOM 2940 C C . ALA B 1 125 ? 3.283 6.809 22.578 1 98 125 ALA B C 1
ATOM 2942 O O . ALA B 1 125 ? 2.354 6.004 22.516 1 98 125 ALA B O 1
ATOM 2943 N N . GLU B 1 126 ? 4.484 6.492 23.047 1 97.06 126 GLU B N 1
ATOM 2944 C CA . GLU B 1 126 ? 4.785 5.105 23.391 1 97.06 126 GLU B CA 1
ATOM 2945 C C . GLU B 1 126 ? 3.939 4.633 24.578 1 97.06 126 GLU B C 1
ATOM 2947 O O . GLU B 1 126 ? 3.424 3.516 24.562 1 97.06 126 GLU B O 1
ATOM 2952 N N . ALA B 1 127 ? 3.877 5.445 25.578 1 96.75 127 ALA B N 1
ATOM 2953 C CA . ALA B 1 127 ? 3.062 5.113 26.75 1 96.75 127 ALA B CA 1
ATOM 2954 C C . ALA B 1 127 ? 1.597 4.941 26.359 1 96.75 127 ALA B C 1
ATOM 2956 O O . ALA B 1 127 ? 0.914 4.051 26.875 1 96.75 127 ALA B O 1
ATOM 2957 N N . PHE B 1 128 ? 1.125 5.781 25.516 1 97.56 128 PHE B N 1
ATOM 2958 C CA . PHE B 1 128 ? -0.242 5.723 25 1 97.56 128 PHE B CA 1
ATOM 2959 C C . PHE B 1 128 ? -0.499 4.402 24.281 1 97.56 128 PHE B C 1
ATOM 2961 O O . PHE B 1 128 ? -1.494 3.727 24.562 1 97.56 128 PHE B O 1
ATOM 2968 N N . LEU B 1 129 ? 0.386 4.008 23.391 1 97.69 129 LEU B N 1
ATOM 2969 C CA . LEU B 1 129 ? 0.25 2.762 22.641 1 97.69 129 LEU B CA 1
ATOM 2970 C C . LEU B 1 129 ? 0.312 1.557 23.578 1 97.69 129 LEU B C 1
ATOM 2972 O O . LEU B 1 129 ? -0.444 0.597 23.422 1 97.69 129 LEU B O 1
ATOM 2976 N N . ALA B 1 130 ? 1.19 1.595 24.547 1 96.62 130 ALA B N 1
ATOM 2977 C CA . ALA B 1 130 ? 1.312 0.519 25.531 1 96.62 130 ALA B CA 1
ATOM 2978 C C . ALA B 1 130 ? 0.026 0.366 26.328 1 96.62 130 ALA B C 1
ATOM 2980 O O . ALA B 1 130 ? -0.423 -0.754 26.594 1 96.62 1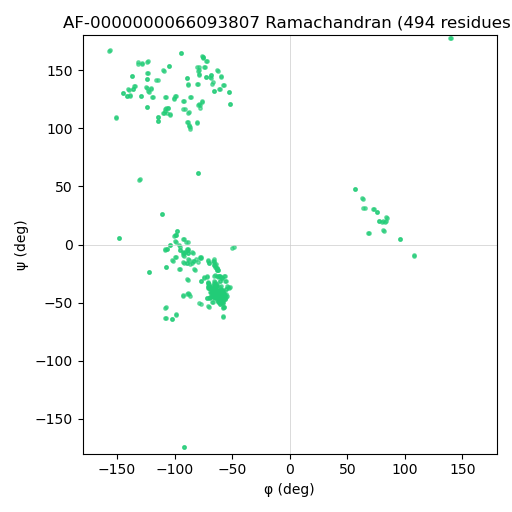30 ALA B O 1
ATOM 2981 N N . GLU B 1 131 ? -0.508 1.471 26.703 1 95.88 131 GLU B N 1
ATOM 2982 C CA . GLU B 1 131 ? -1.754 1.441 27.469 1 95.88 131 GLU B CA 1
ATOM 2983 C C . GLU B 1 131 ? -2.896 0.871 26.641 1 95.88 131 GLU B C 1
ATOM 2985 O O . GLU B 1 131 ? -3.721 0.105 27.141 1 95.88 131 GLU B O 1
ATOM 2990 N N . ALA B 1 132 ? -3.012 1.293 25.391 1 96.19 132 ALA B N 1
ATOM 2991 C CA . ALA B 1 132 ? -4.031 0.75 24.484 1 96.19 132 ALA B CA 1
ATOM 2992 C C . ALA B 1 132 ? -3.93 -0.771 24.406 1 96.19 132 ALA B C 1
ATOM 2994 O O . ALA B 1 132 ? -4.945 -1.471 24.469 1 96.19 132 ALA B O 1
ATOM 2995 N N . ARG B 1 133 ? -2.748 -1.258 24.297 1 95.25 133 ARG B N 1
ATOM 2996 C CA . ARG B 1 133 ? -2.52 -2.697 24.219 1 95.25 133 ARG B CA 1
ATOM 2997 C C . ARG B 1 133 ? -2.914 -3.377 25.531 1 95.25 133 ARG B C 1
ATOM 2999 O O . ARG B 1 133 ? -3.512 -4.453 25.516 1 95.25 133 ARG B O 1
ATOM 3006 N N . ARG B 1 134 ? -2.496 -2.781 26.625 1 95.44 134 ARG B N 1
ATOM 3007 C CA . ARG B 1 134 ? -2.834 -3.318 27.938 1 95.44 134 ARG B CA 1
ATOM 3008 C C . ARG B 1 134 ? -4.344 -3.459 28.109 1 95.44 134 ARG B C 1
ATOM 3010 O O . ARG B 1 134 ? -4.82 -4.402 28.734 1 95.44 134 ARG B O 1
ATOM 3017 N N . ARG B 1 135 ? -5.031 -2.602 27.484 1 94.56 135 ARG B N 1
ATOM 3018 C CA . ARG B 1 135 ? -6.488 -2.604 27.578 1 94.56 135 ARG B CA 1
ATOM 3019 C C . ARG B 1 135 ? -7.102 -3.58 26.578 1 94.56 135 ARG B C 1
ATOM 3021 O O . ARG B 1 135 ? -8.32 -3.752 26.547 1 94.56 135 ARG B O 1
ATOM 3028 N N . GLY B 1 136 ? -6.277 -4.125 25.75 1 95.25 136 GLY B N 1
ATOM 3029 C CA . GLY B 1 136 ? -6.742 -5.125 24.797 1 95.25 136 GLY B CA 1
ATOM 3030 C C . GLY B 1 136 ? -7.355 -4.523 23.547 1 95.25 136 GLY B C 1
ATOM 3031 O O . GLY B 1 136 ? -8.117 -5.191 22.844 1 95.25 136 GLY B O 1
ATOM 3032 N N . LEU B 1 137 ? -7.07 -3.244 23.234 1 96.06 137 LEU B N 1
ATOM 3033 C CA . LEU B 1 137 ? -7.633 -2.574 22.078 1 96.06 137 LEU B CA 1
ATOM 3034 C C . LEU B 1 137 ? -6.875 -2.961 20.812 1 96.06 137 LEU B C 1
ATOM 3036 O O . LEU B 1 137 ? -5.648 -3.082 20.828 1 96.06 137 LEU B O 1
ATOM 3040 N N . ALA B 1 138 ? -7.617 -3.197 19.734 1 97 138 ALA B N 1
ATOM 3041 C CA . ALA B 1 138 ? -6.988 -3.287 18.422 1 97 138 ALA B CA 1
ATOM 3042 C C . ALA B 1 138 ? -6.551 -1.912 17.922 1 97 138 ALA B C 1
ATOM 3044 O O . ALA B 1 138 ? -7.184 -0.902 18.234 1 97 138 ALA B O 1
ATOM 3045 N N . LEU B 1 139 ? -5.449 -1.938 17.25 1 97.94 139 LEU B N 1
ATOM 3046 C CA . LEU B 1 139 ? -4.91 -0.692 16.703 1 97.94 139 LEU B CA 1
ATOM 3047 C C . LEU B 1 139 ? -4.816 -0.75 15.188 1 97.94 139 LEU B C 1
ATOM 3049 O O . LEU B 1 139 ? -4.281 -1.711 14.633 1 97.94 139 LEU B O 1
ATOM 3053 N N . ALA B 1 140 ? -5.379 0.222 14.5 1 98.31 140 ALA B N 1
ATOM 3054 C CA . ALA B 1 140 ? -5.242 0.41 13.062 1 98.31 140 ALA B CA 1
ATOM 3055 C C . ALA B 1 140 ? -4.715 1.807 12.742 1 98.31 140 ALA B C 1
ATOM 3057 O O . ALA B 1 140 ? -5.051 2.775 13.422 1 98.31 140 ALA B O 1
ATOM 3058 N N . LEU B 1 141 ? -3.9 1.838 11.75 1 98.69 141 LEU B N 1
ATOM 3059 C CA . LEU B 1 141 ? -3.379 3.125 11.305 1 98.69 141 LEU B CA 1
ATOM 3060 C C . LEU B 1 141 ? -4.121 3.613 10.07 1 98.69 141 LEU B C 1
ATOM 3062 O O . LEU B 1 141 ? -4.27 2.871 9.094 1 98.69 141 LEU B O 1
ATOM 3066 N N . LEU B 1 142 ? -4.664 4.789 10.078 1 98.69 142 LEU B N 1
ATOM 3067 C CA . LEU B 1 142 ? -5.191 5.52 8.93 1 98.69 142 LEU B CA 1
ATOM 3068 C C . LEU B 1 142 ? -4.375 6.781 8.672 1 98.69 142 LEU B C 1
ATOM 3070 O O . LEU B 1 142 ? -4.426 7.734 9.453 1 98.69 142 LEU B O 1
ATOM 3074 N N . THR B 1 143 ? -3.648 6.77 7.613 1 98.75 143 THR B N 1
ATOM 3075 C CA . THR B 1 143 ? -2.807 7.934 7.359 1 98.75 143 THR B CA 1
ATOM 3076 C C . THR B 1 143 ? -2.879 8.344 5.887 1 98.75 143 THR B C 1
ATOM 3078 O O . THR B 1 143 ? -2.91 7.484 5.004 1 98.75 143 THR B O 1
ATOM 3081 N N . ASN B 1 144 ? -3.053 9.641 5.66 1 98.56 144 ASN B N 1
ATOM 3082 C CA . ASN B 1 144 ? -2.988 10.203 4.316 1 98.56 144 ASN B CA 1
ATOM 3083 C C . ASN B 1 144 ? -1.547 10.375 3.85 1 98.56 144 ASN B C 1
ATOM 3085 O O . ASN B 1 144 ? -0.647 10.586 4.664 1 98.56 144 ASN B O 1
ATOM 3089 N N . GLY B 1 145 ? -1.31 10.203 2.523 1 98 145 GLY B N 1
ATOM 3090 C CA . GLY B 1 145 ? 0.007 10.477 1.971 1 98 145 GLY B CA 1
ATOM 3091 C C . GLY B 1 145 ? 0.447 9.461 0.938 1 98 145 GLY B C 1
ATOM 3092 O O . GLY B 1 145 ? -0.277 8.5 0.657 1 98 145 GLY B O 1
ATOM 3093 N N . VAL B 1 146 ? 1.609 9.703 0.378 1 97.12 146 VAL B N 1
ATOM 3094 C CA . VAL B 1 146 ? 2.141 8.789 -0.626 1 97.12 146 VAL B CA 1
ATOM 3095 C C . VAL B 1 146 ? 2.748 7.566 0.059 1 97.12 146 VAL B C 1
ATOM 3097 O O . VAL B 1 146 ? 3.246 7.664 1.184 1 97.12 146 VAL B O 1
ATOM 3100 N N . PRO B 1 147 ? 2.725 6.461 -0.575 1 96.62 147 PRO B N 1
ATOM 3101 C CA . PRO B 1 147 ? 3.059 5.184 0.056 1 96.62 147 PRO B CA 1
ATOM 3102 C C . PRO B 1 147 ? 4.465 5.164 0.647 1 96.62 147 PRO B C 1
ATOM 3104 O O . PRO B 1 147 ? 4.637 4.906 1.842 1 96.62 147 PRO B O 1
ATOM 3107 N N . ASP B 1 148 ? 5.484 5.488 -0.14 1 95.19 148 ASP B N 1
ATOM 3108 C CA . ASP B 1 148 ? 6.863 5.312 0.302 1 95.19 148 ASP B CA 1
ATOM 3109 C C . ASP B 1 148 ? 7.188 6.238 1.475 1 95.19 148 ASP B C 1
ATOM 3111 O O . ASP B 1 148 ? 7.891 5.844 2.404 1 95.19 148 ASP B O 1
ATOM 3115 N N . LEU B 1 149 ? 6.641 7.445 1.46 1 97.75 149 LEU B N 1
ATOM 3116 C CA . LEU B 1 149 ? 6.93 8.406 2.518 1 97.75 149 LEU B CA 1
ATOM 3117 C C . LEU B 1 149 ? 6.297 7.973 3.836 1 97.75 149 LEU B C 1
ATOM 3119 O O . LEU B 1 149 ? 6.953 8 4.883 1 97.75 149 LEU B O 1
ATOM 3123 N N . GLN B 1 150 ? 5.07 7.562 3.777 1 98 150 GLN B N 1
ATOM 3124 C CA . GLN B 1 150 ? 4.387 7.137 4.996 1 98 150 GLN B CA 1
ATOM 3125 C C . GLN B 1 150 ? 5.027 5.875 5.57 1 98 150 GLN B C 1
ATOM 3127 O O . GLN B 1 150 ? 5.152 5.738 6.789 1 98 150 GLN B O 1
ATOM 3132 N N . ARG B 1 151 ? 5.406 5 4.723 1 97.44 151 ARG B N 1
ATOM 3133 C CA . ARG B 1 151 ? 6.086 3.791 5.184 1 97.44 151 ARG B CA 1
ATOM 3134 C C . ARG B 1 151 ? 7.441 4.125 5.797 1 97.44 151 ARG B C 1
ATOM 3136 O O . ARG B 1 151 ? 7.832 3.539 6.809 1 97.44 151 ARG B O 1
ATOM 3143 N N . GLU B 1 152 ? 8.148 5.02 5.188 1 97.56 152 GLU B N 1
ATOM 3144 C CA . GLU B 1 152 ? 9.422 5.48 5.742 1 97.56 152 GLU B CA 1
ATOM 3145 C C . GLU B 1 152 ? 9.234 6.059 7.141 1 97.56 152 GLU B C 1
ATOM 3147 O O . GLU B 1 152 ? 10.016 5.754 8.047 1 97.56 152 GLU B O 1
ATOM 3152 N N . LYS B 1 153 ? 8.219 6.836 7.305 1 98.38 153 LYS B N 1
ATOM 3153 C CA . LYS B 1 153 ? 7.926 7.418 8.609 1 98.38 153 LYS B CA 1
ATOM 3154 C C . LYS B 1 153 ? 7.609 6.336 9.641 1 98.38 153 LYS B C 1
ATOM 3156 O O . LYS B 1 153 ? 8.102 6.379 10.766 1 98.38 153 LYS B O 1
ATOM 3161 N N . LEU B 1 154 ? 6.832 5.395 9.242 1 97.56 154 LEU B N 1
ATOM 3162 C CA . LEU B 1 154 ? 6.414 4.32 10.133 1 97.56 154 LEU B CA 1
ATOM 3163 C C . LEU B 1 154 ? 7.617 3.518 10.625 1 97.56 154 LEU B C 1
ATOM 3165 O O . LEU B 1 154 ? 7.746 3.248 11.82 1 97.56 154 LEU B O 1
ATOM 3169 N N . VAL B 1 155 ? 8.461 3.199 9.703 1 96.69 155 VAL B N 1
ATOM 3170 C CA . VAL B 1 155 ? 9.641 2.395 10.016 1 96.69 155 VAL B CA 1
ATOM 3171 C C . VAL B 1 155 ? 10.633 3.23 10.812 1 96.69 155 VAL B C 1
ATOM 3173 O O . VAL B 1 155 ? 11.156 2.775 11.836 1 96.69 155 VAL B O 1
ATOM 3176 N N . GLY B 1 156 ? 10.859 4.418 10.359 1 97.19 156 GLY B N 1
ATOM 3177 C CA . GLY B 1 156 ? 11.805 5.297 11.023 1 97.19 156 GLY B CA 1
ATOM 3178 C C . GLY B 1 156 ? 11.43 5.605 12.461 1 97.19 156 GLY B C 1
ATOM 3179 O O . GLY B 1 156 ? 12.305 5.812 13.305 1 97.19 156 GLY B O 1
ATOM 3180 N N . ALA B 1 157 ? 10.148 5.625 12.711 1 97.81 157 ALA B N 1
ATOM 3181 C CA . ALA B 1 157 ? 9.656 5.969 14.039 1 97.81 157 ALA B CA 1
ATOM 3182 C C . ALA B 1 157 ? 9.547 4.727 14.922 1 97.81 157 ALA B C 1
ATOM 3184 O O . ALA B 1 157 ? 9.219 4.824 16.109 1 97.81 157 ALA B O 1
ATOM 3185 N N . GLY B 1 158 ? 9.82 3.57 14.328 1 96.06 158 GLY B N 1
ATOM 3186 C CA . GLY B 1 158 ? 9.703 2.332 15.078 1 96.06 158 GLY B CA 1
ATOM 3187 C C . GLY B 1 158 ? 8.266 1.93 15.359 1 96.06 158 GLY B C 1
ATOM 3188 O O . GLY B 1 158 ? 7.977 1.3 16.375 1 96.06 158 GLY B O 1
ATOM 3189 N N . LEU B 1 159 ? 7.332 2.291 14.445 1 96.56 159 LEU B N 1
ATOM 3190 C CA . LEU B 1 159 ? 5.91 2.096 14.703 1 96.56 159 LEU B CA 1
ATOM 3191 C C . LEU B 1 159 ? 5.355 0.944 13.867 1 96.56 159 LEU B C 1
ATOM 3193 O O . LEU B 1 159 ? 4.207 0.54 14.055 1 96.56 159 LEU B O 1
ATOM 3197 N N . ALA B 1 160 ? 6.09 0.363 13.039 1 89.94 160 ALA B N 1
ATOM 3198 C CA . ALA B 1 160 ? 5.613 -0.57 12.023 1 89.94 160 ALA B CA 1
ATOM 3199 C C . ALA B 1 160 ? 4.945 -1.785 12.664 1 89.94 160 ALA B C 1
ATOM 3201 O O . ALA B 1 160 ? 4.012 -2.357 12.102 1 89.94 160 ALA B O 1
ATOM 3202 N N . HIS B 1 161 ? 5.273 -2.18 13.852 1 89.69 161 HIS B N 1
ATOM 3203 C CA . HIS B 1 161 ? 4.824 -3.434 14.445 1 89.69 161 HIS B CA 1
ATOM 3204 C C . HIS B 1 161 ? 3.648 -3.207 15.391 1 89.69 161 HIS B C 1
ATOM 3206 O O . HIS B 1 161 ? 3.145 -4.156 16 1 89.69 161 HIS B O 1
ATOM 3212 N N . HIS B 1 162 ? 3.217 -1.99 15.461 1 93.88 162 HIS B N 1
ATOM 3213 C CA . HIS B 1 162 ? 2.168 -1.682 16.438 1 93.88 162 HIS B CA 1
ATOM 3214 C C . HIS B 1 162 ? 0.783 -1.896 15.828 1 93.88 162 HIS B C 1
ATOM 3216 O O . HIS B 1 162 ? -0.21 -1.962 16.562 1 93.88 162 HIS B O 1
ATOM 3222 N N . PHE B 1 163 ? 0.726 -2.049 14.516 1 95.94 163 PHE B N 1
ATOM 3223 C CA . PHE B 1 163 ? -0.578 -2.012 13.859 1 95.94 163 PHE B CA 1
ATOM 3224 C C . PHE B 1 163 ? -0.855 -3.318 13.125 1 95.94 163 PHE B C 1
ATOM 3226 O O . PHE B 1 163 ? 0.004 -3.824 12.406 1 95.94 163 PHE B O 1
ATOM 3233 N N . SER B 1 164 ? -2.023 -3.82 13.312 1 92.69 164 SER B N 1
ATOM 3234 C CA . SER B 1 164 ? -2.424 -5.031 12.609 1 92.69 164 SER B CA 1
ATOM 3235 C C . SER B 1 164 ? -3.059 -4.703 11.266 1 92.69 164 SER B C 1
ATOM 3237 O O . SER B 1 164 ? -3.242 -5.59 10.422 1 92.69 164 SER B O 1
ATOM 3239 N N . LEU B 1 165 ? -3.432 -3.455 11.117 1 97.12 165 LEU B N 1
ATOM 3240 C CA . LEU B 1 165 ? -3.951 -2.916 9.867 1 97.12 165 LEU B CA 1
ATOM 3241 C C . LEU B 1 165 ? -3.381 -1.528 9.594 1 97.12 165 LEU B C 1
ATOM 3243 O O . LEU B 1 165 ? -3.389 -0.665 10.477 1 97.12 165 LEU B O 1
ATOM 3247 N N . VAL B 1 166 ? -2.857 -1.375 8.438 1 97.88 166 VAL B N 1
ATOM 3248 C CA . VAL B 1 166 ? -2.338 -0.083 8.008 1 97.88 166 VAL B CA 1
ATOM 3249 C C . VAL B 1 166 ? -3.02 0.337 6.703 1 97.88 166 VAL B C 1
ATOM 3251 O O . VAL B 1 166 ? -2.93 -0.365 5.695 1 97.88 166 VAL B O 1
ATOM 3254 N N . LEU B 1 167 ? -3.709 1.436 6.754 1 98.5 167 LEU B N 1
ATOM 3255 C CA . LEU B 1 167 ? -4.324 2.012 5.562 1 98.5 167 LEU B CA 1
ATOM 3256 C C . LEU B 1 167 ? -3.686 3.352 5.215 1 98.5 167 LEU B C 1
ATOM 3258 O O . LEU B 1 167 ? -3.887 4.344 5.918 1 98.5 167 LEU B O 1
ATOM 3262 N N . ILE B 1 168 ? -2.924 3.318 4.207 1 98.56 168 ILE B N 1
ATOM 3263 C CA . ILE B 1 168 ? -2.338 4.527 3.635 1 98.56 168 ILE B CA 1
ATOM 3264 C C . ILE B 1 168 ? -3.145 4.961 2.414 1 98.56 168 ILE B C 1
ATOM 3266 O O . ILE B 1 168 ? -3.344 4.18 1.481 1 98.56 168 ILE B O 1
ATOM 3270 N N . SER B 1 169 ? -3.541 6.203 2.41 1 98.31 169 SER B N 1
ATOM 3271 C CA . SER B 1 169 ? -4.445 6.703 1.379 1 98.31 169 SER B CA 1
ATOM 3272 C C . SER B 1 169 ? -3.85 6.516 -0.013 1 98.31 169 SER B C 1
ATOM 3274 O O . SER B 1 169 ? -4.547 6.105 -0.942 1 98.31 169 SER B O 1
ATOM 3276 N N . GLY B 1 170 ? -2.553 6.766 -0.19 1 96.88 170 GLY B N 1
ATOM 3277 C CA . GLY B 1 170 ? -1.902 6.641 -1.484 1 96.88 170 GLY B CA 1
ATOM 3278 C C . GLY B 1 170 ? -1.778 5.199 -1.949 1 96.88 170 GLY B C 1
ATOM 3279 O O . GLY B 1 170 ? -1.509 4.945 -3.125 1 96.88 170 GLY B O 1
ATOM 3280 N N . GLU B 1 171 ? -1.955 4.293 -1.014 1 96.81 171 GLU B N 1
ATOM 3281 C CA . GLU B 1 171 ? -1.911 2.877 -1.36 1 96.81 171 GLU B CA 1
ATOM 3282 C C . GLU B 1 171 ? -3.289 2.365 -1.769 1 96.81 171 GLU B C 1
ATOM 3284 O O . GLU B 1 171 ? -3.424 1.664 -2.773 1 96.81 171 GLU B O 1
ATOM 3289 N N . VAL B 1 172 ? -4.312 2.785 -1.031 1 96.19 172 VAL B N 1
ATOM 3290 C CA . VAL B 1 172 ? -5.617 2.17 -1.247 1 96.19 172 VAL B CA 1
ATOM 3291 C C . VAL B 1 172 ? -6.445 3.025 -2.205 1 96.19 172 VAL B C 1
ATOM 3293 O O . VAL B 1 172 ? -7.441 2.559 -2.764 1 96.19 172 VAL B O 1
ATOM 3296 N N . GLY B 1 173 ? -6.105 4.367 -2.359 1 93.94 173 GLY B N 1
ATOM 3297 C CA . GLY B 1 173 ? -6.801 5.258 -3.275 1 93.94 173 GLY B CA 1
ATOM 3298 C C . GLY B 1 173 ? -7.895 6.066 -2.605 1 93.94 173 GLY B C 1
ATOM 3299 O O . GLY B 1 173 ? -8.641 6.785 -3.275 1 93.94 173 GLY B O 1
ATOM 3300 N N . ILE B 1 174 ? -7.988 5.91 -1.294 1 94.44 174 ILE B N 1
ATOM 3301 C CA . ILE B 1 174 ? -8.984 6.609 -0.49 1 94.44 174 ILE B CA 1
ATOM 3302 C C . ILE B 1 174 ? -8.305 7.289 0.696 1 94.44 174 ILE B C 1
ATOM 3304 O O . ILE B 1 174 ? -7.535 6.66 1.424 1 94.44 174 ILE B O 1
ATOM 3308 N N . GLY B 1 175 ? -8.57 8.57 0.845 1 97.06 175 GLY B N 1
ATOM 3309 C CA . GLY B 1 175 ? -7.965 9.281 1.956 1 97.06 175 GLY B CA 1
ATOM 3310 C C . GLY B 1 175 ? -8.984 9.953 2.859 1 97.06 175 GLY B C 1
ATOM 3311 O O . GLY B 1 175 ? -10.125 10.188 2.455 1 97.06 175 GLY B O 1
ATOM 3312 N N . LYS B 1 176 ? -8.539 10.219 4.137 1 98.44 176 LYS B N 1
ATOM 3313 C CA . LYS B 1 176 ? -9.336 11.047 5.035 1 98.44 176 LYS B CA 1
ATOM 3314 C C . LYS B 1 176 ? -9.594 12.422 4.426 1 98.44 176 LYS B C 1
ATOM 3316 O O . LYS B 1 176 ? -8.734 12.977 3.74 1 98.44 176 LYS B O 1
ATOM 3321 N N . PRO B 1 177 ? -10.883 12.945 4.566 1 98.19 177 PRO B N 1
ATOM 3322 C CA . PRO B 1 177 ? -11.945 12.57 5.508 1 98.19 177 PRO B CA 1
ATOM 3323 C C . PRO B 1 177 ? -12.969 11.617 4.895 1 98.19 177 PRO B C 1
ATOM 3325 O O . PRO B 1 177 ? -14.055 11.438 5.449 1 98.19 177 PRO B O 1
ATOM 3328 N N . ASP B 1 178 ? -12.742 11.047 3.758 1 97.81 178 ASP B N 1
ATOM 3329 C CA . ASP B 1 178 ? -13.68 10.102 3.168 1 97.81 178 ASP B CA 1
ATOM 3330 C C . ASP B 1 178 ? -14.047 9 4.16 1 97.81 178 ASP B C 1
ATOM 3332 O O . ASP B 1 178 ? -13.172 8.266 4.629 1 97.81 178 ASP B O 1
ATOM 3336 N N . PRO B 1 179 ? -15.344 8.867 4.48 1 98 179 PRO B N 1
ATOM 3337 C CA . PRO B 1 179 ? -15.734 7.906 5.512 1 98 179 PRO B CA 1
ATOM 3338 C C . PRO B 1 179 ? -15.469 6.461 5.098 1 98 179 PRO B C 1
ATOM 3340 O O . PRO B 1 179 ? -15.438 5.566 5.949 1 98 179 PRO B O 1
ATOM 3343 N N . ARG B 1 180 ? -15.289 6.199 3.826 1 97.5 180 ARG B N 1
ATOM 3344 C CA . ARG B 1 180 ? -15.031 4.848 3.336 1 97.5 180 ARG B CA 1
ATOM 3345 C C . ARG B 1 180 ? -13.781 4.258 3.977 1 97.5 180 ARG B C 1
ATOM 3347 O O . ARG B 1 180 ? -13.734 3.064 4.281 1 97.5 180 ARG B O 1
ATOM 3354 N N . LEU B 1 181 ? -12.734 5.078 4.16 1 98.38 181 LEU B N 1
ATOM 3355 C CA . LEU B 1 181 ? -11.492 4.617 4.766 1 98.38 181 LEU B CA 1
ATOM 3356 C C . LEU B 1 181 ? -11.734 4.113 6.188 1 98.38 181 LEU B C 1
ATOM 3358 O O . LEU B 1 181 ? -11.211 3.064 6.574 1 98.38 181 LEU B O 1
ATOM 3362 N N . PHE B 1 182 ? -12.547 4.836 6.949 1 98.56 182 PHE B N 1
ATOM 3363 C CA . PHE B 1 182 ? -12.898 4.465 8.312 1 98.56 182 PHE B CA 1
ATOM 3364 C C . PHE B 1 182 ? -13.734 3.191 8.336 1 98.56 182 PHE B C 1
ATOM 3366 O O . PHE B 1 182 ? -13.469 2.279 9.117 1 98.56 182 PHE B O 1
ATOM 3373 N N . ARG B 1 183 ? -14.656 3.111 7.445 1 97.81 183 ARG B N 1
ATOM 3374 C CA . ARG B 1 183 ? -15.547 1.958 7.387 1 97.81 183 ARG B CA 1
ATOM 3375 C C . ARG B 1 183 ? -14.781 0.692 7.02 1 97.81 183 ARG B C 1
ATOM 3377 O O . ARG B 1 183 ? -15.086 -0.391 7.523 1 97.81 183 ARG B O 1
ATOM 3384 N N . MET B 1 184 ? -13.836 0.845 6.133 1 97.88 184 MET B N 1
ATOM 3385 C CA . MET B 1 184 ? -12.984 -0.29 5.781 1 97.88 184 MET B CA 1
ATOM 3386 C C . MET B 1 184 ? -12.289 -0.85 7.016 1 97.88 184 MET B C 1
ATOM 3388 O O . MET B 1 184 ? -12.25 -2.066 7.211 1 97.88 184 MET B O 1
ATOM 3392 N N . ALA B 1 185 ? -11.781 0.029 7.848 1 97.88 185 ALA B N 1
ATOM 3393 C CA . ALA B 1 185 ? -11.109 -0.405 9.062 1 97.88 185 ALA B CA 1
ATOM 3394 C C . ALA B 1 185 ? -12.086 -1.079 10.023 1 97.88 185 ALA B C 1
ATOM 3396 O O . ALA B 1 185 ? -11.773 -2.123 10.602 1 97.88 185 ALA B O 1
ATOM 3397 N N . LEU B 1 186 ? -13.273 -0.497 10.18 1 97.69 186 LEU B N 1
ATOM 3398 C CA . LEU B 1 186 ? -14.289 -1.089 11.047 1 97.69 186 LEU B CA 1
ATOM 3399 C C . LEU B 1 186 ? -14.617 -2.514 10.609 1 97.69 186 LEU B C 1
ATOM 3401 O O . LEU B 1 186 ? -14.68 -3.424 11.438 1 97.69 186 LEU B O 1
ATOM 3405 N N . CYS B 1 187 ? -14.719 -2.686 9.375 1 95.81 187 CYS B N 1
ATOM 3406 C CA . CYS B 1 187 ? -15.117 -3.977 8.82 1 95.81 187 CYS B CA 1
ATOM 3407 C C . CYS B 1 187 ? -14.008 -5.008 8.992 1 95.81 187 CYS B C 1
ATOM 3409 O O . CYS B 1 187 ? -14.273 -6.184 9.242 1 95.81 187 CYS B O 1
ATOM 3411 N N . ALA B 1 188 ? -12.805 -4.535 8.844 1 95.75 188 ALA B N 1
ATOM 3412 C CA . ALA B 1 188 ? -11.664 -5.438 9.031 1 95.75 188 ALA B CA 1
ATOM 3413 C C . ALA B 1 188 ? -11.672 -6.043 10.43 1 95.75 188 ALA B C 1
ATOM 3415 O O . ALA B 1 188 ? -11.219 -7.176 10.625 1 95.75 188 ALA B O 1
ATOM 3416 N N . PHE B 1 189 ? -12.227 -5.309 11.367 1 96.12 189 PHE B N 1
ATOM 3417 C CA . PHE B 1 189 ? -12.164 -5.77 12.75 1 96.12 189 PHE B CA 1
ATOM 3418 C C . PHE B 1 189 ? -13.539 -6.242 13.227 1 96.12 189 PHE B C 1
ATOM 3420 O O . PHE B 1 189 ? -13.672 -6.734 14.344 1 96.12 189 PHE B O 1
ATOM 3427 N N . GLY B 1 190 ? -14.539 -6.082 12.391 1 94.81 190 GLY B N 1
ATOM 3428 C CA . GLY B 1 190 ? -15.883 -6.484 12.766 1 94.81 190 GLY B CA 1
ATOM 3429 C C . GLY B 1 190 ? -16.438 -5.699 13.945 1 94.81 190 GLY B C 1
ATOM 3430 O O . GLY B 1 190 ? -17.047 -6.273 14.852 1 94.81 190 GLY B O 1
ATOM 3431 N N . VAL B 1 191 ? -16.156 -4.445 13.961 1 96.31 191 VAL B N 1
ATOM 3432 C CA . VAL B 1 191 ? -16.547 -3.586 15.078 1 96.31 191 VAL B CA 1
ATOM 3433 C C . VAL B 1 191 ? -17.578 -2.555 14.602 1 96.31 191 VAL B C 1
ATOM 3435 O O . VAL B 1 191 ? -17.469 -2.037 13.492 1 96.31 191 VAL B O 1
ATOM 3438 N N . ALA B 1 192 ? -18.531 -2.285 15.438 1 96.62 192 ALA B N 1
ATOM 3439 C CA . ALA B 1 192 ? -19.484 -1.212 15.148 1 96.62 192 ALA B CA 1
ATOM 3440 C C . ALA B 1 192 ? -18.844 0.157 15.344 1 96.62 192 ALA B C 1
ATOM 3442 O O . ALA B 1 192 ? -17.875 0.296 16.109 1 96.62 192 ALA B O 1
ATOM 3443 N N . PRO B 1 193 ? -19.359 1.116 14.625 1 97.31 193 PRO B N 1
ATOM 3444 C CA . PRO B 1 193 ? -18.766 2.447 14.734 1 97.31 193 PRO B CA 1
ATOM 3445 C C . PRO B 1 193 ? -18.688 2.945 16.172 1 97.31 193 PRO B C 1
ATOM 3447 O O . PRO B 1 193 ? -17.703 3.564 16.578 1 97.31 193 PRO B O 1
ATOM 3450 N N . GLU B 1 194 ? -19.672 2.635 17 1 95.62 194 GLU B N 1
ATOM 3451 C CA . GLU B 1 194 ? -19.766 3.125 18.375 1 95.62 194 GLU B CA 1
ATOM 3452 C C . GLU B 1 194 ? -18.703 2.471 19.25 1 95.62 194 GLU B C 1
ATOM 3454 O O . GLU B 1 194 ? -18.453 2.934 20.375 1 95.62 194 GLU B O 1
ATOM 3459 N N . GLU B 1 195 ? -18.094 1.395 18.734 1 96.62 195 GLU B N 1
ATOM 3460 C CA . GLU B 1 195 ? -17.078 0.656 19.484 1 96.62 195 GLU B CA 1
ATOM 3461 C C . GLU B 1 195 ? -15.664 1.061 19.062 1 96.62 195 GLU B C 1
ATOM 3463 O O . GLU B 1 195 ? -14.688 0.432 19.469 1 96.62 195 GLU B O 1
ATOM 3468 N N . ALA B 1 196 ? -15.57 2.123 18.234 1 97.56 196 ALA B N 1
ATOM 3469 C CA . ALA B 1 196 ? -14.273 2.576 17.734 1 97.56 196 ALA B CA 1
ATOM 3470 C C . ALA B 1 196 ? -14.086 4.074 17.969 1 97.56 196 ALA B C 1
ATOM 3472 O O . ALA B 1 196 ? -15.062 4.812 18.109 1 97.56 196 ALA B O 1
ATOM 3473 N N . ALA B 1 197 ? -12.836 4.508 18.047 1 97.81 197 ALA B N 1
ATOM 3474 C CA . ALA B 1 197 ? -12.484 5.922 18.125 1 97.81 197 ALA B CA 1
ATOM 3475 C C . ALA B 1 197 ? -11.344 6.254 17.172 1 97.81 197 ALA B C 1
ATOM 3477 O O . ALA B 1 197 ? -10.398 5.469 17.016 1 97.81 197 ALA B O 1
ATOM 3478 N N . MET B 1 198 ? -11.5 7.34 16.5 1 98.62 198 MET B N 1
ATOM 3479 C CA . MET B 1 198 ? -10.406 7.934 15.742 1 98.62 198 MET B CA 1
ATOM 3480 C C . MET B 1 198 ? -9.648 8.953 16.578 1 98.62 198 MET B C 1
ATOM 3482 O O . MET B 1 198 ? -10.25 9.875 17.141 1 98.62 198 MET B O 1
ATOM 3486 N N . VAL B 1 199 ? -8.359 8.766 16.719 1 98.56 199 VAL B N 1
ATOM 3487 C CA . VAL B 1 199 ? -7.477 9.711 17.391 1 98.56 199 VAL B CA 1
ATOM 3488 C C . VAL B 1 199 ? -6.57 10.391 16.375 1 98.56 199 VAL B C 1
ATOM 3490 O O . VAL B 1 199 ? -5.742 9.742 15.734 1 98.56 199 VAL B O 1
ATOM 3493 N N . GLY B 1 200 ? -6.75 11.672 16.188 1 98.69 200 GLY B N 1
ATOM 3494 C CA . GLY B 1 200 ? -5.957 12.391 15.195 1 98.69 200 GLY B CA 1
ATOM 3495 C C . GLY B 1 200 ? -5.855 13.875 15.477 1 98.69 200 GLY B C 1
ATOM 3496 O O . GLY B 1 200 ? -6.605 14.414 16.297 1 98.69 200 GLY B O 1
ATOM 3497 N N . ASP B 1 201 ? -4.98 14.562 14.82 1 98.62 201 ASP B N 1
ATOM 3498 C CA . ASP B 1 201 ? -4.691 15.961 15.109 1 98.62 201 ASP B CA 1
ATOM 3499 C C . ASP B 1 201 ? -5.406 16.891 14.125 1 98.62 201 ASP B C 1
ATOM 3501 O O . ASP B 1 201 ? -5.457 18.094 14.328 1 98.62 201 ASP B O 1
ATOM 3505 N N . ASN B 1 202 ? -5.969 16.359 13.086 1 98.44 202 ASN B N 1
ATOM 3506 C CA . ASN B 1 202 ? -6.527 17.188 12.023 1 98.44 202 ASN B CA 1
ATOM 3507 C C . ASN B 1 202 ? -8.055 17.234 12.086 1 98.44 202 ASN B C 1
ATOM 3509 O O . ASN B 1 202 ? -8.719 16.25 11.789 1 98.44 202 ASN B O 1
ATOM 3513 N N . PRO B 1 203 ? -8.664 18.328 12.406 1 98.38 203 PRO B N 1
ATOM 3514 C CA . PRO B 1 203 ? -10.125 18.406 12.516 1 98.38 203 PRO B CA 1
ATOM 3515 C C . PRO B 1 203 ? -10.836 18.141 11.188 1 98.38 203 PRO B C 1
ATOM 3517 O O . PRO B 1 203 ? -11.883 17.5 11.164 1 98.38 203 PRO B O 1
ATOM 3520 N N . GLN B 1 204 ? -10.203 18.562 10.133 1 97.56 204 GLN B N 1
ATOM 3521 C CA . GLN B 1 204 ? -10.875 18.484 8.836 1 97.56 204 GLN B CA 1
ATOM 3522 C C . GLN B 1 204 ? -10.727 17.094 8.227 1 97.56 204 GLN B C 1
ATOM 3524 O O . GLN B 1 204 ? -11.477 16.734 7.32 1 97.56 204 GLN B O 1
ATOM 3529 N N . LYS B 1 205 ? -9.734 16.375 8.68 1 98.06 205 LYS B N 1
ATOM 3530 C CA . LYS B 1 205 ? -9.477 15.055 8.109 1 98.06 205 LYS B CA 1
ATOM 3531 C C . LYS B 1 205 ? -9.852 13.945 9.094 1 98.06 205 LYS B C 1
ATOM 3533 O O . LYS B 1 205 ? -10.664 13.078 8.773 1 98.06 205 LYS B O 1
ATOM 3538 N N . ASP B 1 206 ? -9.328 13.984 10.281 1 98.62 206 ASP B N 1
ATOM 3539 C CA . ASP B 1 206 ? -9.531 12.93 11.273 1 98.62 206 ASP B CA 1
ATOM 3540 C C . ASP B 1 206 ? -10.898 13.062 11.938 1 98.62 206 ASP B C 1
ATOM 3542 O O . ASP B 1 206 ? -11.664 12.094 11.977 1 98.62 206 ASP B O 1
ATOM 3546 N N . VAL B 1 207 ? -11.227 14.25 12.43 1 98.56 207 VAL B N 1
ATOM 3547 C CA . VAL B 1 207 ? -12.469 14.453 13.172 1 98.56 207 VAL B CA 1
ATOM 3548 C C . VAL B 1 207 ? -13.656 14.367 12.227 1 98.56 207 VAL B C 1
ATOM 3550 O O . VAL B 1 207 ? -14.578 13.578 12.445 1 98.56 207 VAL B O 1
ATOM 3553 N N . ARG B 1 208 ? -13.602 15.125 11.18 1 98.44 208 ARG B N 1
ATOM 3554 C CA . ARG B 1 208 ? -14.703 15.133 10.219 1 98.44 208 ARG B CA 1
ATOM 3555 C C . ARG B 1 208 ? -14.945 13.734 9.656 1 98.44 208 ARG B C 1
ATOM 3557 O O . ARG B 1 208 ? -16.094 13.289 9.578 1 98.44 208 ARG B O 1
ATOM 3564 N N . GLY B 1 209 ? -13.844 13.023 9.25 1 98.44 209 GLY B N 1
ATOM 3565 C CA . GLY B 1 209 ? -13.984 11.68 8.727 1 98.44 209 GLY B CA 1
ATOM 3566 C C . GLY B 1 209 ? -14.609 10.711 9.719 1 98.44 209 GLY B C 1
ATOM 3567 O O . GLY B 1 209 ? -15.469 9.906 9.352 1 98.44 209 GLY B O 1
ATOM 3568 N N . ALA B 1 210 ? -14.195 10.797 10.938 1 98.5 210 ALA B N 1
ATOM 3569 C CA . ALA B 1 210 ? -14.742 9.945 11.992 1 98.5 210 ALA B CA 1
ATOM 3570 C C . ALA B 1 210 ? -16.234 10.203 12.18 1 98.5 210 ALA B C 1
ATOM 3572 O O . ALA B 1 210 ? -17.031 9.258 12.25 1 98.5 210 ALA B O 1
ATOM 3573 N N . ARG B 1 211 ? -16.594 11.438 12.172 1 97.88 211 ARG B N 1
ATOM 3574 C CA . ARG B 1 211 ? -17.984 11.812 12.359 1 97.88 211 ARG B CA 1
ATOM 3575 C C . ARG B 1 211 ? -18.844 11.297 11.211 1 97.88 211 ARG B C 1
ATOM 3577 O O . ARG B 1 211 ? -19.938 10.758 11.438 1 97.88 211 ARG B O 1
ATOM 3584 N N . LEU B 1 212 ? -18.375 11.453 10.047 1 97.44 212 LEU B N 1
ATOM 3585 C CA . LEU B 1 212 ? -19.094 10.992 8.867 1 97.44 212 LEU B CA 1
ATOM 3586 C C . LEU B 1 212 ? -19.266 9.477 8.891 1 97.44 212 LEU B C 1
ATOM 3588 O O . LEU B 1 212 ? -20.234 8.945 8.359 1 97.44 212 LEU B O 1
ATOM 3592 N N . ALA B 1 213 ? -18.344 8.766 9.547 1 97.75 213 ALA B N 1
ATOM 3593 C CA . ALA B 1 213 ? -18.359 7.309 9.602 1 97.75 213 ALA B CA 1
ATOM 3594 C C . ALA B 1 213 ? -19.109 6.812 10.844 1 97.75 213 ALA B C 1
ATOM 3596 O O . ALA B 1 213 ? -19.266 5.605 11.031 1 97.75 213 ALA B O 1
ATOM 3597 N N . GLY B 1 214 ? -19.484 7.727 11.719 1 97.38 214 GLY B N 1
ATOM 3598 C CA . GLY B 1 214 ? -20.172 7.355 12.953 1 97.38 214 GLY B CA 1
ATOM 3599 C C . GLY B 1 214 ? -19.219 6.902 14.039 1 97.38 214 GLY B C 1
ATOM 3600 O O . GLY B 1 214 ? -19.641 6.316 15.039 1 97.38 214 GLY B O 1
ATOM 3601 N N . VAL B 1 215 ? -17.969 7.117 13.852 1 97.81 215 VAL B N 1
ATOM 3602 C CA . VAL B 1 215 ? -16.922 6.738 14.789 1 97.81 215 VAL B CA 1
ATOM 3603 C C . VAL B 1 215 ? -16.688 7.871 15.789 1 97.81 215 VAL B C 1
ATOM 3605 O O . VAL B 1 215 ? -16.781 9.047 15.438 1 97.81 215 VAL B O 1
ATOM 3608 N N . ARG B 1 216 ? -16.406 7.562 17.016 1 97.12 216 ARG B N 1
ATOM 3609 C CA . ARG B 1 216 ? -16.062 8.594 17.984 1 97.12 216 ARG B CA 1
ATOM 3610 C C . ARG B 1 216 ? -14.797 9.336 17.562 1 97.12 216 ARG B C 1
ATOM 3612 O O . ARG B 1 216 ? -13.812 8.719 17.156 1 97.12 216 ARG B O 1
ATOM 3619 N N . ALA B 1 217 ? -14.875 10.633 17.656 1 97.75 217 ALA B N 1
ATOM 3620 C CA . ALA B 1 217 ? -13.773 11.469 17.188 1 97.75 217 ALA B CA 1
ATOM 3621 C C . ALA B 1 217 ? -13.016 12.086 18.359 1 97.75 217 ALA B C 1
ATOM 3623 O O . ALA B 1 217 ? -13.578 12.867 19.141 1 97.75 217 ALA B O 1
ATOM 3624 N N . VAL B 1 218 ? -11.75 11.734 18.484 1 97.94 218 VAL B N 1
ATOM 3625 C CA . VAL B 1 218 ? -10.859 12.344 19.469 1 97.94 218 VAL B CA 1
ATOM 3626 C C . VAL B 1 218 ? -9.859 13.25 18.766 1 97.94 218 VAL B C 1
ATOM 3628 O O . VAL B 1 218 ? -9.023 12.781 17.984 1 97.94 218 VAL B O 1
ATOM 3631 N N . TRP B 1 219 ? -9.977 14.547 19.062 1 98.38 219 TRP B N 1
ATOM 3632 C CA . TRP B 1 219 ? -9.062 15.531 18.484 1 98.38 219 TRP B CA 1
ATOM 3633 C C . TRP B 1 219 ? -7.867 15.766 19.406 1 98.38 219 TRP B C 1
ATOM 3635 O O . TRP B 1 219 ? -8.031 16.203 20.547 1 98.38 219 TRP B O 1
ATOM 3645 N N . VAL B 1 220 ? -6.672 15.422 18.922 1 98.38 220 VAL B N 1
ATOM 3646 C CA . VAL B 1 220 ? -5.445 15.781 19.625 1 98.38 220 VAL B CA 1
ATOM 3647 C C . VAL B 1 220 ? -4.988 17.172 19.188 1 98.38 220 VAL B C 1
ATOM 3649 O O . VAL B 1 220 ? -4.344 17.328 18.156 1 98.38 220 VAL B O 1
ATOM 3652 N N . ASP B 1 221 ? -5.223 18.125 20.016 1 98 221 ASP B N 1
ATOM 3653 C CA . ASP B 1 221 ? -4.938 19.531 19.688 1 98 221 ASP B CA 1
ATOM 3654 C C . ASP B 1 221 ? -3.494 19.891 20.031 1 98 221 ASP B C 1
ATOM 3656 O O . ASP B 1 221 ? -3.191 20.234 21.172 1 98 221 ASP B O 1
ATOM 3660 N N . ARG B 1 222 ? -2.664 19.891 19.031 1 97.25 222 ARG B N 1
ATOM 3661 C CA . ARG B 1 222 ? -1.252 20.234 19.172 1 97.25 222 ARG B CA 1
ATOM 3662 C C . ARG B 1 222 ? -1.021 21.734 19.016 1 97.25 222 ARG B C 1
ATOM 3664 O O . ARG B 1 222 ? 0.122 22.188 18.984 1 97.25 222 ARG B O 1
ATOM 3671 N N . GLY B 1 223 ? -2.092 22.469 18.828 1 96.25 223 GLY B N 1
ATOM 3672 C CA . GLY B 1 223 ? -1.992 23.891 18.594 1 96.25 223 GLY B CA 1
ATOM 3673 C C . GLY B 1 223 ? -1.57 24.234 17.172 1 96.25 223 GLY B C 1
ATOM 3674 O O . GLY B 1 223 ? -1.09 25.344 16.922 1 96.25 223 GLY B O 1
ATOM 3675 N N . LEU B 1 224 ? -1.745 23.297 16.266 1 94.5 224 LEU B N 1
ATOM 3676 C CA . LEU B 1 224 ? -1.225 23.484 14.914 1 94.5 224 LEU B CA 1
ATOM 3677 C C . LEU B 1 224 ? -2.354 23.75 13.93 1 94.5 224 LEU B C 1
ATOM 3679 O O . LEU B 1 224 ? -2.111 24.234 12.812 1 94.5 224 LEU B O 1
ATOM 3683 N N . ARG B 1 225 ? -3.6 23.391 14.297 1 94.44 225 ARG B N 1
ATOM 3684 C CA . ARG B 1 225 ? -4.746 23.531 13.406 1 94.44 225 ARG B CA 1
ATOM 3685 C C . ARG B 1 225 ? -5.957 24.078 14.156 1 94.44 225 ARG B C 1
ATOM 3687 O O . A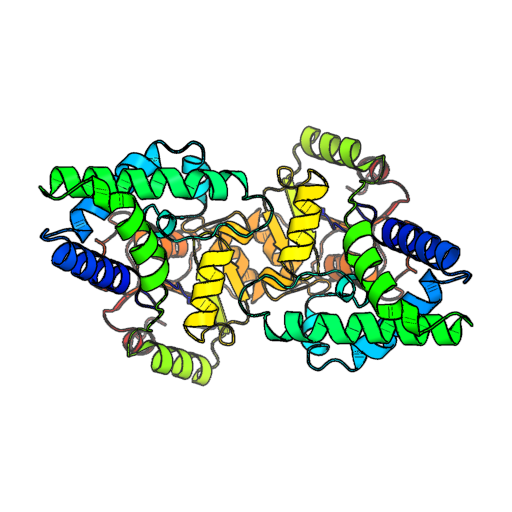RG B 1 225 ? -6.164 23.781 15.328 1 94.44 225 ARG B O 1
ATOM 3694 N N . PRO B 1 226 ? -6.68 24.844 13.461 1 94.06 226 PRO B N 1
ATOM 3695 C CA . PRO B 1 226 ? -7.914 25.328 14.078 1 94.06 226 PRO B CA 1
ATOM 3696 C C . PRO B 1 226 ? -9.008 24.25 14.117 1 94.06 226 PRO B C 1
ATOM 3698 O O . PRO B 1 226 ? -8.93 23.266 13.391 1 94.06 226 PRO B O 1
ATOM 3701 N N . GLU B 1 227 ? -9.93 24.484 14.938 1 92.94 227 GLU B N 1
ATOM 3702 C CA . GLU B 1 227 ? -11.102 23.609 14.969 1 92.94 227 GLU B CA 1
ATOM 3703 C C . GLU B 1 227 ? -11.859 23.656 13.648 1 92.94 227 GLU B C 1
ATOM 3705 O O . GLU B 1 227 ? -11.797 24.656 12.93 1 92.94 227 GLU B O 1
ATOM 3710 N N . ASP B 1 228 ? -12.477 22.562 13.328 1 94.12 228 ASP B N 1
ATOM 3711 C CA . ASP B 1 228 ? -13.383 22.516 12.188 1 94.12 228 ASP B CA 1
ATOM 3712 C C . ASP B 1 228 ? -14.797 22.922 12.586 1 94.12 228 ASP B C 1
ATOM 3714 O O . ASP B 1 228 ? -15.453 22.219 13.367 1 94.12 228 ASP B O 1
ATOM 3718 N N . PRO B 1 229 ? -15.289 24 12.094 1 93.25 229 PRO B N 1
ATOM 3719 C CA . PRO B 1 229 ? -16.641 24.438 12.469 1 93.25 229 PRO B CA 1
ATOM 3720 C C . PRO B 1 229 ? -17.719 23.453 12.023 1 93.25 229 PRO B C 1
ATOM 3722 O O . PRO B 1 229 ? -18.812 23.422 12.586 1 93.25 229 PRO B O 1
ATOM 3725 N N . GLU B 1 230 ? -17.422 22.609 11.062 1 93.62 230 GLU B N 1
ATOM 3726 C CA . GLU B 1 230 ? -18.406 21.703 10.484 1 93.62 230 GLU B CA 1
ATOM 3727 C C . GLU B 1 230 ? -18.406 20.359 11.203 1 93.62 230 GLU B C 1
ATOM 3729 O O . GLU B 1 230 ? -19.281 19.516 10.953 1 93.62 230 GLU B O 1
ATOM 3734 N N . ALA B 1 231 ? -17.438 20.156 12.039 1 93.5 231 ALA B N 1
ATOM 3735 C CA . ALA B 1 231 ? -17.344 18.875 12.719 1 93.5 231 ALA B CA 1
ATOM 3736 C C . ALA B 1 231 ? -16.688 19.016 14.086 1 93.5 231 ALA B C 1
ATOM 3738 O O . ALA B 1 231 ? -15.469 19.172 14.18 1 93.5 231 ALA B O 1
ATOM 3739 N N . SER B 1 232 ? -17.469 18.859 15.086 1 95.75 232 SER B N 1
ATOM 3740 C CA . SER B 1 232 ? -16.953 18.938 16.453 1 95.75 232 SER B CA 1
ATOM 3741 C C . SER B 1 232 ? -16.469 17.578 16.938 1 95.75 232 SER B C 1
ATOM 3743 O O . SER B 1 232 ? -17.125 16.547 16.703 1 95.75 232 SER B O 1
ATOM 3745 N N . PRO B 1 233 ? -15.344 17.578 17.594 1 97.19 233 PRO B N 1
ATOM 3746 C CA . PRO B 1 233 ? -14.906 16.297 18.172 1 97.19 233 PRO B CA 1
ATOM 3747 C C . PRO B 1 233 ? -15.742 15.883 19.391 1 97.19 233 PRO B C 1
ATOM 3749 O O . PRO B 1 233 ? -16.422 16.719 19.984 1 97.19 233 PRO B O 1
ATOM 3752 N N . ASP B 1 234 ? -15.719 14.602 19.672 1 95.69 234 ASP B N 1
ATOM 3753 C CA . ASP B 1 234 ? -16.344 14.094 20.891 1 95.69 234 ASP B CA 1
ATOM 3754 C C . ASP B 1 234 ? -15.484 14.375 22.109 1 95.69 234 ASP B C 1
ATOM 3756 O O . ASP B 1 234 ? -16 14.531 23.219 1 95.69 234 ASP B O 1
ATOM 3760 N N . LEU B 1 235 ? -14.227 14.391 21.906 1 96.12 235 LEU B N 1
ATOM 3761 C CA . LEU B 1 235 ? -13.242 14.656 22.953 1 96.12 235 LEU B CA 1
ATOM 3762 C C . LEU B 1 235 ? -12.055 15.438 22.391 1 96.12 235 LEU B C 1
ATOM 3764 O O . LEU B 1 235 ? -11.57 15.141 21.297 1 96.12 235 LEU B O 1
ATOM 3768 N N . ARG B 1 236 ? -11.703 16.453 23.031 1 96.69 236 ARG B N 1
ATOM 3769 C CA . ARG B 1 236 ? -10.492 17.219 22.734 1 96.69 236 ARG B CA 1
ATOM 3770 C C . ARG B 1 236 ? -9.43 17 23.812 1 96.69 236 ARG B C 1
ATOM 3772 O O . ARG B 1 236 ? -9.711 17.125 25 1 96.69 236 ARG B O 1
ATOM 3779 N N . VAL B 1 237 ? -8.234 16.625 23.391 1 96.81 237 VAL B N 1
ATOM 3780 C CA . VAL B 1 237 ? -7.156 16.422 24.359 1 96.81 237 VAL B CA 1
ATOM 3781 C C . VAL B 1 237 ? -5.895 17.141 23.875 1 96.81 237 VAL B C 1
ATOM 3783 O O . VAL B 1 237 ? -5.719 17.375 22.688 1 96.81 237 VAL B O 1
ATOM 3786 N N . GLY B 1 238 ? -4.996 17.469 24.766 1 95.94 238 GLY B N 1
ATOM 3787 C CA . GLY B 1 238 ? -3.703 18.047 24.438 1 95.94 238 GLY B CA 1
ATOM 3788 C C . GLY B 1 238 ? -2.568 17.047 24.516 1 95.94 238 GLY B C 1
ATOM 3789 O O . GLY B 1 238 ? -1.468 17.312 24.016 1 95.94 238 GLY B O 1
ATOM 3790 N N . ASP B 1 239 ? -2.906 15.93 25.125 1 95.62 239 ASP B N 1
ATOM 3791 C CA . ASP B 1 239 ? -1.979 14.828 25.375 1 95.62 239 ASP B CA 1
ATOM 3792 C C . ASP B 1 239 ? -2.654 13.477 25.156 1 95.62 239 ASP B C 1
ATOM 3794 O O . ASP B 1 239 ? -3.775 13.258 25.625 1 95.62 239 ASP B O 1
ATOM 3798 N N . LEU B 1 240 ? -1.971 12.57 24.438 1 97.31 240 LEU B N 1
ATOM 3799 C CA . LEU B 1 240 ? -2.561 11.289 24.062 1 97.31 240 LEU B CA 1
ATOM 3800 C C . LEU B 1 240 ? -2.941 10.484 25.312 1 97.31 240 LEU B C 1
ATOM 3802 O O . LEU B 1 240 ? -3.871 9.68 25.266 1 97.31 240 LEU B O 1
ATOM 3806 N N . ARG B 1 241 ? -2.289 10.641 26.5 1 94.06 241 ARG B N 1
ATOM 3807 C CA . ARG B 1 241 ? -2.561 9.891 27.734 1 94.06 241 ARG B CA 1
ATOM 3808 C C . ARG B 1 241 ? -3.943 10.219 28.281 1 94.06 241 ARG B C 1
ATOM 3810 O O . ARG B 1 241 ? -4.496 9.461 29.078 1 94.06 241 ARG B O 1
ATOM 3817 N N . GLU B 1 242 ? -4.5 11.32 27.75 1 94.69 242 GLU B N 1
ATOM 3818 C CA . GLU B 1 242 ? -5.805 11.773 28.219 1 94.69 242 GLU B CA 1
ATOM 3819 C C . GLU B 1 242 ? -6.938 11.031 27.531 1 94.69 242 GLU B C 1
ATOM 3821 O O . GLU B 1 242 ? -8.086 11.086 27.969 1 94.69 242 GLU B O 1
ATOM 3826 N N . VAL B 1 243 ? -6.621 10.352 26.484 1 94.5 243 VAL B N 1
ATOM 3827 C CA . VAL B 1 243 ? -7.625 9.672 25.672 1 94.5 243 VAL B CA 1
ATOM 3828 C C . VAL B 1 243 ? -8.367 8.641 26.531 1 94.5 243 VAL B C 1
ATOM 3830 O O . VAL B 1 243 ? -9.578 8.477 26.406 1 94.5 243 VAL B O 1
ATOM 3833 N N . PHE B 1 244 ? -7.668 8 27.438 1 91 244 PHE B N 1
ATOM 3834 C CA . PHE B 1 244 ? -8.242 6.91 28.219 1 91 244 PHE B CA 1
ATOM 3835 C C . PHE B 1 244 ? -8.844 7.426 29.516 1 91 244 PHE B C 1
ATOM 3837 O O . PHE B 1 244 ? -9.5 6.68 30.25 1 91 244 PHE B O 1
ATOM 3844 N N . LEU B 1 245 ? -8.508 8.609 29.891 1 82.19 245 LEU B N 1
ATOM 3845 C CA . LEU B 1 245 ? -9.023 9.172 31.125 1 82.19 245 LEU B CA 1
ATOM 3846 C C . LEU B 1 245 ? -10.477 9.594 30.984 1 82.19 245 LEU B C 1
ATOM 3848 O O . LEU B 1 245 ? -11.219 9.641 31.953 1 82.19 245 LEU B O 1
ATOM 3852 N N . ALA B 1 246 ? -10.805 9.914 29.766 1 66.88 246 ALA B N 1
ATOM 3853 C CA . ALA B 1 246 ? -12.156 10.414 29.516 1 66.88 246 ALA B CA 1
ATOM 3854 C C . ALA B 1 246 ? -13.164 9.266 29.453 1 66.88 246 ALA B C 1
ATOM 3856 O O . ALA B 1 246 ? -12.852 8.188 28.938 1 66.88 246 ALA B O 1
ATOM 3857 N N . GLU B 1 247 ? -14.125 9.219 30.266 1 62.78 247 GLU B N 1
ATOM 3858 C CA . GLU B 1 247 ? -15.211 8.242 30.297 1 62.78 247 GLU B CA 1
ATOM 3859 C C . GLU B 1 247 ? -15.852 8.094 28.922 1 62.78 247 GLU B C 1
ATOM 3861 O O . GLU B 1 247 ? -16.703 7.227 28.719 1 62.78 247 GLU B O 1
ATOM 3866 N N . ALA B 1 248 ? -15.398 8.852 28.062 1 56.53 248 ALA B N 1
ATOM 3867 C CA . ALA B 1 248 ? -16.047 8.898 26.75 1 56.53 248 ALA B CA 1
ATOM 3868 C C . ALA B 1 248 ? -15.586 7.742 25.875 1 56.53 248 ALA B C 1
ATOM 3870 O O . ALA B 1 248 ? -16.188 7.48 24.812 1 56.53 248 ALA B O 1
ATOM 3871 N N . LEU B 1 249 ? -14.555 7.078 26.281 1 63.94 249 LEU B N 1
ATOM 3872 C CA . LEU B 1 249 ? -14.164 5.887 25.547 1 63.94 249 LEU B CA 1
ATOM 3873 C C . LEU B 1 249 ? -14.422 4.625 26.359 1 63.94 249 LEU B C 1
ATOM 3875 O O . LEU B 1 249 ? -14.32 4.648 27.594 1 63.94 249 LEU B O 1
#

Secondary structure (DSSP, 8-state):
--EEEE--BTTTB--HHHHHHHHHHHHHHTT-SSHHHHHHHHHHHHHTTSTTHHHHHHHT--HHHHTT----STT-HHHHHHHHHHHHHHHHHHHHHHT--GGGHHHHHHHHHHHT---PBPTTHHHHHHHHHHTT-EEEEEE-S-HHHHHHHHHHTT-GGG-SEEEEHHHHS--TT-HHHHHHHHHHHT--GGGEEEEES-IIIIIHHHHHHT-EEEEE--SSS---TT---SEEESSGGGGGTSTT-/--EEEE--BTTTB--HHHHHHHHHHHHHHTT-SSHHHHHHHHHHHHHTTSTTHHHHHHHT--HHHHTT----STT-HHHHHHHHHHHHHHHHHHHHHHT--GGGHHHHHHHHHHHT---PBPTTHHHHHHHHHHTT-EEEEEE-S-HHHHHHHHHHTT-GGG-SEEEEHHHHS--TT-HHHHHHHHHHHT--GGGEEEEES-IIIIIHHHHHHT-EEEEE--SSS---TT---SEEESSGGGGGTSTT-

Sequence (498 aa):
MKLLLLDLDDTLLQDLPVSRAVLEDLGRKAGVEGFFARVKARAEALFREAPFYPWAEAIGHSALEALWARYSTPGLEALAAWAGPFRERVFREALEEAGGAPERARELAEAFFRERRRYPLYPEAEAFLAEARRRGLALALLTNGVPDLQREKLVGAGLAHHFSLVLISGEVGIGKPDPRLFRMALCAFGVAPEEAAMVGDNPQKDVRGARLAGVRAVWVDRGLRPEDPEASPDLRVGDLREVFLAEALMKLLLLDLDDTLLQDLPVSRAVLEDLGRKAGVEGFFARVKARAEALFREAPFYPWAEAIGHSALEALWARYSTPGLEALAAWAGPFRERVFREALEEAGGAPERARELAEAFFRERRRYPLYPEAEAFLAEARRRGLALALLTNGVPDLQREKLVGAGLAHHFSLVLISGEVGIGKPDPRLFRMALCAFGVAPEEAAMVGDNPQKDVRGARLAGVRAVWVDRGLRPEDPEASPDLRVGDLREVFLAEAL